Protein AF-A0A837HQ88-F1 (afdb_monomer_lite)

Foldseek 3Di:
DQQDQQQWEQEPNWIARNVPRDTDPDLCSVCVSNVHHSVPDDPVSHHYDDDPDDDDPDDDDDDDDDDDDDDDDDDDDDDDVVVVVVVVVVVVLVVVVVVVVVVQDDPDDDDPDPLVVVLVCLQPDQPPPPGDGLVRLVVLLVVLVVVLVVLVVVLVVLLVVLVPDDDPVVSVVVNVVSVVVSVVVNVVSVVSNVVSVVVNVVSVVVSVVVSVVVVVVNVVVVVVVVVSVVVVVVVVVVSVVVVPPDDDDVVVVLVVQLVVLVVVLVVVLVCCLLVVDPQLVPDDPVVVVSNQVSCVSNVNHPPSVCCRPPPHSQKAFDDWDWDADPQQWIWIWTWTAHPVRDTDIDIDTPGRHPDPPPCDPDVVNLVVLLCVQVVPVVCVVVVDHQDLVNVCVVCVVDDSVVSVVSCCVRVPPPPPDPVNPPDDPVVPPDD

pLDDT: mean 71.45, std 16.99, range [30.14, 97.75]

Radius of gyration: 41.35 Å; chains: 1; bounding box: 118×83×117 Å

Secondary structure (DSSP, 8-state):
----GGGEEEETTEEEETTT--EESSHHHHHHHHTS-GGG--GGGSEE---PPP-PPPPP--------------------TTHHHHHHHHHHHHHHHHHHHHH----S------HHHHHHHHHH-STTTTS--HHHHHHHHHHHHHHHHHHHHHHHHHHHHHTTTS-HHHHHHHHHHHHHHHHHHHHHHHHHHHHHHHHHHHHHHHHHHHHHHHHHHHHHHHHHHHHHHHHHHHHHHHHHHHH-TT--HHHHHHHHHHHHHHHHHHHHHHHHHTTSS--GGGS-HHHHHHHHHHHHHTT-TTHHHHHHHHS-TTSEEEEEEEEE-TTSEEEEEEEEE-TTS-EEEEEEEEEE----------HHHHHHHHHHHH-HHHHHHHTSPPPHHHHHHH-TTS-HHHHHHHHHHH--TTSS-TTSTTS-GGGGG--

Sequence (431 aa):
MPTTYEQLLNTQGEISNIATGQRFKSPTELAGALGIQPHEIDWTKISTTPTAKPEIPPIPVIGVDTLTTTPSSAIMGLPSDKADKAELERLKIQQEIANVKTALLPTDERAKLDVEAEYKKLLAEPAALGGVSYTQLQQKVIDLTKVKEERLSRLGAFKTSEQKGVPKFFAAGRISEEEQKAQEEIDTINRELNVANSQISNRNDVINTMMQLKKEVYQTASVAYDKEFANNLSIYNAIRGEKEKAVTAEALAKEQTADNARASLKTLQDDIQKGAMPKYDALPKNVQNTIDNLELQSKMVGLTKVIEAKVNAKDNVIASGTRTDKAGNEYFDILTKTPEGKLETQSVFRGKGKLPETEVLESQIRQDIIDTLTDKEGTKNLGRELTLTDMIKLFPDVSTEKLKDAMTEFYDYEALTAEEMTKPWWKFWED

Organism: NCBI:txid1618754

Structure (mmCIF, N/CA/C/O backbone):
data_AF-A0A837HQ88-F1
#
_entry.id   AF-A0A837HQ88-F1
#
loop_
_atom_site.group_PDB
_atom_site.id
_atom_site.type_symbol
_atom_site.label_atom_id
_atom_site.label_alt_id
_atom_site.label_comp_id
_atom_site.label_asym_id
_atom_site.label_entity_id
_atom_site.label_seq_id
_atom_site.pdbx_PDB_ins_code
_atom_site.Cartn_x
_atom_site.Cartn_y
_atom_site.Cartn_z
_atom_site.occupancy
_atom_site.B_iso_or_equiv
_atom_site.auth_seq_id
_atom_site.auth_comp_id
_atom_site.auth_asym_id
_atom_site.auth_atom_id
_atom_site.pdbx_PDB_model_num
ATOM 1 N N . MET A 1 1 ? 14.901 -26.563 27.040 1.00 77.69 1 MET A N 1
ATOM 2 C CA . MET A 1 1 ? 15.968 -25.556 26.862 1.00 77.69 1 MET A CA 1
ATOM 3 C C . MET A 1 1 ? 15.351 -24.362 26.152 1.00 77.69 1 MET A C 1
ATOM 5 O O . MET A 1 1 ? 14.486 -24.611 25.317 1.00 77.69 1 MET A O 1
ATOM 9 N N . PRO A 1 2 ? 15.700 -23.115 26.507 1.00 90.25 2 PRO A N 1
ATOM 10 C CA . PRO A 1 2 ? 15.217 -21.945 25.775 1.00 90.25 2 PRO A CA 1
ATOM 11 C C . PRO A 1 2 ? 15.686 -22.016 24.316 1.00 90.25 2 PRO A C 1
ATOM 13 O O . PRO A 1 2 ? 16.792 -22.491 24.050 1.00 90.25 2 PRO A O 1
ATOM 16 N N . THR A 1 3 ? 14.832 -21.595 23.384 1.00 95.69 3 THR A N 1
ATOM 17 C CA . THR A 1 3 ? 15.215 -21.495 21.969 1.00 95.69 3 THR A CA 1
ATOM 18 C C . THR A 1 3 ? 16.218 -20.353 21.821 1.00 95.69 3 THR A C 1
ATOM 20 O O . THR A 1 3 ? 16.051 -19.312 22.452 1.00 95.69 3 THR A O 1
ATOM 23 N N . THR A 1 4 ? 17.258 -20.529 21.007 1.00 97.75 4 THR A N 1
ATOM 24 C CA . THR A 1 4 ? 18.197 -19.453 20.643 1.00 97.75 4 THR A CA 1
ATOM 25 C C . THR A 1 4 ? 18.018 -19.067 19.176 1.00 97.75 4 THR A C 1
ATOM 27 O O . THR A 1 4 ? 17.540 -19.868 18.375 1.00 97.75 4 THR A O 1
ATOM 30 N N . TYR A 1 5 ? 18.408 -17.844 18.797 1.00 97.62 5 TYR A N 1
ATOM 31 C CA . TYR A 1 5 ? 18.276 -17.356 17.414 1.00 97.62 5 TYR A CA 1
ATOM 32 C C . TYR A 1 5 ? 18.977 -18.245 16.379 1.00 97.62 5 TYR A C 1
ATOM 34 O O . TYR A 1 5 ? 18.446 -18.460 15.296 1.00 97.62 5 TYR A O 1
ATOM 42 N N . GLU A 1 6 ? 20.123 -18.823 16.738 1.00 96.50 6 GLU A N 1
ATOM 43 C CA . GLU A 1 6 ? 20.907 -19.729 15.884 1.00 96.50 6 GLU A CA 1
ATOM 44 C C . GLU A 1 6 ? 20.142 -21.003 15.497 1.00 96.50 6 GLU A C 1
ATOM 46 O O . GLU A 1 6 ? 20.472 -21.657 14.511 1.00 96.50 6 GLU A O 1
ATOM 51 N N . GLN A 1 7 ? 19.111 -21.355 16.268 1.00 97.44 7 GLN A N 1
ATOM 52 C CA . GLN A 1 7 ? 18.262 -22.513 16.015 1.00 97.44 7 GLN A CA 1
ATOM 53 C C . GLN A 1 7 ? 17.033 -22.169 15.168 1.00 97.44 7 GLN A C 1
ATOM 55 O O . GLN A 1 7 ? 16.255 -23.066 14.859 1.00 97.44 7 GLN A O 1
ATOM 60 N N . LEU A 1 8 ? 16.810 -20.902 14.814 1.00 97.75 8 LEU A N 1
ATOM 61 C CA . LEU A 1 8 ? 15.626 -20.476 14.074 1.00 97.75 8 LEU A CA 1
ATOM 62 C C . LEU A 1 8 ? 15.903 -20.407 12.571 1.00 97.75 8 LEU A C 1
ATOM 64 O O . LEU A 1 8 ? 16.837 -19.740 12.122 1.00 97.75 8 LEU A O 1
ATOM 68 N N . LEU A 1 9 ? 15.031 -21.049 11.798 1.00 97.38 9 LEU A N 1
ATOM 69 C CA . LEU A 1 9 ? 15.024 -21.005 10.341 1.00 97.38 9 LEU A CA 1
ATOM 70 C C . LEU A 1 9 ? 13.683 -20.461 9.851 1.00 97.38 9 LEU A C 1
ATOM 72 O O . LEU A 1 9 ? 12.628 -20.984 10.215 1.00 97.38 9 LEU A O 1
ATOM 76 N N . ASN A 1 10 ? 13.737 -19.425 9.017 1.00 96.25 10 ASN A N 1
ATOM 77 C CA . ASN A 1 10 ? 12.592 -18.899 8.288 1.00 96.25 10 ASN A CA 1
ATOM 78 C C . ASN A 1 10 ? 12.558 -19.511 6.882 1.00 96.25 10 ASN A C 1
ATOM 80 O O . ASN A 1 10 ? 13.435 -19.251 6.050 1.00 96.25 10 ASN A O 1
ATOM 84 N N . 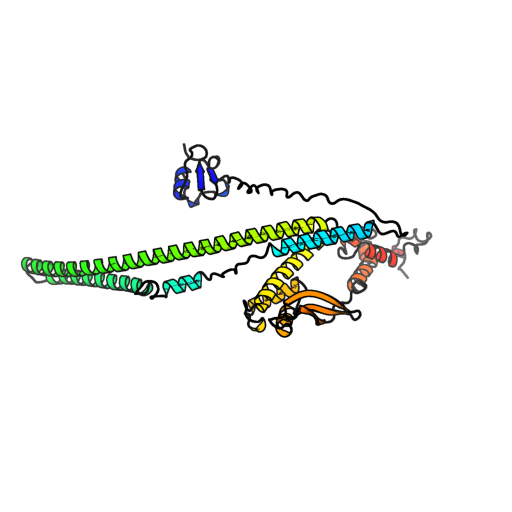THR A 1 11 ? 11.526 -20.307 6.622 1.00 94.12 11 THR A N 1
ATOM 85 C CA . THR A 1 11 ? 11.264 -20.920 5.322 1.00 94.12 11 THR A CA 1
ATOM 86 C C . THR A 1 11 ? 9.932 -20.390 4.809 1.00 94.12 11 THR A C 1
ATOM 88 O O . THR A 1 11 ? 8.875 -20.746 5.317 1.00 94.12 11 THR A O 1
ATOM 91 N N . GLN A 1 12 ? 9.982 -19.513 3.800 1.00 88.81 12 GLN A N 1
ATOM 92 C CA . GLN A 1 12 ? 8.791 -18.937 3.154 1.00 88.81 12 GLN A CA 1
ATOM 93 C C . GLN A 1 12 ? 7.814 -18.234 4.123 1.00 88.81 12 GLN A C 1
ATOM 95 O O . GLN A 1 12 ? 6.607 -18.235 3.905 1.00 88.81 12 GLN A O 1
ATOM 100 N N . GLY A 1 13 ? 8.327 -17.613 5.190 1.00 88.75 13 GLY A N 1
ATOM 101 C CA . GLY A 1 13 ? 7.516 -16.911 6.190 1.00 88.75 13 GLY A CA 1
ATOM 102 C C . GLY A 1 13 ? 7.088 -17.777 7.377 1.00 88.75 13 GLY A C 1
ATOM 103 O O . GLY A 1 13 ? 6.561 -17.236 8.347 1.00 88.75 13 GLY A O 1
ATOM 104 N N . GLU A 1 14 ? 7.349 -19.086 7.350 1.00 95.44 14 GLU A N 1
ATOM 105 C CA . GLU A 1 14 ? 7.146 -19.976 8.494 1.00 95.44 14 GLU A CA 1
ATOM 106 C C . GLU A 1 14 ? 8.463 -20.130 9.268 1.00 95.44 14 GLU A C 1
ATOM 108 O O . GLU A 1 14 ? 9.491 -20.515 8.706 1.00 95.44 14 GLU A O 1
ATOM 113 N N . ILE A 1 15 ? 8.446 -19.813 10.566 1.00 97.06 15 ILE A N 1
ATOM 114 C CA . ILE A 1 15 ? 9.634 -19.906 11.423 1.00 97.06 15 ILE A CA 1
ATOM 115 C C . ILE A 1 15 ? 9.574 -21.191 12.227 1.00 97.06 15 ILE A C 1
ATOM 117 O O . ILE A 1 15 ? 8.583 -21.479 12.905 1.00 97.06 15 ILE A O 1
ATOM 121 N N . SER A 1 16 ? 10.661 -21.950 12.173 1.00 97.19 16 SER A N 1
ATOM 122 C CA . SER A 1 16 ? 10.798 -23.211 12.889 1.00 97.19 16 SER A CA 1
ATOM 123 C C . SER A 1 16 ? 12.123 -23.296 13.635 1.00 97.19 16 SER A C 1
ATOM 125 O O . SER A 1 16 ? 13.134 -22.741 13.202 1.00 97.19 16 SER A O 1
ATOM 127 N N . ASN A 1 17 ? 12.113 -23.980 14.776 1.00 97.69 17 ASN A N 1
ATOM 128 C CA . ASN A 1 17 ? 13.325 -24.345 15.494 1.00 97.69 17 ASN A CA 1
ATOM 129 C C . ASN A 1 17 ? 13.901 -25.629 14.871 1.00 97.69 17 ASN A C 1
ATOM 131 O O . ASN A 1 17 ? 13.273 -26.685 14.934 1.00 97.69 17 ASN A O 1
ATOM 135 N N . ILE A 1 18 ? 15.098 -25.552 14.290 1.00 96.94 18 ILE A N 1
ATOM 136 C CA . ILE A 1 18 ? 15.760 -26.667 13.591 1.00 96.94 18 ILE A CA 1
ATOM 137 C C . ILE A 1 18 ? 16.159 -27.816 14.524 1.00 96.94 18 ILE A C 1
ATOM 139 O O . ILE A 1 18 ? 16.276 -28.953 14.075 1.00 96.94 18 ILE A O 1
ATOM 143 N N . ALA A 1 19 ? 16.369 -27.539 15.814 1.00 95.38 19 ALA A N 1
ATOM 144 C CA . ALA A 1 19 ? 16.768 -28.542 16.796 1.00 95.38 19 ALA A CA 1
ATOM 145 C C . ALA A 1 19 ? 15.566 -29.327 17.340 1.00 95.38 19 ALA A C 1
ATOM 147 O O . ALA A 1 19 ? 15.690 -30.513 17.636 1.00 95.38 19 ALA A O 1
ATOM 148 N N . THR A 1 20 ? 14.407 -28.678 17.484 1.00 96.38 20 THR A N 1
ATOM 149 C CA . THR A 1 20 ? 13.207 -29.295 18.079 1.00 96.38 20 THR A CA 1
ATOM 150 C C . THR A 1 20 ? 12.120 -29.641 17.064 1.00 96.38 20 THR A C 1
ATOM 152 O O . THR A 1 20 ? 11.205 -30.393 17.390 1.00 96.38 20 THR A O 1
ATOM 155 N N . GLY A 1 21 ? 12.177 -29.083 15.853 1.00 95.69 21 GLY A N 1
ATOM 156 C CA . GLY A 1 21 ? 11.118 -29.181 14.844 1.00 95.69 21 GLY A CA 1
ATOM 157 C C . GLY A 1 21 ? 9.866 -28.356 15.168 1.00 95.69 21 GLY A C 1
ATOM 158 O O . GLY A 1 21 ? 8.875 -28.433 14.440 1.00 95.69 21 GLY A O 1
ATOM 159 N N . GLN A 1 22 ? 9.878 -27.570 16.249 1.00 97.38 22 GLN A N 1
ATOM 160 C CA . GLN A 1 22 ? 8.741 -26.745 16.646 1.00 97.38 22 GLN A CA 1
ATOM 161 C C . GLN A 1 22 ? 8.543 -25.592 15.658 1.00 97.38 22 GLN A C 1
ATOM 163 O O . GLN A 1 22 ? 9.478 -24.848 15.370 1.00 97.38 22 GLN A O 1
ATOM 168 N N . ARG A 1 23 ? 7.313 -25.429 15.170 1.00 97.38 23 ARG A N 1
ATOM 169 C CA . ARG A 1 23 ? 6.892 -24.325 14.297 1.00 97.38 23 ARG A CA 1
ATOM 170 C C . ARG A 1 23 ? 6.164 -23.270 15.118 1.00 97.38 23 ARG A C 1
ATOM 172 O O . ARG A 1 23 ? 5.373 -23.626 15.993 1.00 97.38 23 ARG A O 1
ATOM 179 N N . PHE A 1 24 ? 6.409 -22.000 14.823 1.00 97.12 24 PHE A N 1
ATOM 180 C CA . PHE A 1 24 ? 5.790 -20.872 15.517 1.00 97.12 24 PHE A CA 1
ATOM 181 C C . PHE A 1 24 ? 4.777 -20.198 14.596 1.00 97.12 24 PHE A C 1
ATOM 183 O O . PHE A 1 24 ? 5.128 -19.737 13.510 1.00 97.12 24 PHE A O 1
ATOM 190 N N . LYS A 1 25 ? 3.512 -20.141 15.021 1.00 95.50 25 LYS A N 1
ATOM 191 C CA . LYS A 1 25 ? 2.408 -19.586 14.219 1.00 95.50 25 LYS A CA 1
ATOM 192 C C . LYS A 1 25 ? 2.262 -18.077 14.372 1.00 95.50 25 LYS A C 1
ATOM 194 O O . LYS A 1 25 ? 1.561 -17.443 13.590 1.00 95.50 25 LYS A O 1
ATOM 199 N N . SER A 1 26 ? 2.876 -17.503 15.404 1.00 96.44 26 SER A N 1
ATOM 200 C CA . SER A 1 26 ? 2.802 -16.074 15.685 1.00 96.44 26 SER A CA 1
ATOM 201 C C . SER A 1 26 ? 4.097 -15.546 16.309 1.00 96.44 26 SER A C 1
ATOM 203 O O . SER A 1 26 ? 4.822 -16.306 16.962 1.00 96.44 26 SER A O 1
ATOM 205 N N . PRO A 1 27 ? 4.371 -14.232 16.188 1.00 96.81 27 PRO A N 1
ATOM 206 C CA . PRO A 1 27 ? 5.464 -13.587 16.913 1.00 96.81 27 PRO A CA 1
ATOM 207 C C . PRO A 1 27 ? 5.368 -13.787 18.430 1.00 96.81 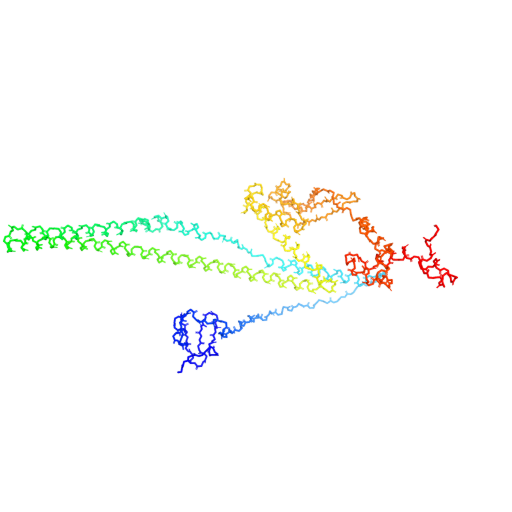27 PRO A C 1
ATOM 209 O O . PRO A 1 27 ? 6.390 -13.914 19.090 1.00 96.81 27 PRO A O 1
ATOM 212 N N . THR A 1 28 ? 4.159 -13.877 18.992 1.00 97.38 28 THR A N 1
ATOM 213 C CA . THR A 1 28 ? 3.955 -14.098 20.431 1.00 97.38 28 THR A CA 1
ATOM 214 C C . THR A 1 28 ? 4.436 -15.475 20.886 1.00 97.38 28 THR A C 1
ATOM 216 O O . THR A 1 28 ? 5.090 -15.580 21.922 1.00 97.38 28 THR A O 1
ATOM 219 N N . GLU A 1 29 ? 4.170 -16.525 20.105 1.00 97.12 29 GLU A N 1
ATOM 220 C CA . GLU A 1 29 ? 4.685 -17.873 20.389 1.00 97.12 29 GLU A CA 1
ATOM 221 C C . GLU A 1 29 ? 6.213 -17.925 20.283 1.00 97.12 29 GLU A C 1
ATOM 223 O O . GLU A 1 29 ? 6.876 -18.511 21.140 1.00 97.12 29 GLU A O 1
ATOM 228 N N . LEU A 1 30 ? 6.770 -17.274 19.257 1.00 97.50 30 LEU A N 1
ATOM 229 C CA . LEU A 1 30 ? 8.214 -17.189 19.053 1.00 97.50 30 LEU A CA 1
ATOM 230 C C . LEU A 1 30 ? 8.906 -16.440 20.203 1.00 97.50 30 LEU A C 1
ATOM 232 O O . LEU A 1 30 ? 9.907 -16.915 20.739 1.00 97.50 30 LEU A O 1
ATOM 236 N N . ALA A 1 31 ? 8.344 -15.306 20.624 1.00 97.19 31 ALA A N 1
ATOM 237 C CA . ALA A 1 31 ? 8.840 -14.512 21.745 1.00 97.19 31 ALA A CA 1
ATOM 238 C C . ALA A 1 31 ? 8.836 -15.314 23.052 1.00 97.19 31 ALA A C 1
ATOM 240 O O . ALA A 1 31 ? 9.833 -15.335 23.773 1.00 97.19 31 ALA A O 1
ATOM 241 N N . GLY A 1 32 ? 7.748 -16.051 23.309 1.00 97.25 32 GLY A N 1
ATOM 242 C CA . GLY A 1 32 ? 7.643 -16.948 24.458 1.00 97.25 32 GLY A CA 1
ATOM 243 C C . GLY A 1 32 ? 8.709 -18.047 24.458 1.00 97.25 32 GLY A C 1
ATOM 244 O O . GLY A 1 32 ? 9.252 -18.372 25.511 1.00 97.25 32 GLY A O 1
ATOM 245 N N . ALA A 1 33 ? 9.066 -18.582 23.286 1.00 97.25 33 ALA A N 1
ATOM 246 C CA . ALA A 1 33 ? 10.109 -19.601 23.155 1.00 97.25 33 ALA A CA 1
ATOM 247 C C . ALA A 1 33 ? 11.540 -19.050 23.304 1.00 97.25 33 ALA A C 1
ATOM 249 O O . ALA A 1 33 ? 12.430 -19.774 23.764 1.00 97.25 33 ALA A O 1
ATOM 250 N N . LEU A 1 34 ? 11.748 -17.784 22.929 1.00 96.69 34 LEU A N 1
ATOM 251 C CA . LEU A 1 34 ? 12.998 -17.033 23.094 1.00 96.69 34 LEU A CA 1
ATOM 252 C C . LEU A 1 34 ? 13.152 -16.427 24.504 1.00 96.69 34 LEU A C 1
ATOM 254 O O . LEU A 1 34 ? 14.256 -16.050 24.887 1.00 96.69 34 LEU A O 1
ATOM 258 N N . GLY A 1 35 ? 12.067 -16.338 25.279 1.00 96.62 35 GLY A N 1
ATOM 259 C CA . GLY A 1 35 ? 12.061 -15.711 26.604 1.00 96.62 35 GLY A CA 1
ATOM 260 C C . GLY A 1 35 ? 12.146 -14.180 26.567 1.00 96.62 35 GLY A C 1
ATOM 261 O O . GLY A 1 35 ? 12.697 -13.584 27.489 1.00 96.62 35 GLY A O 1
ATOM 262 N N . ILE A 1 36 ? 11.621 -13.553 25.512 1.00 97.00 36 ILE A N 1
ATOM 263 C CA . ILE A 1 36 ? 11.631 -12.097 25.280 1.00 97.00 36 ILE A CA 1
ATOM 264 C C . ILE A 1 36 ? 10.216 -11.587 24.974 1.00 97.00 36 ILE A C 1
ATOM 266 O O . ILE A 1 36 ? 9.287 -12.382 24.811 1.00 97.00 36 ILE A O 1
ATOM 270 N N . GLN A 1 37 ? 10.023 -10.270 24.881 1.00 96.50 37 GLN A N 1
ATOM 271 C CA . GLN A 1 37 ? 8.751 -9.699 24.426 1.00 96.50 37 GLN A CA 1
ATOM 272 C C . GLN A 1 37 ? 8.629 -9.731 22.887 1.00 96.50 37 GLN A C 1
ATOM 274 O O . GLN A 1 37 ? 9.639 -9.643 22.189 1.00 96.50 37 GLN A O 1
ATOM 279 N N . PRO A 1 38 ? 7.411 -9.793 22.304 1.00 97.25 38 PRO A N 1
ATOM 280 C CA . PRO A 1 38 ? 7.233 -9.893 20.846 1.00 97.25 38 PRO A CA 1
ATOM 281 C C . PRO A 1 38 ? 7.864 -8.765 20.021 1.00 97.25 38 PRO A C 1
ATOM 283 O O . PRO A 1 38 ? 8.239 -8.982 18.873 1.00 97.25 38 PRO A O 1
ATOM 286 N N . HIS A 1 39 ? 7.993 -7.568 20.594 1.00 94.88 39 HIS A N 1
ATOM 287 C CA . HIS A 1 39 ? 8.612 -6.416 19.932 1.00 94.88 39 HIS A CA 1
ATOM 288 C C . HIS A 1 39 ? 10.147 -6.394 20.049 1.00 94.88 39 HIS A C 1
ATOM 290 O O . HIS A 1 39 ? 10.788 -5.589 19.383 1.00 94.88 39 HIS A O 1
ATOM 296 N N . GLU A 1 40 ? 10.736 -7.272 20.866 1.00 96.75 40 GLU A N 1
ATOM 297 C CA . GLU A 1 40 ? 12.189 -7.421 21.041 1.00 96.75 40 GLU A CA 1
ATOM 298 C C . GLU A 1 40 ? 12.780 -8.487 20.100 1.00 96.75 40 GLU A C 1
ATOM 300 O O . GLU A 1 40 ? 13.972 -8.793 20.171 1.00 96.75 40 GLU A O 1
ATOM 305 N N . ILE A 1 41 ? 11.957 -9.077 19.222 1.00 96.94 41 ILE A N 1
ATOM 306 C CA . ILE A 1 41 ? 12.414 -10.059 18.237 1.00 96.94 41 ILE A CA 1
ATOM 307 C C . ILE A 1 41 ? 13.290 -9.364 17.190 1.00 96.94 41 ILE A C 1
ATOM 309 O O . ILE A 1 41 ? 12.827 -8.535 16.407 1.00 96.94 41 ILE A O 1
ATOM 313 N N . ASP A 1 42 ? 14.556 -9.763 17.137 1.00 97.25 42 ASP A N 1
ATOM 314 C CA . ASP A 1 42 ? 15.515 -9.332 16.130 1.00 97.25 42 ASP A CA 1
ATOM 315 C C . ASP A 1 42 ? 15.436 -10.256 14.909 1.00 97.25 42 ASP A C 1
ATOM 317 O O . ASP A 1 42 ? 16.115 -11.283 14.815 1.00 97.25 42 ASP A O 1
ATOM 321 N N . TRP A 1 43 ? 14.580 -9.889 13.955 1.00 95.25 43 TRP A N 1
ATOM 322 C CA . TRP A 1 43 ? 14.350 -10.659 12.729 1.00 95.25 43 TRP A CA 1
ATOM 323 C C . TRP A 1 43 ? 15.611 -10.847 11.874 1.00 95.25 43 TRP A C 1
ATOM 325 O O . TRP A 1 43 ? 15.656 -11.775 11.070 1.00 95.25 43 TRP A O 1
ATOM 335 N N . THR A 1 44 ? 16.643 -10.013 12.053 1.00 95.06 44 THR A N 1
ATOM 336 C CA . THR A 1 44 ? 17.894 -10.105 11.282 1.00 95.06 44 THR A CA 1
ATOM 337 C C . THR A 1 44 ? 18.773 -11.283 11.704 1.00 95.06 44 THR A C 1
ATOM 339 O O . THR A 1 44 ? 19.619 -11.726 10.930 1.00 95.06 44 THR A O 1
ATOM 342 N N . LYS A 1 45 ? 18.550 -11.831 12.906 1.00 96.69 45 LYS A N 1
ATOM 343 C CA . LYS A 1 45 ? 19.294 -12.979 13.447 1.00 96.69 45 LYS A CA 1
ATOM 344 C C . LYS A 1 45 ? 18.693 -14.334 13.082 1.00 96.69 45 LYS A C 1
ATOM 346 O O . LYS A 1 45 ? 19.279 -15.361 13.414 1.00 96.69 45 LYS A O 1
ATOM 351 N N . ILE A 1 46 ? 17.530 -14.353 12.434 1.00 96.31 46 ILE A N 1
ATOM 352 C CA . ILE A 1 46 ? 16.865 -15.586 12.010 1.00 96.31 46 ILE A CA 1
ATOM 353 C C . ILE A 1 46 ? 17.400 -15.970 10.633 1.00 96.31 46 ILE A C 1
ATOM 355 O O . ILE A 1 46 ? 17.288 -15.201 9.677 1.00 96.31 46 ILE A O 1
ATOM 359 N N . SER A 1 47 ? 17.980 -17.166 10.524 1.00 93.94 47 SER A N 1
ATOM 360 C CA . SER A 1 47 ? 18.515 -17.649 9.252 1.00 93.94 47 SER A CA 1
ATOM 361 C C . SER A 1 47 ? 17.382 -17.825 8.241 1.00 93.94 47 SER A C 1
ATOM 363 O O . SER A 1 47 ? 16.314 -18.338 8.577 1.00 93.94 47 SER A O 1
ATOM 365 N N . THR A 1 48 ? 17.593 -17.402 6.998 1.00 92.44 48 THR A N 1
ATOM 366 C CA . THR A 1 48 ? 16.647 -17.630 5.899 1.00 92.44 48 THR A CA 1
ATOM 367 C C . THR A 1 48 ? 17.226 -18.692 4.983 1.00 92.44 48 THR A C 1
ATOM 369 O O . THR A 1 48 ? 18.397 -18.633 4.607 1.00 92.44 48 THR A O 1
ATOM 372 N N . THR A 1 49 ? 16.426 -19.698 4.628 1.00 81.75 49 THR A N 1
ATOM 373 C CA . THR A 1 49 ? 16.861 -20.633 3.588 1.00 81.75 49 THR A CA 1
ATOM 374 C C . THR A 1 49 ? 16.889 -19.864 2.267 1.00 81.75 49 THR A C 1
ATOM 376 O O . THR A 1 49 ? 15.860 -19.277 1.917 1.00 81.75 49 THR A O 1
ATOM 379 N N . PRO A 1 50 ? 18.011 -19.833 1.522 1.00 59.72 50 PRO A N 1
ATOM 380 C CA . PRO A 1 50 ? 18.012 -19.246 0.193 1.00 59.72 50 PRO A CA 1
ATOM 381 C C . PRO A 1 50 ? 16.970 -19.990 -0.637 1.00 59.72 50 PRO A C 1
ATOM 383 O O . PRO A 1 50 ? 17.048 -21.210 -0.793 1.00 59.72 50 PRO A O 1
ATOM 386 N N . THR A 1 51 ? 15.954 -19.264 -1.101 1.00 55.75 51 THR A N 1
ATOM 387 C CA . THR A 1 51 ? 14.882 -19.814 -1.926 1.00 55.75 51 THR A CA 1
ATOM 388 C C . THR A 1 51 ? 15.531 -20.531 -3.101 1.00 55.75 51 THR A C 1
ATOM 390 O O . THR A 1 51 ? 16.210 -19.890 -3.906 1.00 55.75 51 THR A O 1
ATOM 393 N N . ALA A 1 52 ? 15.386 -21.858 -3.167 1.00 46.09 52 ALA A N 1
ATOM 394 C CA . ALA A 1 52 ? 15.962 -22.641 -4.248 1.00 46.09 52 ALA A CA 1
ATOM 395 C C . ALA A 1 52 ? 15.472 -22.048 -5.572 1.00 46.09 52 ALA A C 1
ATOM 397 O O . ALA A 1 52 ? 14.266 -21.956 -5.818 1.00 46.09 52 ALA A O 1
ATOM 398 N N . LYS A 1 53 ? 16.420 -21.569 -6.384 1.00 42.12 53 LYS A N 1
ATOM 399 C CA . LYS A 1 53 ? 16.145 -21.052 -7.722 1.00 42.12 53 LYS A CA 1
ATOM 400 C C . LYS A 1 53 ? 15.420 -22.172 -8.479 1.00 42.12 53 LYS A C 1
ATOM 402 O O . LYS A 1 53 ? 15.966 -23.273 -8.521 1.00 42.12 53 LYS A O 1
ATOM 407 N N . PRO A 1 54 ? 14.207 -21.947 -9.013 1.00 44.38 54 PRO A N 1
ATOM 408 C CA . PRO A 1 54 ? 13.441 -23.012 -9.646 1.00 44.38 54 PRO A CA 1
ATOM 409 C C . PRO A 1 54 ? 14.258 -23.622 -10.791 1.00 44.38 54 PRO A C 1
ATOM 411 O O . PRO A 1 54 ? 14.658 -22.911 -11.715 1.00 44.38 54 PRO A O 1
ATOM 414 N N . GLU A 1 55 ? 14.542 -24.923 -10.694 1.00 33.53 55 GLU A N 1
ATOM 415 C CA . GLU A 1 55 ? 15.161 -25.699 -11.767 1.00 33.53 55 GLU A CA 1
ATOM 416 C C . GLU A 1 55 ? 14.211 -25.703 -12.966 1.00 33.53 55 GLU A C 1
ATOM 418 O O . GLU A 1 55 ? 13.083 -26.194 -12.901 1.00 33.53 55 GLU A O 1
ATOM 423 N N . ILE A 1 56 ? 14.665 -25.093 -14.057 1.00 42.78 56 ILE A N 1
ATOM 424 C CA . ILE A 1 56 ? 13.958 -25.086 -15.333 1.00 42.78 56 ILE A CA 1
ATOM 425 C C . ILE A 1 56 ? 14.101 -26.502 -15.915 1.00 42.78 56 ILE A C 1
ATOM 427 O O . ILE A 1 56 ? 15.236 -26.952 -16.090 1.00 42.78 56 ILE A O 1
ATOM 431 N N . PRO A 1 57 ? 13.005 -27.224 -16.212 1.00 43.91 57 PRO A N 1
ATOM 432 C CA . PRO A 1 57 ? 13.102 -28.543 -16.825 1.00 43.91 57 PRO A CA 1
ATOM 433 C C . PRO A 1 57 ? 13.798 -28.445 -18.197 1.00 43.91 57 PRO A C 1
ATOM 435 O O . PRO A 1 57 ? 13.570 -27.476 -18.927 1.00 43.91 57 PRO A O 1
ATOM 438 N N . PRO A 1 58 ? 14.647 -29.423 -18.569 1.00 37.31 58 PRO A N 1
ATOM 439 C CA . PRO A 1 58 ? 15.381 -29.389 -19.827 1.00 37.31 58 PRO A CA 1
ATOM 440 C C . PRO A 1 58 ? 14.417 -29.395 -21.019 1.00 37.31 58 PRO A C 1
ATOM 442 O O . PRO A 1 58 ? 13.545 -30.257 -21.137 1.00 37.31 58 PRO A O 1
ATOM 445 N N . ILE A 1 59 ? 14.590 -28.414 -21.905 1.00 48.41 59 ILE A N 1
ATOM 446 C CA . ILE A 1 59 ? 13.828 -28.269 -23.147 1.00 48.41 59 ILE A CA 1
ATOM 447 C C . ILE A 1 59 ? 14.176 -29.453 -24.071 1.00 48.41 59 ILE A C 1
ATOM 449 O O . ILE A 1 59 ? 15.363 -29.715 -24.285 1.00 48.41 59 ILE A O 1
ATOM 453 N N . PRO A 1 60 ? 13.189 -30.180 -24.632 1.00 33.78 60 PRO A N 1
ATOM 454 C CA . PRO A 1 60 ? 13.454 -31.270 -25.564 1.00 33.78 60 PRO A CA 1
ATOM 455 C C . PRO A 1 60 ? 14.109 -30.741 -26.847 1.00 33.78 60 PRO A C 1
ATOM 457 O O . PRO A 1 60 ? 13.589 -29.844 -27.509 1.00 33.78 60 PRO A O 1
ATOM 460 N N . VAL A 1 61 ? 15.260 -31.319 -27.196 1.00 38.16 61 VAL A N 1
ATOM 461 C CA . VAL A 1 61 ? 16.012 -31.015 -28.419 1.00 38.16 61 VAL A CA 1
ATOM 462 C C . VAL A 1 61 ? 15.226 -31.537 -29.623 1.00 38.16 61 VAL A C 1
ATOM 464 O O . VAL A 1 61 ? 15.137 -32.745 -29.838 1.00 38.16 61 VAL A O 1
ATOM 467 N N . ILE A 1 62 ? 14.645 -30.630 -30.408 1.00 36.88 62 ILE A N 1
ATOM 468 C CA . ILE A 1 62 ? 14.023 -30.953 -31.695 1.00 36.88 62 ILE A CA 1
ATOM 469 C C . ILE A 1 62 ? 15.146 -31.078 -32.729 1.00 36.88 62 ILE A C 1
ATOM 471 O O . ILE A 1 62 ? 15.811 -30.098 -33.061 1.00 36.88 62 ILE A O 1
ATOM 475 N N . GLY A 1 63 ? 15.376 -32.305 -33.201 1.00 42.50 63 GLY A N 1
ATOM 476 C CA . GLY A 1 63 ? 16.301 -32.597 -34.290 1.00 42.50 63 GLY A CA 1
ATOM 477 C C . GLY A 1 63 ? 15.791 -32.016 -35.606 1.00 42.50 63 GLY A C 1
ATOM 478 O O . GLY A 1 63 ? 14.626 -32.200 -35.956 1.00 42.50 63 GLY A O 1
ATOM 479 N N . VAL A 1 64 ? 16.666 -31.320 -36.330 1.00 35.34 64 VAL A N 1
ATOM 480 C CA . VAL A 1 64 ? 16.397 -30.886 -37.701 1.00 35.34 64 VAL A CA 1
ATOM 481 C C . VAL A 1 64 ? 17.301 -31.670 -38.638 1.00 35.34 64 VAL A C 1
ATOM 483 O O . VAL A 1 64 ? 18.526 -31.652 -38.518 1.00 35.34 64 VAL A O 1
ATOM 486 N N . ASP A 1 65 ? 16.621 -32.382 -39.529 1.00 33.88 65 ASP A N 1
ATOM 487 C CA . ASP A 1 65 ? 17.127 -33.259 -40.568 1.00 33.88 65 ASP A CA 1
ATOM 488 C C . ASP A 1 65 ? 18.104 -32.586 -41.536 1.00 33.88 65 ASP A C 1
ATOM 490 O O . ASP A 1 65 ? 17.988 -31.421 -41.925 1.00 33.88 65 ASP A O 1
ATOM 494 N N . THR A 1 66 ? 19.042 -33.414 -41.975 1.00 39.16 66 THR A N 1
ATOM 495 C CA . THR A 1 66 ? 19.998 -33.197 -43.054 1.00 39.16 66 THR A CA 1
ATOM 496 C C . THR A 1 66 ? 19.299 -33.015 -44.401 1.00 39.16 66 THR A C 1
ATOM 498 O O . THR A 1 66 ? 18.595 -33.921 -44.848 1.00 39.16 66 THR A O 1
ATOM 501 N N . LEU A 1 67 ? 19.574 -31.912 -45.106 1.00 34.00 67 LEU A N 1
ATOM 502 C CA . LEU A 1 67 ? 19.302 -31.801 -46.542 1.00 34.00 67 LEU A CA 1
ATOM 503 C C . LEU A 1 67 ? 20.595 -31.762 -47.357 1.00 34.00 67 LEU A C 1
ATOM 505 O O . LEU A 1 67 ? 21.558 -31.056 -47.059 1.00 34.00 67 LEU A O 1
ATOM 509 N N . THR A 1 68 ? 20.567 -32.621 -48.363 1.00 33.09 68 THR A N 1
ATOM 510 C CA . THR A 1 68 ? 21.627 -33.108 -49.231 1.00 33.09 68 THR A CA 1
ATOM 511 C C . THR A 1 68 ? 22.026 -32.128 -50.332 1.00 33.09 68 THR A C 1
ATOM 513 O O . THR A 1 68 ? 21.288 -31.243 -50.753 1.00 33.09 68 THR A O 1
ATOM 516 N N . THR A 1 69 ? 23.252 -32.342 -50.792 1.00 40.66 69 THR A N 1
ATOM 517 C CA . THR A 1 69 ? 24.030 -31.625 -51.801 1.00 40.66 69 THR A CA 1
ATOM 518 C C . THR A 1 69 ? 23.641 -31.975 -53.243 1.00 40.66 69 THR A C 1
ATOM 520 O O . THR A 1 69 ? 23.369 -33.135 -53.537 1.00 40.66 69 THR A O 1
ATOM 523 N N . THR A 1 70 ? 23.749 -31.021 -54.183 1.00 33.53 70 THR A N 1
ATOM 524 C CA . THR A 1 70 ? 24.544 -31.158 -55.437 1.00 33.53 70 THR A CA 1
ATOM 525 C C . THR A 1 70 ? 24.684 -29.812 -56.195 1.00 33.53 70 THR A C 1
ATOM 527 O O . THR A 1 70 ? 23.885 -28.906 -55.964 1.00 33.53 70 THR A O 1
ATOM 530 N N . PRO A 1 71 ? 25.734 -29.638 -57.034 1.00 55.44 71 PRO A N 1
ATOM 531 C CA . PRO A 1 71 ? 26.344 -28.341 -57.354 1.00 55.44 71 PRO A CA 1
ATOM 532 C C . PRO A 1 71 ? 26.024 -27.811 -58.763 1.00 55.44 71 PRO A C 1
ATOM 534 O O . PRO A 1 71 ? 25.699 -28.576 -59.667 1.00 55.44 71 PRO A O 1
ATOM 537 N N . SER A 1 72 ? 26.249 -26.511 -58.989 1.00 30.14 72 SER A N 1
ATOM 538 C CA . SER A 1 72 ? 26.469 -25.971 -60.336 1.00 30.14 72 SER A CA 1
ATOM 539 C C . SER A 1 72 ? 27.406 -24.755 -60.314 1.00 30.14 72 SER A C 1
ATOM 541 O O . SER A 1 72 ? 27.040 -23.665 -59.892 1.00 30.14 72 SER A O 1
ATOM 543 N N . SER A 1 73 ? 28.636 -25.019 -60.748 1.00 35.38 73 SER A N 1
ATOM 544 C CA . SER A 1 73 ? 29.548 -24.219 -61.579 1.00 35.38 73 SER A CA 1
ATOM 545 C C . SER A 1 73 ? 29.500 -22.678 -61.556 1.00 35.38 73 SER A C 1
ATOM 547 O O . SER A 1 73 ? 28.668 -22.052 -62.201 1.00 35.38 73 SER A O 1
ATOM 549 N N . ALA A 1 74 ? 30.540 -22.121 -60.926 1.00 39.94 74 ALA A N 1
ATOM 550 C CA . ALA A 1 74 ? 31.458 -21.076 -61.405 1.00 39.94 74 ALA A CA 1
ATOM 551 C C . ALA A 1 74 ? 30.919 -19.857 -62.184 1.00 39.94 74 ALA A C 1
ATOM 553 O O . ALA A 1 74 ? 30.737 -19.938 -63.395 1.00 39.94 74 ALA A O 1
ATOM 554 N N . ILE A 1 75 ? 30.941 -18.684 -61.531 1.00 33.34 75 ILE A N 1
ATOM 555 C CA . ILE A 1 75 ? 31.441 -17.426 -62.120 1.00 33.34 75 ILE A CA 1
ATOM 556 C C . ILE A 1 75 ? 32.306 -16.695 -61.073 1.00 33.34 75 ILE A C 1
ATOM 558 O O . ILE A 1 75 ? 32.023 -16.708 -59.880 1.00 33.34 75 ILE A O 1
ATOM 562 N N . MET A 1 76 ? 33.411 -16.137 -61.564 1.00 36.81 76 MET A N 1
ATOM 563 C CA . MET A 1 76 ? 34.527 -15.498 -60.869 1.00 36.81 76 MET A CA 1
ATOM 564 C C . MET A 1 76 ? 34.168 -14.300 -59.974 1.00 36.81 76 MET A C 1
ATOM 566 O O . MET A 1 76 ? 33.503 -13.375 -60.424 1.00 36.81 76 MET A O 1
ATOM 570 N N . GLY A 1 77 ? 34.807 -14.278 -58.797 1.00 44.69 77 GLY A N 1
ATOM 571 C CA . GLY A 1 77 ? 35.515 -13.124 -58.228 1.00 44.69 77 GLY A CA 1
ATOM 572 C C . GLY A 1 77 ? 34.687 -12.036 -57.546 1.00 44.69 77 GLY A C 1
ATOM 573 O O . GLY A 1 77 ? 34.030 -11.268 -58.230 1.00 44.69 77 GLY A O 1
ATOM 574 N N . LEU A 1 78 ? 34.840 -11.900 -56.220 1.00 36.44 78 LEU A N 1
ATOM 575 C CA . LEU A 1 78 ? 35.102 -10.640 -55.494 1.00 36.44 78 LEU A CA 1
ATOM 576 C C . LEU A 1 78 ? 35.240 -10.913 -53.972 1.00 36.44 78 LEU A C 1
ATOM 578 O O . LEU A 1 78 ? 34.685 -11.890 -53.474 1.00 36.44 78 LEU A O 1
ATOM 582 N N . PRO A 1 79 ? 36.010 -10.100 -53.224 1.00 50.19 79 PRO A N 1
ATOM 583 C CA . PRO A 1 79 ? 36.283 -10.306 -51.805 1.00 50.19 79 PRO A CA 1
ATOM 584 C C . PRO A 1 79 ? 35.210 -9.634 -50.923 1.00 50.19 79 PRO A C 1
ATOM 586 O O . PRO A 1 79 ? 35.232 -8.417 -50.771 1.00 50.19 79 PRO A O 1
ATOM 589 N N . SER A 1 80 ? 34.301 -10.398 -50.302 1.00 52.09 80 SER A N 1
ATOM 590 C CA . SER A 1 80 ? 33.382 -9.866 -49.262 1.00 52.09 80 SER A CA 1
ATOM 591 C C . SER A 1 80 ? 32.983 -10.848 -48.145 1.00 52.09 80 SER A C 1
ATOM 593 O O . SER A 1 80 ? 32.342 -10.436 -47.180 1.00 52.09 80 SER A O 1
ATOM 595 N N . ASP A 1 81 ? 33.449 -12.103 -48.174 1.00 57.75 81 ASP A N 1
ATOM 596 C CA . ASP A 1 81 ? 32.950 -13.211 -47.328 1.00 57.75 81 ASP A CA 1
ATOM 597 C C . ASP A 1 81 ? 32.971 -12.994 -45.799 1.00 57.75 81 ASP A C 1
ATOM 599 O O . ASP A 1 81 ? 32.304 -13.717 -45.060 1.00 57.75 81 ASP A O 1
ATOM 603 N N . LYS A 1 82 ? 33.725 -12.020 -45.274 1.00 54.28 82 LYS A N 1
ATOM 604 C CA . LYS A 1 82 ? 33.699 -11.690 -43.836 1.00 54.28 82 LYS A CA 1
ATOM 605 C C . LYS A 1 82 ? 32.625 -10.668 -43.463 1.00 54.28 82 LYS A C 1
ATOM 607 O O . LYS A 1 82 ? 32.085 -10.762 -42.363 1.00 54.28 82 LYS A O 1
ATOM 612 N N . ALA A 1 83 ? 32.328 -9.712 -44.342 1.00 53.31 83 ALA A N 1
ATOM 613 C CA . ALA A 1 83 ? 31.331 -8.673 -44.090 1.00 53.31 83 ALA A CA 1
ATOM 614 C C . ALA A 1 83 ? 29.914 -9.249 -44.209 1.00 53.31 83 ALA A C 1
ATOM 616 O O . ALA A 1 83 ? 29.103 -9.082 -43.301 1.00 53.31 83 ALA A O 1
ATOM 617 N N . ASP A 1 84 ? 29.679 -10.051 -45.246 1.00 63.09 84 ASP A N 1
ATOM 618 C CA . ASP A 1 84 ? 28.365 -10.644 -45.520 1.00 63.09 84 ASP A CA 1
ATOM 619 C C . ASP A 1 84 ? 27.982 -11.688 -44.459 1.00 63.09 84 ASP A C 1
ATOM 621 O O . ASP A 1 84 ? 26.824 -11.824 -44.064 1.00 63.09 84 ASP A O 1
ATOM 625 N N . LYS A 1 85 ? 28.981 -12.389 -43.909 1.00 64.81 85 LYS A N 1
ATOM 626 C CA . LYS A 1 85 ? 28.789 -13.346 -42.813 1.00 64.81 85 LYS A CA 1
ATOM 627 C C . LYS A 1 85 ? 28.472 -12.653 -41.483 1.00 64.81 85 LYS A C 1
ATOM 629 O O . LYS A 1 85 ? 27.663 -13.165 -40.713 1.00 64.81 85 LYS A O 1
ATOM 634 N N . ALA A 1 86 ? 29.064 -11.483 -41.232 1.00 60.72 86 ALA A N 1
ATOM 635 C CA . ALA A 1 86 ? 28.743 -10.659 -40.067 1.00 60.72 86 ALA A CA 1
ATOM 636 C C . ALA A 1 86 ? 27.340 -10.035 -40.173 1.00 60.72 86 ALA A C 1
ATOM 638 O O . ALA A 1 86 ? 26.633 -9.914 -39.173 1.00 60.72 86 ALA A O 1
ATOM 639 N N . GLU A 1 87 ? 26.912 -9.677 -41.383 1.00 64.88 87 GLU A N 1
ATOM 640 C CA . GLU A 1 87 ? 25.573 -9.145 -41.636 1.00 64.88 87 GLU A CA 1
ATOM 641 C C . GLU A 1 87 ? 24.482 -10.216 -41.483 1.00 64.88 87 GLU A C 1
ATOM 643 O O . GLU A 1 87 ? 23.438 -9.957 -40.880 1.00 64.88 87 GLU A O 1
ATOM 648 N N . LEU A 1 88 ? 24.752 -11.450 -41.916 1.00 67.94 88 LEU A N 1
ATOM 649 C CA . LEU A 1 88 ? 23.840 -12.581 -41.732 1.00 67.94 88 LEU A CA 1
ATOM 650 C C . LEU A 1 88 ? 23.657 -12.966 -40.252 1.00 67.94 88 LEU A C 1
ATOM 652 O O . LEU A 1 88 ? 22.532 -13.211 -39.815 1.00 67.94 88 LEU A O 1
ATOM 656 N N . GLU A 1 89 ? 24.741 -12.997 -39.473 1.00 61.91 89 GLU A N 1
ATOM 657 C CA . GLU A 1 89 ? 24.696 -13.203 -38.014 1.00 61.91 89 GLU A CA 1
ATOM 658 C C . GLU A 1 89 ? 23.874 -12.100 -37.331 1.00 61.91 89 GLU A C 1
ATOM 660 O O . GLU A 1 89 ? 22.981 -12.378 -36.530 1.00 61.91 89 GLU A O 1
ATOM 665 N N . ARG A 1 90 ? 24.083 -10.841 -37.733 1.00 64.06 90 ARG A N 1
ATOM 666 C CA . ARG A 1 90 ? 23.323 -9.691 -37.226 1.00 64.06 90 ARG A CA 1
ATOM 667 C C . ARG A 1 90 ? 21.821 -9.806 -37.512 1.00 64.06 90 ARG A C 1
ATOM 669 O O . ARG A 1 90 ? 21.016 -9.443 -36.654 1.00 64.06 90 ARG A O 1
ATOM 676 N N . LEU A 1 91 ? 21.436 -10.304 -38.687 1.00 68.81 91 LEU A N 1
ATOM 677 C CA . LEU A 1 91 ? 20.034 -10.513 -39.065 1.00 68.81 91 LEU A CA 1
ATOM 678 C C . LEU A 1 91 ? 19.378 -11.658 -38.278 1.00 68.81 91 LEU A C 1
ATOM 680 O O . LEU A 1 91 ? 18.229 -11.518 -37.858 1.00 68.81 91 LEU A O 1
ATOM 684 N N . LYS A 1 92 ? 20.101 -12.754 -38.013 1.00 65.50 92 LYS A N 1
ATOM 685 C CA . LYS A 1 92 ? 19.603 -13.858 -37.172 1.00 65.50 92 LYS A CA 1
ATOM 686 C C . LYS A 1 92 ? 19.329 -13.406 -35.740 1.00 65.50 92 LYS A C 1
ATOM 688 O O . LYS A 1 92 ? 18.240 -13.653 -35.228 1.00 65.50 92 LYS A O 1
ATOM 693 N N . ILE A 1 93 ? 20.260 -12.654 -35.150 1.00 61.28 93 ILE A N 1
ATOM 694 C CA . ILE A 1 93 ? 20.092 -12.061 -33.816 1.00 61.28 93 ILE A CA 1
ATOM 695 C C . ILE A 1 93 ? 18.886 -11.108 -33.804 1.00 61.28 93 ILE A C 1
ATOM 697 O O . ILE A 1 93 ? 18.064 -11.152 -32.893 1.00 61.28 93 ILE A O 1
ATOM 701 N N . GLN A 1 94 ? 18.700 -10.282 -34.841 1.00 60.66 94 GLN A N 1
ATOM 702 C CA . GLN A 1 94 ? 17.513 -9.421 -34.958 1.00 60.66 94 GLN A CA 1
ATOM 703 C C . GLN A 1 94 ? 16.195 -10.206 -35.018 1.00 60.66 94 GLN A C 1
ATOM 705 O O . GLN A 1 94 ? 15.190 -9.751 -34.469 1.00 60.66 94 GLN A O 1
ATOM 710 N N . GLN A 1 95 ? 16.189 -11.371 -35.663 1.00 66.25 95 GLN A N 1
ATOM 711 C CA . GLN A 1 95 ? 15.003 -12.211 -35.798 1.00 66.25 95 GLN A CA 1
ATOM 712 C C . GLN A 1 95 ? 14.675 -12.958 -34.495 1.00 66.25 95 GLN A C 1
ATOM 714 O O . GLN A 1 95 ? 13.507 -13.033 -34.114 1.00 66.25 95 GLN A O 1
ATOM 719 N N . GLU A 1 96 ? 15.685 -13.423 -33.755 1.00 58.53 96 GLU A N 1
ATOM 720 C CA . GLU A 1 96 ? 15.503 -13.979 -32.406 1.00 58.53 96 GLU A CA 1
ATOM 721 C C . GLU A 1 96 ? 15.003 -12.921 -31.415 1.00 58.53 96 GLU A C 1
ATOM 723 O O . GLU A 1 96 ? 14.045 -13.176 -30.683 1.00 58.53 96 GLU A O 1
ATOM 728 N N . ILE A 1 97 ? 15.543 -11.697 -31.465 1.00 59.03 97 ILE A N 1
ATOM 729 C CA . ILE A 1 97 ? 15.037 -10.555 -30.685 1.00 59.03 97 ILE A CA 1
ATOM 730 C C . ILE A 1 97 ? 13.564 -10.278 -31.016 1.00 59.03 97 ILE A C 1
ATOM 732 O O . ILE A 1 97 ? 12.770 -10.013 -30.112 1.00 59.03 97 ILE A O 1
ATOM 736 N N . ALA A 1 98 ? 13.176 -10.341 -32.293 1.00 58.88 98 ALA A N 1
ATOM 737 C CA . ALA A 1 98 ? 11.794 -10.121 -32.718 1.00 58.88 98 ALA A CA 1
ATOM 738 C C . ALA A 1 98 ? 10.841 -11.207 -32.191 1.00 58.88 98 ALA A C 1
ATOM 740 O O . ALA A 1 98 ? 9.772 -10.871 -31.682 1.00 58.88 98 ALA A O 1
ATOM 741 N N . ASN A 1 99 ? 11.249 -12.478 -32.242 1.00 56.59 99 ASN A N 1
ATOM 742 C CA . ASN A 1 99 ? 10.447 -13.607 -31.763 1.00 56.59 99 ASN A CA 1
ATOM 743 C C . ASN A 1 99 ? 10.272 -13.585 -30.237 1.00 56.59 99 ASN A C 1
ATOM 745 O O . ASN A 1 99 ? 9.174 -13.829 -29.729 1.00 56.59 99 ASN A O 1
ATOM 749 N N . VAL A 1 100 ? 11.328 -13.222 -29.507 1.00 54.59 100 VAL A N 1
ATOM 750 C CA . VAL A 1 100 ? 11.290 -13.058 -28.050 1.00 54.59 100 VAL A CA 1
ATOM 751 C C . VAL A 1 100 ? 10.419 -11.857 -27.657 1.00 54.59 100 VAL A C 1
ATOM 753 O O . VAL A 1 100 ? 9.612 -11.956 -26.740 1.00 54.59 100 VAL A O 1
ATOM 756 N N . LYS A 1 101 ? 10.466 -10.754 -28.413 1.00 49.38 101 LYS A N 1
ATOM 757 C CA . LYS A 1 101 ? 9.616 -9.568 -28.202 1.00 49.38 101 LYS A CA 1
ATOM 758 C C . LYS A 1 101 ? 8.114 -9.862 -28.326 1.00 49.38 101 LYS A C 1
ATOM 760 O O . LYS A 1 101 ? 7.326 -9.262 -27.603 1.00 49.38 101 LYS A O 1
ATOM 765 N N . THR A 1 102 ? 7.711 -10.785 -29.202 1.00 50.72 102 THR A N 1
ATOM 766 C CA . THR A 1 102 ? 6.310 -11.238 -29.322 1.00 50.72 102 THR A CA 1
ATOM 767 C C . THR A 1 102 ? 5.846 -12.149 -28.185 1.00 50.72 102 THR A C 1
ATOM 769 O O . THR A 1 102 ? 4.651 -12.192 -27.916 1.00 50.72 102 THR A O 1
ATOM 772 N N . ALA A 1 103 ? 6.755 -12.851 -27.504 1.00 48.28 103 ALA A N 1
ATOM 773 C CA . ALA A 1 103 ? 6.421 -13.773 -26.414 1.00 48.28 103 ALA A CA 1
ATOM 774 C C . ALA A 1 103 ? 6.345 -13.103 -25.023 1.00 48.28 103 ALA A C 1
ATOM 776 O O . ALA A 1 103 ? 5.922 -13.744 -24.066 1.00 48.28 103 ALA A O 1
ATOM 777 N N . LEU A 1 104 ? 6.760 -11.835 -24.900 1.00 46.31 104 LEU A N 1
ATOM 778 C CA . LEU A 1 104 ? 6.969 -11.133 -23.622 1.00 46.31 104 LEU A CA 1
ATOM 779 C C . LEU A 1 104 ? 5.944 -10.029 -23.306 1.00 46.31 104 LEU A C 1
ATOM 781 O O . LEU A 1 104 ? 6.144 -9.266 -22.361 1.00 46.31 104 LEU A O 1
ATOM 785 N N . LEU A 1 105 ? 4.876 -9.892 -24.095 1.00 47.34 105 LEU A N 1
ATOM 786 C CA . LEU A 1 105 ? 3.815 -8.925 -23.804 1.00 47.34 105 LEU A CA 1
ATOM 787 C C . LEU A 1 105 ? 2.799 -9.556 -22.837 1.00 47.34 105 LEU A C 1
ATOM 789 O O . LEU A 1 105 ? 2.089 -10.469 -23.262 1.00 47.34 105 LEU A O 1
ATOM 793 N N . PRO A 1 106 ? 2.687 -9.091 -21.577 1.00 48.06 106 PRO A N 1
ATOM 794 C CA . PRO A 1 106 ? 1.569 -9.475 -20.728 1.00 48.06 106 PRO A CA 1
ATOM 795 C C . PRO A 1 106 ? 0.252 -9.047 -21.355 1.00 48.06 106 PRO A C 1
ATOM 797 O O . PRO A 1 106 ? 0.068 -7.890 -21.737 1.00 48.06 106 PRO A O 1
ATOM 800 N N . THR A 1 107 ? -0.664 -10.000 -21.449 1.00 46.59 107 THR A N 1
ATOM 801 C CA . THR A 1 107 ? -1.987 -9.826 -22.054 1.00 46.59 107 THR A CA 1
ATOM 802 C C . THR A 1 107 ? -3.019 -9.185 -21.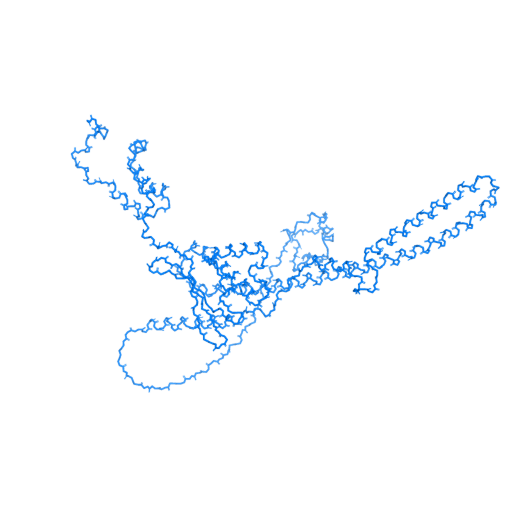130 1.00 46.59 107 THR A C 1
ATOM 804 O O . THR A 1 107 ? -4.097 -8.856 -21.612 1.00 46.59 107 THR A O 1
ATOM 807 N N . ASP A 1 108 ? -2.709 -8.958 -19.850 1.00 49.47 108 ASP A N 1
ATOM 808 C CA . ASP A 1 108 ? -3.710 -8.516 -18.878 1.00 49.47 108 ASP A CA 1
ATOM 809 C C . ASP A 1 108 ? -3.401 -7.127 -18.299 1.00 49.47 108 ASP A C 1
ATOM 811 O O . ASP A 1 108 ? -2.353 -6.873 -17.699 1.00 49.47 108 ASP A O 1
ATOM 815 N N . GLU A 1 109 ? -4.355 -6.211 -18.491 1.00 47.19 109 GLU A N 1
ATOM 816 C CA . GLU A 1 109 ? -4.356 -4.862 -17.931 1.00 47.19 109 GLU A CA 1
ATOM 817 C C . GLU A 1 109 ? -4.264 -4.893 -16.399 1.00 47.19 109 GLU A C 1
ATOM 819 O O . GLU A 1 109 ? -5.019 -5.571 -15.698 1.00 47.19 109 GLU A O 1
ATOM 824 N N . ARG A 1 110 ? -3.364 -4.073 -15.850 1.00 51.91 110 ARG A N 1
ATOM 825 C CA . ARG A 1 110 ? -3.283 -3.818 -14.410 1.00 51.91 110 ARG A CA 1
ATOM 826 C C . ARG A 1 110 ? -4.524 -3.060 -13.951 1.00 51.91 110 ARG A C 1
ATOM 828 O O . ARG A 1 110 ? -4.622 -1.849 -14.148 1.00 51.91 110 ARG A O 1
ATOM 835 N N . ALA A 1 111 ? -5.423 -3.734 -13.243 1.00 52.53 111 ALA A N 1
ATOM 836 C CA . ALA A 1 111 ? -6.453 -3.050 -12.474 1.00 52.53 111 ALA A CA 1
ATOM 837 C C . ALA A 1 111 ? -5.780 -2.201 -11.378 1.00 52.53 111 ALA A C 1
ATOM 839 O O . ALA A 1 111 ? -5.302 -2.722 -10.369 1.00 52.53 111 ALA A O 1
ATOM 840 N N . LYS A 1 112 ? -5.715 -0.877 -11.577 1.00 54.12 112 LYS A N 1
ATOM 841 C CA . LYS A 1 112 ? -5.358 0.064 -10.508 1.00 54.12 112 LYS A CA 1
ATOM 842 C C . LYS A 1 112 ? -6.440 -0.009 -9.442 1.00 54.12 112 LYS A C 1
ATOM 844 O O . LYS A 1 112 ? -7.557 0.459 -9.646 1.00 54.12 112 LYS A O 1
ATOM 849 N N . LEU A 1 113 ? -6.097 -0.624 -8.320 1.00 58.50 113 LEU A N 1
ATOM 850 C CA . LEU A 1 113 ? -7.009 -0.792 -7.210 1.00 58.50 113 LEU A CA 1
ATOM 851 C C . LEU A 1 113 ? -6.886 0.393 -6.245 1.00 58.50 113 LEU A C 1
ATOM 853 O O . LEU A 1 113 ? -5.912 0.495 -5.503 1.00 58.50 113 LEU A O 1
ATOM 857 N N . ASP A 1 114 ? -7.877 1.284 -6.248 1.00 71.38 114 ASP A N 1
ATOM 858 C CA . ASP A 1 114 ? -8.023 2.317 -5.219 1.00 71.38 114 ASP A CA 1
ATOM 859 C C . ASP A 1 114 ? -8.702 1.709 -3.983 1.00 71.38 114 ASP A C 1
ATOM 861 O O . ASP A 1 114 ? -9.926 1.726 -3.826 1.00 71.38 114 ASP A O 1
ATOM 865 N N . VAL A 1 115 ? -7.877 1.111 -3.121 1.00 63.19 115 VAL A N 1
ATOM 866 C CA . VAL A 1 115 ? -8.313 0.412 -1.901 1.00 63.19 115 VAL A CA 1
ATOM 867 C C . VAL A 1 115 ? -9.091 1.345 -0.970 1.00 63.19 115 VAL A C 1
ATOM 869 O O . VAL A 1 115 ? -10.033 0.907 -0.313 1.00 63.19 115 VAL A O 1
ATOM 872 N N . GLU A 1 116 ? -8.735 2.631 -0.920 1.00 62.56 116 GLU A N 1
ATOM 873 C CA . GLU A 1 116 ? -9.375 3.593 -0.025 1.00 62.56 116 GLU A CA 1
ATOM 874 C C . GLU A 1 116 ? -10.767 3.987 -0.532 1.00 62.56 116 GLU A C 1
ATOM 876 O O . GLU A 1 116 ? -11.724 4.015 0.251 1.00 62.56 116 GLU A O 1
ATOM 881 N N . ALA A 1 117 ? -10.910 4.244 -1.836 1.00 72.19 117 ALA A N 1
ATOM 882 C CA . ALA A 1 117 ? -12.208 4.529 -2.440 1.00 72.19 117 ALA A CA 1
ATOM 883 C C . ALA A 1 117 ? -13.156 3.327 -2.340 1.00 72.19 117 ALA A C 1
ATOM 885 O O . ALA A 1 117 ? -14.338 3.491 -2.029 1.00 72.19 117 ALA A O 1
ATOM 886 N N . GLU A 1 118 ? -12.645 2.113 -2.545 1.00 68.81 118 GLU A N 1
ATOM 887 C CA . GLU A 1 118 ? -13.455 0.896 -2.494 1.00 68.81 118 GLU A CA 1
ATOM 888 C C . GLU A 1 118 ? -13.829 0.514 -1.049 1.00 68.81 118 GLU A C 1
ATOM 890 O O . GLU A 1 118 ? -14.970 0.134 -0.790 1.00 68.81 118 GLU A O 1
ATOM 895 N N . TYR A 1 119 ? -12.941 0.739 -0.074 1.00 66.06 119 TYR A N 1
ATOM 896 C CA . TYR A 1 119 ? -13.257 0.612 1.354 1.00 66.06 119 TYR A CA 1
ATOM 897 C C . TYR A 1 119 ? -14.336 1.608 1.801 1.00 66.06 119 TYR A C 1
ATOM 899 O O . TYR A 1 119 ? -15.314 1.228 2.451 1.00 66.06 119 TYR A O 1
ATOM 907 N N . LYS A 1 120 ? -14.212 2.883 1.403 1.00 72.81 120 LYS A N 1
ATOM 908 C CA . LYS A 1 120 ? -15.245 3.901 1.661 1.00 72.81 120 LYS A CA 1
ATOM 909 C C . LYS A 1 120 ? -16.576 3.517 1.023 1.00 72.81 120 LYS A C 1
ATOM 911 O O . LYS A 1 120 ? -17.619 3.731 1.638 1.00 72.81 120 LYS A O 1
ATOM 916 N N . LYS A 1 121 ? -16.548 2.906 -0.164 1.00 75.31 121 LYS A N 1
ATOM 917 C CA . LYS A 1 121 ? -17.745 2.391 -0.833 1.00 75.31 121 LYS A CA 1
ATOM 918 C C . LYS A 1 121 ? -18.393 1.259 -0.030 1.00 75.31 121 LYS A C 1
ATOM 920 O O . LYS A 1 121 ? -19.583 1.340 0.245 1.00 75.31 121 LYS A O 1
ATOM 925 N N . LEU A 1 122 ? -17.622 0.282 0.449 1.00 68.44 122 LEU A N 1
ATOM 926 C CA . LEU A 1 122 ? -18.137 -0.826 1.271 1.00 68.44 122 LEU A CA 1
ATOM 927 C C . LEU A 1 122 ? -18.725 -0.370 2.614 1.00 68.44 122 LEU A C 1
ATOM 929 O O . LEU A 1 122 ? -19.708 -0.942 3.083 1.00 68.44 122 LEU A O 1
ATOM 933 N N . LEU A 1 123 ? -18.162 0.677 3.223 1.00 67.69 123 LEU A N 1
ATOM 934 C CA . LEU A 1 123 ? -18.725 1.296 4.428 1.00 67.69 123 LEU A CA 1
ATOM 935 C C . LEU A 1 123 ? -20.017 2.077 4.148 1.00 67.69 123 LEU A C 1
ATOM 937 O O . LEU A 1 123 ? -20.919 2.106 4.991 1.00 67.69 123 LEU A O 1
ATOM 941 N N . ALA A 1 124 ? -20.087 2.733 2.989 1.00 69.88 124 ALA A N 1
ATOM 942 C CA . ALA A 1 124 ? -21.179 3.624 2.614 1.00 69.88 124 ALA A CA 1
ATOM 943 C C . ALA A 1 124 ? -22.354 2.914 1.936 1.00 69.88 124 ALA A C 1
ATOM 945 O O . ALA A 1 124 ? -23.436 3.488 1.897 1.00 69.88 124 ALA A O 1
ATOM 946 N N . GLU A 1 125 ? -22.173 1.707 1.397 1.00 68.06 125 GLU A N 1
ATOM 947 C CA . GLU A 1 125 ? -23.174 1.024 0.579 1.00 68.06 125 GLU A CA 1
ATOM 948 C C . GLU A 1 125 ? -24.132 0.181 1.452 1.00 68.06 125 GLU A C 1
ATOM 950 O O . GLU A 1 125 ? -23.790 -0.922 1.887 1.00 68.06 125 GLU A O 1
ATOM 955 N N . PRO A 1 126 ? -25.372 0.649 1.722 1.00 61.31 126 PRO A N 1
ATOM 956 C CA . PRO A 1 126 ? -26.368 -0.136 2.458 1.00 61.31 126 PRO A CA 1
ATOM 957 C C . PRO A 1 126 ? -26.870 -1.355 1.661 1.00 61.31 126 PRO A C 1
ATOM 959 O O . PRO A 1 126 ? -27.466 -2.263 2.244 1.00 61.31 126 PRO A O 1
ATOM 962 N N . ALA A 1 127 ? -26.635 -1.374 0.342 1.00 52.00 127 ALA A N 1
ATOM 963 C CA . ALA A 1 127 ? -27.259 -2.287 -0.612 1.00 52.00 127 ALA A CA 1
ATOM 964 C C . ALA A 1 127 ? -26.552 -3.646 -0.765 1.00 52.00 127 ALA A C 1
ATOM 966 O O . ALA A 1 127 ? -27.232 -4.641 -0.996 1.00 52.00 127 ALA A O 1
ATOM 967 N N . ALA A 1 128 ? -25.230 -3.736 -0.579 1.00 53.94 128 ALA A N 1
ATOM 968 C CA . ALA A 1 128 ? -24.494 -4.985 -0.822 1.00 53.94 128 ALA A CA 1
ATOM 969 C C . ALA A 1 128 ? -24.818 -6.115 0.185 1.00 53.94 128 ALA A C 1
ATOM 971 O O . ALA A 1 128 ? -24.513 -7.275 -0.073 1.00 53.94 128 ALA A O 1
ATOM 972 N N . LEU A 1 129 ? -25.447 -5.791 1.324 1.00 52.56 129 LEU A N 1
ATOM 973 C CA . LEU A 1 129 ? -25.733 -6.733 2.419 1.00 52.56 129 LEU A CA 1
ATOM 974 C C . LEU A 1 129 ? -27.168 -6.629 2.982 1.00 52.56 129 LEU A C 1
ATOM 976 O O . LEU A 1 129 ? -27.429 -7.096 4.086 1.00 52.56 129 LEU A O 1
ATOM 980 N N . GLY A 1 130 ? -28.113 -6.036 2.242 1.00 53.81 130 GLY A N 1
ATOM 981 C CA . GLY A 1 130 ? -29.544 -6.169 2.562 1.00 53.81 130 GLY A CA 1
ATOM 982 C C . GLY A 1 130 ? -30.081 -5.343 3.743 1.00 53.81 130 GLY A C 1
ATOM 983 O O . GLY A 1 130 ? -31.066 -5.750 4.353 1.00 53.81 130 GLY A O 1
ATOM 984 N N . GLY A 1 131 ? -29.503 -4.175 4.046 1.00 67.31 131 GLY A N 1
ATOM 985 C CA . GLY A 1 131 ? -30.115 -3.206 4.970 1.00 67.31 131 GLY A CA 1
ATOM 986 C C . GLY A 1 131 ? -29.198 -2.659 6.065 1.00 67.31 131 GLY A C 1
ATOM 987 O O . GLY A 1 131 ? -28.266 -3.329 6.495 1.00 67.31 131 GLY A O 1
ATOM 988 N N . VAL A 1 132 ? -29.518 -1.427 6.491 1.00 68.94 132 VAL A N 1
ATOM 989 C CA . VAL A 1 132 ? -28.901 -0.578 7.538 1.00 68.94 132 VAL A CA 1
ATOM 990 C C . VAL A 1 132 ? -27.375 -0.421 7.415 1.00 68.94 132 VAL A C 1
ATOM 992 O O . VAL A 1 132 ? -26.617 -1.381 7.530 1.00 68.94 132 VAL A O 1
ATOM 995 N N . SER A 1 133 ? -26.897 0.803 7.170 1.00 79.81 133 SER A N 1
ATOM 996 C CA . SER A 1 133 ? -25.461 1.078 7.015 1.00 79.81 133 SER A CA 1
ATOM 997 C C . SER A 1 133 ? -24.674 0.783 8.299 1.00 79.81 133 SER A C 1
ATOM 999 O O . SER A 1 133 ? -25.222 0.784 9.403 1.00 79.81 133 SER A O 1
ATOM 1001 N N . TYR A 1 134 ? -23.358 0.583 8.171 1.00 79.44 134 TYR A N 1
ATOM 1002 C CA . TYR A 1 134 ? -22.475 0.389 9.327 1.00 79.44 134 TYR A CA 1
ATOM 1003 C C . TYR A 1 134 ? -22.591 1.543 10.338 1.00 79.44 134 TYR A C 1
ATOM 1005 O O . TYR A 1 134 ? -22.738 1.318 11.538 1.00 79.44 134 TYR A O 1
ATOM 1013 N N . THR A 1 135 ? -22.628 2.781 9.840 1.00 82.06 135 THR A N 1
ATOM 1014 C CA . THR A 1 135 ? -22.819 3.987 10.658 1.00 82.06 135 THR A CA 1
ATOM 1015 C C . THR A 1 135 ? -24.166 4.004 11.378 1.00 82.06 135 THR A C 1
ATOM 1017 O O . THR A 1 135 ? -24.235 4.381 12.544 1.00 82.06 135 THR A O 1
ATOM 1020 N N . GLN A 1 136 ? -25.237 3.544 10.727 1.00 86.38 136 GLN A N 1
ATOM 1021 C CA . GLN A 1 136 ? -26.559 3.440 11.345 1.00 86.38 136 GLN A CA 1
ATOM 1022 C C . GLN A 1 136 ? -26.602 2.363 12.438 1.00 86.38 136 GLN A C 1
ATOM 1024 O O . GLN A 1 136 ? -27.260 2.564 13.456 1.00 86.38 136 GLN A O 1
ATOM 1029 N N . LEU A 1 137 ? -25.887 1.246 12.273 1.00 84.31 137 LEU A N 1
ATOM 1030 C CA . LEU A 1 137 ? -25.778 0.218 13.313 1.00 84.31 137 LEU A CA 1
ATOM 1031 C C . LEU A 1 137 ? -24.996 0.719 14.530 1.00 84.31 137 LEU A C 1
ATOM 1033 O O . LEU A 1 137 ? -25.432 0.503 15.659 1.00 84.31 137 LEU A O 1
ATOM 1037 N N . GLN A 1 138 ? -23.887 1.431 14.314 1.00 85.62 138 GLN A N 1
ATOM 1038 C CA . GLN A 1 138 ? -23.139 2.068 15.402 1.00 85.62 138 GLN A CA 1
ATOM 1039 C C . GLN A 1 138 ? -23.997 3.093 16.147 1.00 85.62 138 GLN A C 1
ATOM 1041 O O . GLN A 1 138 ? -24.041 3.076 17.377 1.00 85.62 138 GLN A O 1
ATOM 1046 N N . GLN A 1 139 ? -24.734 3.931 15.412 1.00 90.38 139 GLN A N 1
ATOM 1047 C CA . GLN A 1 139 ? -25.648 4.893 16.019 1.00 90.38 139 GLN A CA 1
ATOM 1048 C C . GLN A 1 139 ? -26.740 4.189 16.830 1.00 90.38 139 GLN A C 1
ATOM 1050 O O . GLN A 1 139 ? -26.998 4.570 17.967 1.00 90.38 139 GLN A O 1
ATOM 1055 N N . LYS A 1 140 ? -27.308 3.096 16.307 1.00 90.81 140 LYS A N 1
ATOM 1056 C CA . LYS A 1 140 ? -28.301 2.294 17.027 1.00 90.81 140 LYS A CA 1
ATOM 1057 C C . LYS A 1 140 ? -27.750 1.721 18.337 1.00 90.81 140 LYS A C 1
ATOM 1059 O O . LYS A 1 140 ? -28.461 1.718 19.336 1.00 90.81 140 LYS A O 1
ATOM 1064 N N . VAL A 1 141 ? -26.499 1.256 18.364 1.00 93.00 141 VAL A N 1
ATOM 1065 C CA . VAL A 1 141 ? -25.852 0.777 19.601 1.00 93.00 141 VAL A CA 1
ATOM 1066 C C . VAL A 1 141 ? -25.707 1.905 20.624 1.00 93.00 141 VAL A C 1
ATOM 1068 O O . VAL A 1 141 ? -26.003 1.700 21.803 1.00 93.00 141 VAL A O 1
ATOM 1071 N N . ILE A 1 142 ? -25.298 3.096 20.182 1.00 94.25 142 ILE A N 1
ATOM 1072 C CA . ILE A 1 142 ? -25.184 4.282 21.042 1.00 94.25 142 ILE A CA 1
ATOM 1073 C C . ILE A 1 142 ? -26.557 4.651 21.617 1.00 94.25 142 ILE A C 1
ATOM 1075 O O . ILE A 1 142 ? -26.695 4.809 22.831 1.00 94.25 142 ILE A O 1
ATOM 1079 N N . ASP A 1 143 ? -27.581 4.716 20.767 1.00 94.19 143 ASP A N 1
ATOM 1080 C CA . ASP A 1 143 ? -28.938 5.092 21.162 1.00 94.19 143 ASP A CA 1
ATOM 1081 C C . ASP A 1 143 ? -29.531 4.085 22.159 1.00 94.19 143 ASP A C 1
ATOM 1083 O O . ASP A 1 143 ? -30.054 4.476 23.202 1.00 94.19 143 ASP A O 1
ATOM 1087 N N . LEU A 1 144 ? -29.388 2.780 21.902 1.00 93.12 144 LEU A N 1
ATOM 1088 C CA . LEU A 1 144 ? -29.858 1.728 22.811 1.00 93.12 144 LEU A CA 1
ATOM 1089 C C . LEU A 1 144 ? -29.127 1.745 24.158 1.00 93.12 144 LEU A C 1
ATOM 1091 O O . LEU A 1 144 ? -29.749 1.547 25.203 1.00 93.12 144 LEU A O 1
ATOM 1095 N N . THR A 1 145 ? -27.819 2.013 24.153 1.00 92.75 145 THR A N 1
ATOM 1096 C CA . THR A 1 145 ? -27.030 2.140 25.388 1.00 92.75 145 THR A CA 1
ATOM 1097 C C . THR A 1 145 ? -27.518 3.323 26.219 1.00 92.75 145 THR A C 1
ATOM 1099 O O . THR A 1 145 ? -27.749 3.177 27.419 1.00 92.75 145 THR A O 1
ATOM 1102 N N . LYS A 1 146 ? -27.784 4.463 25.573 1.00 95.94 146 LYS A N 1
ATOM 1103 C CA . LYS A 1 146 ? -28.351 5.642 26.232 1.00 95.94 146 LYS A CA 1
ATOM 1104 C C . LYS A 1 146 ? -29.726 5.349 26.840 1.00 95.94 146 LYS A C 1
ATOM 1106 O O . LYS A 1 146 ? -29.962 5.676 28.000 1.00 95.94 146 LYS A O 1
ATOM 1111 N N . VAL A 1 147 ? -30.616 4.687 26.099 1.00 95.06 147 VAL A N 1
ATOM 1112 C CA . VAL A 1 147 ? -31.953 4.315 26.601 1.00 95.06 147 VAL A CA 1
ATOM 1113 C C . VAL A 1 147 ? -31.853 3.381 27.815 1.00 95.06 147 VAL A C 1
ATOM 1115 O O . VAL A 1 147 ? -32.581 3.559 28.795 1.00 95.06 147 VAL A O 1
ATOM 1118 N N . LYS A 1 148 ? -30.915 2.425 27.804 1.00 93.81 148 LYS A N 1
ATOM 1119 C CA . LYS A 1 148 ? -30.648 1.538 28.949 1.00 93.81 148 LYS A CA 1
ATOM 1120 C C . LYS A 1 148 ? -30.199 2.315 30.190 1.00 93.81 148 LYS A C 1
ATOM 1122 O O . LYS A 1 148 ? -30.715 2.072 31.283 1.00 93.81 148 LYS A O 1
ATOM 1127 N N . GLU A 1 149 ? -29.257 3.242 30.036 1.00 94.25 149 GLU A N 1
ATOM 1128 C CA . GLU A 1 149 ? -28.766 4.084 31.134 1.00 94.25 149 GLU A CA 1
ATOM 1129 C C . GLU A 1 149 ? -29.867 4.986 31.702 1.00 94.25 149 GLU A C 1
ATOM 1131 O O . GLU A 1 149 ? -30.030 5.080 32.922 1.00 94.25 149 GLU A O 1
ATOM 1136 N N . GLU A 1 150 ? -30.682 5.590 30.835 1.00 95.19 150 GLU A N 1
ATOM 1137 C CA . GLU A 1 150 ? -31.836 6.388 31.250 1.00 95.19 150 GLU A CA 1
ATOM 1138 C C . GLU A 1 150 ? -32.840 5.554 32.058 1.00 95.19 150 GLU A C 1
ATOM 1140 O O . GLU A 1 150 ? -33.348 6.027 33.081 1.00 95.19 150 GLU A O 1
ATOM 1145 N N . ARG A 1 151 ? -33.103 4.301 31.660 1.00 94.12 151 ARG A N 1
ATOM 1146 C CA . ARG A 1 151 ? -34.027 3.420 32.390 1.00 94.12 151 ARG A CA 1
ATOM 1147 C C . ARG A 1 151 ? -33.498 3.037 33.771 1.00 94.12 151 ARG A C 1
ATOM 1149 O O . ARG A 1 151 ? -34.252 3.103 34.744 1.00 94.12 151 ARG A O 1
ATOM 1156 N N . LEU A 1 152 ? -32.208 2.716 33.874 1.00 92.50 152 LEU A N 1
ATOM 1157 C CA . LEU A 1 152 ? -31.540 2.435 35.151 1.00 92.50 152 LEU A CA 1
ATOM 1158 C C . LEU A 1 152 ? -31.546 3.653 36.083 1.00 92.50 152 LEU A C 1
ATOM 1160 O O . LEU A 1 152 ? -31.838 3.522 37.273 1.00 92.50 152 LEU A O 1
ATOM 1164 N N . SER A 1 153 ? -31.284 4.843 35.540 1.00 94.75 153 SER A N 1
ATOM 1165 C CA . SER A 1 153 ? -31.329 6.101 36.292 1.00 94.75 153 SER A CA 1
ATOM 1166 C C . SER A 1 153 ? -32.735 6.388 36.834 1.00 94.75 153 SER A C 1
ATOM 1168 O O . SER A 1 153 ? -32.900 6.661 38.027 1.00 94.75 153 SER A O 1
ATOM 1170 N N . ARG A 1 154 ? -33.774 6.230 35.998 1.00 93.88 154 ARG A N 1
ATOM 1171 C CA . ARG A 1 154 ? -35.181 6.371 36.419 1.00 93.88 154 ARG A CA 1
ATOM 1172 C C . ARG A 1 154 ? -35.549 5.387 37.524 1.00 93.88 154 ARG A C 1
ATOM 1174 O O . ARG A 1 154 ? -36.190 5.787 38.492 1.00 93.88 154 ARG A O 1
ATOM 1181 N N . LEU A 1 155 ? -35.112 4.132 37.414 1.00 93.06 155 LEU A N 1
ATOM 1182 C CA . LEU A 1 155 ? -35.336 3.125 38.450 1.00 93.06 155 LEU A CA 1
ATOM 1183 C C . LEU A 1 155 ? -34.657 3.523 39.773 1.00 93.06 155 LEU A C 1
ATOM 1185 O O . LEU A 1 155 ? -35.278 3.448 40.832 1.00 93.06 155 LEU A O 1
ATOM 1189 N N . GLY A 1 156 ? -33.410 4.000 39.734 1.00 91.50 156 GLY A N 1
ATOM 1190 C CA . GLY A 1 156 ? -32.697 4.481 40.925 1.00 91.50 156 GLY A CA 1
ATOM 1191 C C . GLY A 1 156 ? -33.384 5.675 41.602 1.00 91.50 156 GLY A C 1
ATOM 1192 O O . GLY A 1 156 ? -33.539 5.700 42.830 1.00 91.50 156 GLY A O 1
ATOM 1193 N N . ALA A 1 157 ? -33.859 6.636 40.806 1.00 93.38 157 ALA A N 1
ATOM 1194 C CA . ALA A 1 157 ? -34.637 7.772 41.296 1.00 93.38 157 ALA A CA 1
ATOM 1195 C C . ALA A 1 157 ? -35.964 7.318 41.929 1.00 93.38 157 ALA A C 1
ATOM 1197 O O . ALA A 1 157 ? -36.301 7.761 43.031 1.00 93.38 157 ALA A O 1
ATOM 1198 N N . PHE A 1 158 ? -36.668 6.380 41.287 1.00 92.69 158 PHE A N 1
ATOM 1199 C CA . PHE A 1 158 ? -37.916 5.811 41.793 1.00 92.69 158 PHE A CA 1
ATOM 1200 C C . PHE A 1 158 ? -37.723 5.141 43.160 1.00 92.69 158 PHE A C 1
ATOM 1202 O O . PHE A 1 158 ? -38.405 5.514 44.118 1.00 92.69 158 PHE A O 1
ATOM 1209 N N . LYS A 1 159 ? -36.724 4.253 43.299 1.00 91.12 159 LYS A N 1
ATOM 1210 C CA . LYS A 1 159 ? -36.384 3.599 44.581 1.00 91.12 159 LYS A CA 1
ATOM 1211 C C . LYS A 1 159 ? -36.120 4.611 45.695 1.00 91.12 159 LYS A C 1
ATOM 1213 O O . LYS A 1 159 ? -36.597 4.442 46.815 1.00 91.12 159 LYS A O 1
ATOM 1218 N N . THR A 1 160 ? -35.381 5.673 45.384 1.00 90.81 160 THR A N 1
ATOM 1219 C CA . THR A 1 160 ? -35.036 6.721 46.356 1.00 90.81 160 THR A CA 1
ATOM 1220 C C . THR A 1 160 ? -36.262 7.536 46.781 1.00 90.81 160 THR A C 1
ATOM 1222 O O . THR A 1 160 ? -36.356 7.951 47.938 1.00 90.81 160 THR A O 1
ATOM 1225 N N . SER A 1 161 ? -37.204 7.763 45.861 1.00 89.69 161 SER A N 1
ATOM 1226 C CA . SER A 1 161 ? -38.436 8.509 46.136 1.00 89.69 161 SER A CA 1
ATOM 1227 C C . SER A 1 161 ? -39.438 7.716 46.984 1.00 89.69 161 SER A C 1
ATOM 1229 O O . SER A 1 161 ? -39.945 8.252 47.964 1.00 89.69 161 SER A O 1
ATOM 1231 N N . GLU A 1 162 ? -39.652 6.429 46.697 1.00 87.62 162 GLU A N 1
ATOM 1232 C CA . GLU A 1 162 ? -40.624 5.585 47.417 1.00 87.62 162 GLU A CA 1
ATOM 1233 C C . GLU A 1 162 ? -40.180 5.236 48.845 1.00 87.62 162 GLU A C 1
ATOM 1235 O O . GLU A 1 162 ? -41.008 5.043 49.735 1.00 87.62 162 GLU A O 1
ATOM 1240 N N . GLN A 1 163 ? -38.871 5.207 49.113 1.00 80.88 163 GLN A N 1
ATOM 1241 C CA . GLN A 1 163 ? -38.350 5.017 50.471 1.00 80.88 163 GLN A CA 1
ATOM 1242 C C . GLN A 1 163 ? -38.656 6.200 51.409 1.00 80.88 163 GLN A C 1
ATOM 1244 O O . GLN A 1 163 ? -38.559 6.053 52.631 1.00 80.88 163 GLN A O 1
ATOM 1249 N N . LYS A 1 164 ? -39.038 7.367 50.871 1.00 82.38 164 LYS A N 1
ATOM 1250 C CA . LYS A 1 164 ? -39.398 8.556 51.650 1.00 82.38 164 LYS A CA 1
ATOM 1251 C C . LYS A 1 164 ? -40.920 8.691 51.743 1.00 82.38 164 LYS A C 1
ATOM 1253 O O . LYS A 1 164 ? -41.560 9.201 50.836 1.00 82.38 164 LYS A O 1
ATOM 1258 N N . GLY A 1 165 ? -41.489 8.306 52.886 1.00 73.56 165 GLY A N 1
ATOM 1259 C CA . GLY A 1 165 ? -42.869 8.662 53.254 1.00 73.56 165 GLY A CA 1
ATOM 1260 C C . GLY A 1 165 ? -43.912 7.545 53.165 1.00 73.56 165 GLY A C 1
ATOM 1261 O O . GLY A 1 165 ? -45.060 7.782 53.528 1.00 73.56 165 GLY A O 1
ATOM 1262 N N . VAL A 1 166 ? -43.533 6.329 52.762 1.00 75.00 166 VAL A N 1
ATOM 1263 C CA . VAL A 1 166 ? -44.435 5.165 52.702 1.00 75.00 166 VAL A CA 1
ATOM 1264 C C . VAL A 1 166 ? -43.950 4.075 53.672 1.00 75.00 166 VAL A C 1
ATOM 1266 O O . VAL A 1 166 ? -42.740 3.870 53.809 1.00 75.00 166 VAL A O 1
ATOM 1269 N N . PRO A 1 167 ? -44.847 3.350 54.373 1.00 81.19 167 PRO A N 1
ATOM 1270 C CA . PRO A 1 167 ? -44.454 2.202 55.185 1.00 81.19 167 PRO A CA 1
ATOM 1271 C C . PRO A 1 167 ? -43.665 1.180 54.356 1.00 81.19 167 PRO A C 1
ATOM 1273 O O . PRO A 1 167 ? -44.083 0.809 53.257 1.00 81.19 167 PRO A O 1
ATOM 1276 N N . LYS A 1 168 ? -42.541 0.694 54.902 1.00 82.75 168 LYS A N 1
ATOM 1277 C CA . LYS A 1 168 ? -41.550 -0.135 54.186 1.00 82.75 168 LYS A CA 1
ATOM 1278 C C . LYS A 1 168 ? -42.148 -1.308 53.396 1.00 82.75 168 LYS A C 1
ATOM 1280 O O . LYS A 1 168 ? -41.645 -1.628 52.328 1.00 82.75 168 LYS A O 1
ATOM 1285 N N . PHE A 1 169 ? -43.219 -1.925 53.897 1.00 82.00 169 PHE A N 1
ATOM 1286 C CA . PHE A 1 169 ? -43.877 -3.064 53.248 1.00 82.00 169 PHE A CA 1
ATOM 1287 C C . PHE A 1 169 ? -44.572 -2.704 51.923 1.00 82.00 169 PHE A C 1
ATOM 1289 O O . PHE A 1 169 ? -44.475 -3.457 50.960 1.00 82.00 169 PHE A O 1
ATOM 1296 N N . PHE A 1 170 ? -45.231 -1.544 51.847 1.00 82.19 170 PHE A N 1
ATOM 1297 C CA . PHE A 1 170 ? -45.900 -1.090 50.620 1.00 82.19 170 PHE A CA 1
ATOM 1298 C C . PHE A 1 170 ? -44.896 -0.558 49.594 1.00 82.19 170 PHE A C 1
ATOM 1300 O O . PHE A 1 170 ? -45.030 -0.832 48.402 1.00 82.19 170 PHE A O 1
ATOM 1307 N N . ALA A 1 171 ? -43.859 0.144 50.063 1.00 84.06 171 ALA A N 1
ATOM 1308 C CA . ALA A 1 171 ? -42.762 0.596 49.211 1.00 84.06 171 ALA A CA 1
ATOM 1309 C C . ALA A 1 171 ? -42.030 -0.593 48.565 1.00 84.06 171 ALA A C 1
ATOM 1311 O O . ALA A 1 171 ? -41.740 -0.558 47.375 1.00 84.06 171 ALA A O 1
ATOM 1312 N N . ALA A 1 172 ? -41.792 -1.674 49.320 1.00 87.00 172 ALA A N 1
ATOM 1313 C CA . ALA A 1 172 ? -41.127 -2.871 48.808 1.00 87.00 172 ALA A CA 1
ATOM 1314 C C . ALA A 1 172 ? -41.900 -3.539 47.657 1.00 87.00 172 ALA A C 1
ATOM 1316 O O . ALA A 1 172 ? -41.290 -3.889 46.651 1.00 87.00 172 ALA A O 1
ATOM 1317 N N . GLY A 1 173 ? -43.228 -3.663 47.764 1.00 89.94 173 GLY A N 1
ATOM 1318 C CA . GLY A 1 173 ? -44.054 -4.236 46.693 1.00 89.94 173 GLY A CA 1
ATOM 1319 C C . GLY A 1 173 ? -44.002 -3.413 45.402 1.00 89.94 173 GLY A C 1
ATOM 1320 O O . GLY A 1 173 ? -43.727 -3.952 44.334 1.00 89.94 173 GLY A O 1
ATOM 1321 N N . ARG A 1 174 ? -44.171 -2.088 45.501 1.00 89.25 174 ARG A N 1
ATOM 1322 C CA . ARG A 1 174 ? -44.133 -1.187 44.332 1.00 89.25 174 ARG A CA 1
ATOM 1323 C C . ARG A 1 174 ? -42.747 -1.100 43.696 1.00 89.25 174 ARG A C 1
ATOM 1325 O O . ARG A 1 174 ? -42.641 -1.048 42.475 1.00 89.25 174 ARG A O 1
ATOM 1332 N N . ILE A 1 175 ? -41.692 -1.098 44.513 1.00 91.56 175 ILE A N 1
ATOM 1333 C CA . ILE A 1 175 ? -40.309 -1.161 44.028 1.00 91.56 175 ILE A CA 1
ATOM 1334 C C . ILE A 1 175 ? -40.078 -2.474 43.278 1.00 91.56 175 ILE A C 1
ATOM 1336 O O . ILE A 1 175 ? -39.524 -2.432 42.188 1.00 91.56 175 ILE A O 1
ATOM 1340 N N . SER A 1 176 ? -40.548 -3.607 43.807 1.00 94.25 176 SER A N 1
ATOM 1341 C CA . SER A 1 176 ? -40.402 -4.910 43.149 1.00 94.25 176 SER A CA 1
ATOM 1342 C C . SER A 1 176 ? -41.113 -4.969 41.793 1.00 94.25 176 SER A C 1
ATOM 1344 O O . SER A 1 176 ? -40.558 -5.511 40.841 1.00 94.25 176 SER A O 1
ATOM 1346 N N . GLU A 1 177 ? -42.322 -4.415 41.680 1.00 93.62 177 GLU A N 1
ATOM 1347 C CA . GLU A 1 177 ? -43.048 -4.368 40.403 1.00 93.62 177 GLU A CA 1
ATOM 1348 C C . GLU A 1 177 ? -42.346 -3.475 39.369 1.00 93.62 177 GLU A C 1
ATOM 1350 O O . GLU A 1 177 ? -42.234 -3.846 38.199 1.00 93.62 177 GLU A O 1
ATOM 1355 N N . GLU A 1 178 ? -41.852 -2.304 39.782 1.00 92.50 178 GLU A N 1
ATOM 1356 C CA . GLU A 1 178 ? -41.126 -1.398 38.885 1.00 92.50 178 GLU A CA 1
ATOM 1357 C C . GLU A 1 178 ? -39.751 -1.960 38.495 1.00 92.50 178 GLU A C 1
ATOM 1359 O O . GLU A 1 178 ? -39.321 -1.798 37.354 1.00 92.50 178 GLU A O 1
ATOM 1364 N N . GLU A 1 179 ? -39.078 -2.664 39.408 1.00 93.62 179 GLU A N 1
ATOM 1365 C CA . GLU A 1 179 ? -37.849 -3.407 39.121 1.00 93.62 179 GLU A CA 1
ATOM 1366 C C . GLU A 1 179 ? -38.086 -4.495 38.075 1.00 93.62 179 GLU A C 1
ATOM 1368 O O . GLU A 1 179 ? -37.298 -4.596 37.136 1.00 93.62 179 GLU A O 1
ATOM 1373 N N . GLN A 1 180 ? -39.173 -5.266 38.186 1.00 95.94 180 GLN A N 1
ATOM 1374 C CA . GLN A 1 180 ? -39.495 -6.303 37.207 1.00 95.94 180 GLN A CA 1
ATOM 1375 C C . GLN A 1 180 ? -39.739 -5.703 35.815 1.00 95.94 180 GLN A C 1
ATOM 1377 O O . GLN A 1 180 ? -39.142 -6.157 34.841 1.00 95.94 180 GLN A O 1
ATOM 1382 N N . LYS A 1 181 ? -40.543 -4.636 35.718 1.00 95.31 181 LYS A N 1
ATOM 1383 C CA . LYS A 1 181 ? -40.790 -3.939 34.441 1.00 95.31 181 LYS A CA 1
ATOM 1384 C C . LYS A 1 181 ? -39.510 -3.366 33.840 1.00 95.31 181 LYS A C 1
ATOM 1386 O O . LYS A 1 181 ? -39.248 -3.540 32.653 1.00 95.31 181 LYS A O 1
ATOM 1391 N N . ALA A 1 182 ? -38.694 -2.701 34.658 1.00 94.31 182 ALA A N 1
ATOM 1392 C CA . ALA A 1 182 ? -37.417 -2.161 34.208 1.00 94.31 182 ALA A CA 1
ATOM 1393 C C . ALA A 1 182 ? -36.476 -3.275 33.728 1.00 94.31 182 ALA A C 1
ATOM 1395 O O . ALA A 1 182 ? -35.781 -3.087 32.732 1.00 94.31 182 ALA A O 1
ATOM 1396 N N . GLN A 1 183 ? -36.473 -4.435 34.390 1.00 94.12 183 GLN A N 1
ATOM 1397 C CA . GLN A 1 183 ? -35.665 -5.578 33.980 1.00 94.12 183 GLN A CA 1
ATOM 1398 C C . GLN A 1 183 ? -36.135 -6.165 32.641 1.00 94.12 183 GLN A C 1
ATOM 1400 O O . GLN A 1 183 ? -35.300 -6.418 31.779 1.00 94.12 183 GLN A O 1
ATOM 1405 N N . GLU A 1 184 ? -37.444 -6.314 32.422 1.00 95.81 184 GLU A N 1
ATOM 1406 C CA . GLU A 1 184 ? -38.007 -6.792 31.146 1.00 95.81 184 GLU A CA 1
ATOM 1407 C C . GLU A 1 184 ? -37.657 -5.857 29.970 1.00 95.81 184 GLU A C 1
ATOM 1409 O O . GLU A 1 184 ? -37.283 -6.307 28.878 1.00 95.81 184 GLU A O 1
ATOM 1414 N N . GLU A 1 185 ? -37.713 -4.542 30.196 1.00 94.19 185 GLU A N 1
ATOM 1415 C CA . GLU A 1 185 ? -37.288 -3.538 29.215 1.00 94.19 185 GLU A CA 1
ATOM 1416 C C . GLU A 1 185 ? -35.776 -3.610 28.947 1.00 94.19 185 GLU A C 1
ATOM 1418 O O . GLU A 1 185 ? -35.350 -3.627 27.790 1.00 94.19 185 GLU A O 1
ATOM 1423 N N . ILE A 1 186 ? -34.953 -3.704 29.998 1.00 94.75 186 ILE A N 1
ATOM 1424 C CA . ILE A 1 186 ? -33.493 -3.836 29.880 1.00 94.75 186 ILE A CA 1
ATOM 1425 C C . ILE A 1 186 ? -33.118 -5.119 29.133 1.00 94.75 186 ILE A C 1
ATOM 1427 O O . ILE A 1 186 ? -32.210 -5.093 28.302 1.00 94.75 186 ILE A O 1
ATOM 1431 N N . ASP A 1 187 ? -33.813 -6.226 29.378 1.00 96.81 187 ASP A N 1
ATOM 1432 C CA . ASP A 1 187 ? -33.582 -7.492 28.685 1.00 96.81 187 ASP A CA 1
ATOM 1433 C C . ASP A 1 187 ? -33.908 -7.380 27.194 1.00 96.81 187 ASP A C 1
ATOM 1435 O O . ASP A 1 187 ? -33.157 -7.888 26.355 1.00 96.81 187 ASP A O 1
ATOM 1439 N N . THR A 1 188 ? -34.978 -6.664 26.845 1.00 95.38 188 THR A N 1
ATOM 1440 C CA . THR A 1 188 ? -35.325 -6.366 25.448 1.00 95.38 188 THR A CA 1
ATOM 1441 C C . THR A 1 188 ? -34.237 -5.519 24.784 1.00 95.38 188 THR A C 1
ATOM 1443 O O . THR A 1 188 ? -33.728 -5.897 23.726 1.00 95.38 188 THR A O 1
ATOM 1446 N N . ILE A 1 189 ? -33.785 -4.446 25.442 1.00 94.12 189 ILE A N 1
ATOM 1447 C CA . ILE A 1 189 ? -32.694 -3.588 24.949 1.00 94.12 189 ILE A CA 1
ATOM 1448 C C . ILE A 1 189 ? -31.393 -4.385 24.781 1.00 94.12 189 ILE A C 1
ATOM 1450 O O . ILE A 1 189 ? -30.702 -4.241 23.773 1.00 94.12 189 ILE A O 1
ATOM 1454 N N . ASN A 1 190 ? -31.057 -5.263 25.729 1.00 93.56 190 ASN A N 1
ATOM 1455 C CA . ASN A 1 190 ? -29.865 -6.109 25.646 1.00 93.56 190 ASN A CA 1
ATOM 1456 C C . ASN A 1 190 ? -29.932 -7.072 24.448 1.00 93.56 190 ASN A C 1
ATOM 1458 O O . ASN A 1 190 ? -28.919 -7.281 23.781 1.00 93.56 190 ASN A O 1
ATOM 1462 N N . ARG A 1 191 ? -31.106 -7.639 24.132 1.00 94.31 191 ARG A N 1
ATOM 1463 C CA . ARG A 1 191 ? -31.281 -8.466 22.922 1.00 94.31 191 ARG A CA 1
ATOM 1464 C C . ARG A 1 191 ? -31.050 -7.648 21.657 1.00 94.31 191 ARG A C 1
ATOM 1466 O O . ARG A 1 191 ? -30.339 -8.110 20.767 1.00 94.31 191 ARG A O 1
ATOM 1473 N N . GLU A 1 192 ? -31.590 -6.435 21.586 1.00 89.75 192 GLU A N 1
ATOM 1474 C CA . GLU A 1 192 ? -31.376 -5.553 20.436 1.00 89.75 192 GLU A CA 1
ATOM 1475 C C . GLU A 1 192 ? -29.912 -5.125 20.282 1.00 89.75 192 GLU A C 1
ATOM 1477 O O . GLU A 1 192 ? -29.390 -5.143 19.164 1.00 89.75 192 GLU A O 1
ATOM 1482 N N . LEU A 1 193 ? -29.228 -4.815 21.389 1.00 90.38 193 LEU A N 1
ATOM 1483 C CA . LEU A 1 193 ? -27.789 -4.539 21.406 1.00 90.38 193 LEU A CA 1
ATOM 1484 C C . LEU A 1 193 ? -26.988 -5.733 20.884 1.00 90.38 193 LEU A C 1
ATOM 1486 O O . LEU A 1 193 ? -26.104 -5.559 20.050 1.00 90.38 193 LEU A O 1
ATOM 1490 N N . ASN A 1 194 ? -27.316 -6.948 21.325 1.00 89.31 194 ASN A N 1
ATOM 1491 C CA . ASN A 1 194 ? -26.637 -8.160 20.869 1.00 89.31 194 ASN A CA 1
ATOM 1492 C C . ASN A 1 194 ? -26.838 -8.403 19.368 1.00 89.31 194 ASN A C 1
ATOM 1494 O O . ASN A 1 194 ? -25.883 -8.767 18.679 1.00 89.31 194 ASN A O 1
ATOM 1498 N N . VAL A 1 195 ? -28.043 -8.164 18.841 1.00 85.31 195 VAL A N 1
ATOM 1499 C CA . VAL A 1 195 ? -28.319 -8.265 17.398 1.00 85.31 195 VAL A CA 1
ATOM 1500 C C . VAL A 1 195 ? -27.522 -7.218 16.620 1.00 85.31 195 VAL A C 1
ATOM 1502 O O . VAL A 1 195 ? -26.855 -7.568 15.647 1.00 85.31 195 VAL A O 1
ATOM 1505 N N . ALA A 1 196 ? -27.535 -5.956 17.059 1.00 83.00 196 ALA A N 1
ATOM 1506 C CA . ALA A 1 196 ? -26.791 -4.880 16.405 1.00 83.00 196 ALA A CA 1
ATOM 1507 C C . ALA A 1 196 ? -25.273 -5.137 16.424 1.00 83.00 196 ALA A C 1
ATOM 1509 O O . ALA A 1 196 ? -24.616 -5.021 15.392 1.00 83.00 196 ALA A O 1
ATOM 1510 N N . ASN A 1 197 ? -24.723 -5.574 17.560 1.00 82.88 197 ASN A N 1
ATOM 1511 C CA . ASN A 1 197 ? -23.307 -5.925 17.688 1.00 82.88 197 ASN A CA 1
ATOM 1512 C C . ASN A 1 197 ? -22.923 -7.131 16.822 1.00 82.88 197 ASN A C 1
ATOM 1514 O O . ASN A 1 197 ? -21.875 -7.109 16.178 1.00 82.88 197 ASN A O 1
ATOM 1518 N N . SER A 1 198 ? -23.779 -8.155 16.742 1.00 78.12 198 SER A N 1
ATOM 1519 C CA . SER A 1 198 ? -23.554 -9.306 15.854 1.00 78.12 198 SER A CA 1
ATOM 1520 C C . SER A 1 198 ? -23.531 -8.879 14.383 1.00 78.12 198 SER A C 1
ATOM 1522 O O . SER A 1 198 ? -22.685 -9.329 13.615 1.00 78.12 198 SER A O 1
ATOM 1524 N N . GLN A 1 199 ? -24.415 -7.958 13.987 1.00 77.94 199 GLN A N 1
ATOM 1525 C CA . GLN A 1 199 ? -24.426 -7.393 12.634 1.00 77.94 199 GLN A CA 1
ATOM 1526 C C . GLN A 1 199 ? -23.175 -6.551 12.339 1.00 77.94 199 GLN A C 1
ATOM 1528 O O . GLN A 1 199 ? -22.633 -6.643 11.238 1.00 77.94 199 GLN A O 1
ATOM 1533 N N . ILE A 1 200 ? -22.694 -5.764 13.308 1.00 81.31 200 ILE A N 1
ATOM 1534 C CA . ILE A 1 200 ? -21.435 -5.007 13.201 1.00 81.31 200 ILE A CA 1
ATOM 1535 C C . ILE A 1 200 ? -20.246 -5.960 13.028 1.00 81.31 200 ILE A C 1
ATOM 1537 O O . ILE A 1 200 ? -19.444 -5.757 12.118 1.00 81.31 200 ILE A O 1
ATOM 1541 N N . SER A 1 201 ? -20.157 -7.013 13.849 1.00 79.12 201 SER A N 1
ATOM 1542 C CA . SER A 1 201 ? -19.090 -8.020 13.759 1.00 79.12 201 SER A CA 1
ATOM 1543 C C . SER A 1 201 ? -19.079 -8.696 12.390 1.00 79.12 201 SER A C 1
ATOM 1545 O O . SER A 1 201 ? -18.070 -8.642 11.695 1.00 79.12 201 SER A O 1
ATOM 1547 N N . ASN A 1 202 ? -20.228 -9.218 11.946 1.00 72.44 202 ASN A N 1
ATOM 1548 C CA . ASN A 1 202 ? -20.349 -9.874 10.642 1.00 72.44 202 ASN A CA 1
ATOM 1549 C C . ASN A 1 202 ? -19.953 -8.941 9.483 1.00 72.44 202 ASN A C 1
ATOM 1551 O O . ASN A 1 202 ? -19.323 -9.375 8.521 1.00 72.44 202 ASN A O 1
ATOM 1555 N N . ARG A 1 203 ? -20.299 -7.646 9.560 1.00 71.88 203 ARG A N 1
ATOM 1556 C CA . ARG A 1 203 ? -19.900 -6.656 8.544 1.00 71.88 203 ARG A CA 1
ATOM 1557 C C . ARG A 1 203 ? -18.394 -6.406 8.552 1.00 71.88 203 ARG A C 1
ATOM 1559 O O . ARG A 1 203 ? -17.800 -6.345 7.479 1.00 71.88 203 ARG A O 1
ATOM 1566 N N . ASN A 1 204 ? -17.779 -6.297 9.727 1.00 74.88 204 ASN A N 1
ATOM 1567 C CA . ASN A 1 204 ? -16.328 -6.149 9.846 1.00 74.88 204 ASN A CA 1
ATOM 1568 C C . ASN A 1 204 ? -15.586 -7.372 9.293 1.00 74.88 204 ASN A C 1
ATOM 1570 O O . ASN A 1 204 ? -14.594 -7.203 8.588 1.00 74.88 204 ASN A O 1
ATOM 1574 N N . ASP A 1 205 ? -16.091 -8.584 9.525 1.00 69.31 205 ASP A N 1
ATOM 1575 C CA . ASP A 1 205 ? -15.497 -9.814 8.990 1.00 69.31 205 ASP A CA 1
ATOM 1576 C C . ASP A 1 205 ? -15.551 -9.860 7.456 1.00 69.31 205 ASP A C 1
ATOM 1578 O O . ASP A 1 205 ? -14.559 -10.196 6.802 1.00 69.31 205 ASP A O 1
ATOM 1582 N N . VAL A 1 206 ? -16.675 -9.447 6.858 1.00 67.06 206 VAL A N 1
ATOM 1583 C CA . VAL A 1 206 ? -16.819 -9.342 5.395 1.00 67.06 206 VAL A CA 1
ATOM 1584 C C . VAL A 1 206 ? -15.875 -8.284 4.820 1.00 67.06 206 VAL A C 1
ATOM 1586 O O . VAL A 1 206 ? -15.190 -8.551 3.832 1.00 67.06 206 VAL A O 1
ATOM 1589 N N . ILE A 1 207 ? -15.796 -7.105 5.445 1.00 68.38 207 ILE A N 1
ATOM 1590 C CA . ILE A 1 207 ? -14.884 -6.029 5.029 1.00 68.38 207 ILE A CA 1
ATOM 1591 C C . ILE A 1 207 ? -13.428 -6.508 5.096 1.00 68.38 207 ILE A C 1
ATOM 1593 O O . ILE A 1 207 ? -12.687 -6.347 4.127 1.00 68.38 207 ILE A O 1
ATOM 1597 N N . ASN A 1 208 ? -13.028 -7.150 6.194 1.00 70.31 208 ASN A N 1
ATOM 1598 C CA . ASN A 1 208 ? -11.679 -7.686 6.364 1.00 70.31 208 ASN A CA 1
ATOM 1599 C C . ASN A 1 208 ? -11.350 -8.759 5.319 1.00 70.31 208 ASN A C 1
ATOM 1601 O O . ASN A 1 208 ? -10.284 -8.700 4.708 1.00 70.31 208 ASN A O 1
ATOM 1605 N N . THR A 1 209 ? -12.273 -9.689 5.064 1.00 65.12 209 THR A N 1
ATOM 1606 C CA . THR A 1 209 ? -12.108 -10.735 4.039 1.00 65.12 209 THR A CA 1
ATOM 1607 C C . THR A 1 209 ? -11.945 -10.119 2.650 1.00 65.12 209 THR A C 1
ATOM 1609 O O . THR A 1 209 ? -11.052 -10.496 1.893 1.00 65.12 209 THR A O 1
ATOM 1612 N N . MET A 1 210 ? -12.767 -9.123 2.311 1.00 62.91 210 MET A N 1
ATOM 1613 C CA . MET A 1 210 ? -12.701 -8.466 1.008 1.00 62.91 210 MET A CA 1
ATOM 1614 C C . MET A 1 210 ? -11.411 -7.652 0.841 1.00 62.91 210 MET A C 1
ATOM 1616 O O . MET A 1 210 ? -10.796 -7.700 -0.224 1.00 62.91 210 MET A O 1
ATOM 1620 N N . MET A 1 211 ? -10.945 -6.968 1.892 1.00 70.94 211 MET A N 1
ATOM 1621 C CA . MET A 1 211 ? -9.644 -6.290 1.877 1.00 70.94 211 MET A CA 1
ATOM 1622 C C . MET A 1 211 ? -8.478 -7.271 1.712 1.00 70.94 211 MET A C 1
ATOM 1624 O O . MET A 1 211 ? -7.544 -6.976 0.967 1.00 70.94 211 MET A O 1
ATOM 1628 N N . GLN A 1 212 ? -8.524 -8.432 2.373 1.00 71.56 212 GLN A N 1
ATOM 1629 C CA . GLN A 1 212 ? -7.502 -9.473 2.231 1.00 71.56 212 GLN A CA 1
ATOM 1630 C C . GLN A 1 212 ? -7.449 -10.012 0.800 1.00 71.56 212 GLN A C 1
ATOM 1632 O O . GLN A 1 212 ? -6.388 -9.951 0.184 1.00 71.56 212 GLN A O 1
ATOM 1637 N N . LEU A 1 213 ? -8.589 -10.418 0.231 1.00 65.06 213 LEU A N 1
ATOM 1638 C CA . LEU A 1 213 ? -8.667 -10.902 -1.154 1.00 65.06 213 LEU A CA 1
ATOM 1639 C C . LEU A 1 213 ? -8.131 -9.871 -2.153 1.00 65.06 213 LEU A C 1
ATOM 1641 O O . LEU A 1 213 ? -7.383 -10.194 -3.070 1.00 65.06 213 LEU A O 1
ATOM 1645 N N . LYS A 1 214 ? -8.470 -8.595 -1.964 1.00 66.56 214 LYS A N 1
ATOM 1646 C CA . LYS A 1 214 ? -7.989 -7.511 -2.826 1.00 66.56 214 LYS A CA 1
ATOM 1647 C C . LYS A 1 214 ? -6.484 -7.263 -2.678 1.00 66.56 214 LYS A C 1
ATOM 1649 O O . LYS A 1 214 ? -5.804 -7.046 -3.681 1.00 66.56 214 LYS A O 1
ATOM 1654 N N . LYS A 1 215 ? -5.950 -7.331 -1.454 1.00 68.56 215 LYS A N 1
ATOM 1655 C CA . LYS A 1 215 ? -4.504 -7.257 -1.198 1.00 68.56 215 LYS A CA 1
ATOM 1656 C C . LYS A 1 215 ? -3.768 -8.422 -1.860 1.00 68.56 215 LYS A C 1
ATOM 1658 O O . LYS A 1 215 ? -2.734 -8.189 -2.477 1.00 68.56 215 LYS A O 1
ATOM 1663 N N . GLU A 1 216 ? -4.305 -9.635 -1.779 1.00 70.88 216 GLU A N 1
ATOM 1664 C CA . GLU A 1 216 ? -3.752 -10.819 -2.447 1.00 70.88 216 GLU A CA 1
ATOM 1665 C C . GLU A 1 216 ? -3.759 -10.668 -3.969 1.00 70.88 216 GLU A C 1
ATOM 1667 O O . GLU A 1 216 ? -2.750 -10.955 -4.612 1.00 70.88 216 GLU A O 1
ATOM 1672 N N . VAL A 1 217 ? -4.843 -10.145 -4.551 1.00 64.81 217 VAL A N 1
ATOM 1673 C CA . VAL A 1 217 ? -4.918 -9.851 -5.993 1.00 64.81 217 VAL A CA 1
ATOM 1674 C C . VAL A 1 217 ? -3.859 -8.825 -6.395 1.00 64.81 217 VAL A C 1
ATOM 1676 O O . VAL A 1 217 ? -3.147 -9.039 -7.374 1.00 64.81 217 VAL A O 1
ATOM 1679 N N . TYR A 1 218 ? -3.687 -7.750 -5.621 1.00 69.88 218 TYR A N 1
ATOM 1680 C CA . TYR A 1 218 ? -2.648 -6.754 -5.887 1.00 69.88 218 TYR A CA 1
ATOM 1681 C C . TYR A 1 218 ? -1.237 -7.339 -5.760 1.00 69.88 218 TYR A C 1
ATOM 1683 O O . TYR A 1 218 ? -0.401 -7.128 -6.635 1.00 69.88 218 TYR A O 1
ATOM 1691 N N . GLN A 1 219 ? -0.961 -8.093 -4.694 1.00 71.75 219 GLN A N 1
ATOM 1692 C CA . GLN A 1 219 ? 0.338 -8.736 -4.489 1.00 71.75 219 GLN A CA 1
ATOM 1693 C C . GLN A 1 219 ? 0.646 -9.732 -5.606 1.00 71.75 219 GLN A C 1
ATOM 1695 O O . GLN A 1 219 ? 1.748 -9.718 -6.143 1.00 71.75 219 GLN A O 1
ATOM 1700 N N . THR A 1 220 ? -0.336 -10.537 -6.008 1.00 69.19 220 THR A N 1
ATOM 1701 C CA . THR A 1 220 ? -0.203 -11.488 -7.116 1.00 69.19 220 THR A CA 1
ATOM 1702 C C . THR A 1 220 ? 0.073 -10.760 -8.429 1.00 69.19 220 THR A C 1
ATOM 1704 O O . THR A 1 220 ? 0.999 -11.136 -9.144 1.00 69.19 220 THR A O 1
ATOM 1707 N N . ALA A 1 221 ? -0.652 -9.676 -8.722 1.00 66.38 221 ALA A N 1
ATOM 1708 C CA . ALA A 1 221 ? -0.432 -8.865 -9.920 1.00 66.38 221 ALA A CA 1
ATOM 1709 C C . ALA A 1 221 ? 0.936 -8.155 -9.911 1.00 66.38 221 ALA A C 1
ATOM 1711 O O . ALA A 1 221 ? 1.604 -8.080 -10.942 1.00 66.38 221 ALA A O 1
ATOM 1712 N N . SER A 1 222 ? 1.382 -7.663 -8.751 1.00 68.69 222 SER A N 1
ATOM 1713 C CA . SER A 1 222 ? 2.704 -7.047 -8.592 1.00 68.69 222 SER A CA 1
ATOM 1714 C C . SER A 1 222 ? 3.816 -8.068 -8.803 1.00 68.69 222 SER A C 1
ATOM 1716 O O . SER A 1 222 ? 4.720 -7.819 -9.589 1.00 68.69 222 SER A O 1
ATOM 1718 N N . VAL A 1 223 ? 3.725 -9.238 -8.163 1.00 72.69 223 VAL A N 1
ATOM 1719 C CA . VAL A 1 223 ? 4.715 -10.317 -8.300 1.00 72.69 223 VAL A CA 1
ATOM 1720 C C . VAL A 1 223 ? 4.763 -10.839 -9.734 1.00 72.69 223 VAL A C 1
ATOM 1722 O O . VAL A 1 223 ? 5.851 -11.084 -10.253 1.00 72.69 223 VAL A O 1
ATOM 1725 N N . ALA A 1 224 ? 3.610 -10.993 -10.390 1.00 67.62 224 ALA A N 1
ATOM 1726 C CA . ALA A 1 224 ? 3.549 -11.378 -11.795 1.00 67.62 224 ALA A CA 1
ATOM 1727 C C . ALA A 1 224 ? 4.284 -10.359 -12.678 1.00 67.62 224 ALA A C 1
ATOM 1729 O O . ALA A 1 224 ? 5.148 -10.748 -13.461 1.00 67.62 224 ALA A O 1
ATOM 1730 N N . TYR A 1 225 ? 4.034 -9.063 -12.475 1.00 70.75 225 TYR A N 1
ATOM 1731 C CA . TYR A 1 225 ? 4.748 -8.020 -13.204 1.00 70.75 225 TYR A CA 1
ATOM 1732 C C . TYR A 1 225 ? 6.243 -7.996 -12.903 1.00 70.75 225 TYR A C 1
ATOM 1734 O O . TYR A 1 225 ? 7.035 -7.915 -13.831 1.00 70.75 225 TYR A O 1
ATOM 1742 N N . ASP A 1 226 ? 6.654 -8.040 -11.636 1.00 69.44 226 ASP A N 1
ATOM 1743 C CA . ASP A 1 226 ? 8.073 -7.970 -11.278 1.00 69.44 226 ASP A CA 1
ATOM 1744 C C . ASP A 1 226 ? 8.830 -9.155 -11.881 1.00 69.44 226 ASP A C 1
ATOM 1746 O O . ASP A 1 226 ? 9.955 -9.008 -12.359 1.00 69.44 226 ASP A O 1
ATOM 1750 N N . LYS A 1 227 ? 8.181 -10.323 -11.934 1.00 75.56 227 LYS A N 1
ATOM 1751 C CA . LYS A 1 227 ? 8.699 -11.512 -12.606 1.00 75.56 227 LYS A CA 1
ATOM 1752 C C . LYS A 1 227 ? 8.833 -11.301 -14.114 1.00 75.56 227 LYS A C 1
ATOM 1754 O O . LYS A 1 227 ? 9.875 -11.642 -14.671 1.00 75.56 227 LYS A O 1
ATOM 1759 N N . GLU A 1 228 ? 7.824 -10.748 -14.776 1.00 65.00 228 GLU A N 1
ATOM 1760 C CA . GLU A 1 228 ? 7.886 -10.449 -16.210 1.00 65.00 228 GLU A CA 1
ATOM 1761 C C . GLU A 1 228 ? 8.905 -9.360 -16.532 1.00 65.00 228 GLU A C 1
ATOM 1763 O O . GLU A 1 228 ? 9.685 -9.503 -17.466 1.00 65.00 228 GLU A O 1
ATOM 1768 N N . PHE A 1 229 ? 8.970 -8.308 -15.723 1.00 72.56 229 PHE A N 1
ATOM 1769 C CA . PHE A 1 229 ? 9.949 -7.242 -15.848 1.00 72.56 229 PHE A CA 1
ATOM 1770 C C . PHE A 1 229 ? 11.373 -7.769 -15.657 1.00 72.56 229 PHE A C 1
ATOM 1772 O O . PHE A 1 229 ? 12.241 -7.485 -16.478 1.00 72.56 229 PHE A O 1
ATOM 1779 N N . ALA A 1 230 ? 11.621 -8.583 -14.627 1.00 71.44 230 ALA A N 1
ATOM 1780 C CA . ALA A 1 230 ? 12.920 -9.215 -14.411 1.00 71.44 230 ALA A CA 1
ATOM 1781 C C . ALA A 1 230 ? 13.292 -10.162 -15.560 1.00 71.44 230 ALA A C 1
ATOM 1783 O O . ALA A 1 230 ? 14.449 -10.188 -15.982 1.00 71.44 230 ALA A O 1
ATOM 1784 N N . ASN A 1 231 ? 12.323 -10.904 -16.103 1.00 70.31 231 ASN A N 1
ATOM 1785 C CA . ASN A 1 231 ? 12.534 -11.752 -17.273 1.00 70.31 231 ASN A CA 1
ATOM 1786 C C . ASN A 1 231 ? 12.889 -10.910 -18.511 1.00 70.31 231 ASN A C 1
ATOM 1788 O O . ASN A 1 231 ? 13.892 -11.173 -19.172 1.00 70.31 231 ASN A O 1
ATOM 1792 N N . ASN A 1 232 ? 12.143 -9.833 -18.761 1.00 62.69 232 ASN A N 1
ATOM 1793 C CA . ASN A 1 232 ? 12.382 -8.888 -19.854 1.00 62.69 232 ASN A CA 1
ATOM 1794 C C . ASN A 1 232 ? 13.752 -8.220 -19.733 1.00 62.69 232 ASN A C 1
ATOM 1796 O O . ASN A 1 232 ? 14.479 -8.114 -20.719 1.00 62.69 232 ASN A O 1
ATOM 1800 N N . LEU A 1 233 ? 14.136 -7.818 -18.522 1.00 73.62 233 LEU A N 1
ATOM 1801 C CA . LEU A 1 233 ? 15.435 -7.222 -18.238 1.00 73.62 233 LEU A CA 1
ATOM 1802 C C . LEU A 1 233 ? 16.569 -8.237 -18.411 1.00 73.62 233 LEU A C 1
ATOM 1804 O O . LEU A 1 233 ? 17.597 -7.903 -18.987 1.00 73.62 233 LEU A O 1
ATOM 1808 N N . SER A 1 234 ? 16.391 -9.481 -17.960 1.00 68.50 234 SER A N 1
ATOM 1809 C CA . SER A 1 234 ? 17.377 -10.552 -18.148 1.00 68.50 234 SER A CA 1
ATOM 1810 C C . SER A 1 234 ? 17.585 -10.869 -19.627 1.00 68.50 234 SER A C 1
ATOM 1812 O O . SER A 1 234 ? 18.718 -11.042 -20.066 1.00 68.50 234 SER A O 1
ATOM 1814 N N . ILE A 1 235 ? 16.504 -10.919 -20.400 1.00 64.25 235 ILE A N 1
ATOM 1815 C CA . ILE A 1 235 ? 16.542 -11.130 -21.848 1.00 64.25 235 ILE A CA 1
ATOM 1816 C C . ILE A 1 235 ? 17.224 -9.947 -22.537 1.00 64.25 235 ILE A C 1
ATOM 1818 O O . ILE A 1 235 ? 18.112 -10.139 -23.365 1.00 64.25 235 ILE A O 1
ATOM 1822 N N . TYR A 1 236 ? 16.873 -8.720 -22.153 1.00 59.56 236 TYR A N 1
ATOM 1823 C CA . TYR A 1 236 ? 17.515 -7.518 -22.671 1.00 59.56 236 TYR A CA 1
ATOM 1824 C C . TYR A 1 236 ? 19.011 -7.487 -22.346 1.00 59.56 236 TYR A C 1
ATOM 1826 O O . TYR A 1 236 ? 19.817 -7.190 -23.221 1.00 59.56 236 TYR A O 1
ATOM 1834 N N . ASN A 1 237 ? 19.399 -7.849 -21.124 1.00 65.62 237 ASN A N 1
ATOM 1835 C CA . ASN A 1 237 ? 20.795 -7.930 -20.704 1.00 65.62 237 ASN A CA 1
ATOM 1836 C C . ASN A 1 237 ? 21.551 -9.061 -21.409 1.00 65.62 237 ASN A C 1
ATOM 1838 O O . ASN A 1 237 ? 22.730 -8.890 -21.693 1.00 65.62 237 ASN A O 1
ATOM 1842 N N . ALA A 1 238 ? 20.903 -10.177 -21.746 1.00 64.25 238 ALA A N 1
ATOM 1843 C CA . ALA A 1 238 ? 21.510 -11.216 -22.577 1.00 64.25 238 ALA A CA 1
ATOM 1844 C C . ALA A 1 238 ? 21.791 -10.696 -24.000 1.00 64.25 238 ALA A C 1
ATOM 1846 O O . ALA A 1 238 ? 22.905 -10.834 -24.497 1.00 64.25 238 ALA A O 1
ATOM 1847 N N . ILE A 1 239 ? 20.828 -9.992 -24.606 1.00 58.12 239 ILE A N 1
ATOM 1848 C CA . ILE A 1 239 ? 20.970 -9.354 -25.928 1.00 58.12 239 ILE A CA 1
ATOM 1849 C C . ILE A 1 239 ? 22.006 -8.214 -25.899 1.00 58.12 239 ILE A C 1
ATOM 1851 O O . ILE A 1 239 ? 22.729 -7.970 -26.867 1.00 58.12 239 ILE A O 1
ATOM 1855 N N . ARG A 1 240 ? 22.078 -7.478 -24.787 1.00 56.75 240 ARG A N 1
ATOM 1856 C CA . ARG A 1 240 ? 23.021 -6.377 -24.577 1.00 56.75 240 ARG A CA 1
ATOM 1857 C C . ARG A 1 240 ? 24.423 -6.882 -24.270 1.00 56.75 240 ARG A C 1
ATOM 1859 O O . ARG A 1 240 ? 25.354 -6.296 -24.800 1.00 56.75 240 ARG A O 1
ATOM 1866 N N . GLY A 1 241 ? 24.588 -7.963 -23.510 1.00 58.19 241 GLY A N 1
ATOM 1867 C CA . GLY A 1 241 ? 25.885 -8.583 -23.222 1.00 58.19 241 GLY A CA 1
ATOM 1868 C C . GLY A 1 241 ? 26.636 -9.007 -24.489 1.00 58.19 241 GLY A C 1
ATOM 1869 O O . GLY A 1 241 ? 27.866 -9.004 -24.513 1.00 58.19 241 GLY A O 1
ATOM 1870 N N . GLU A 1 242 ? 25.913 -9.265 -25.582 1.00 52.19 242 GLU A N 1
ATOM 1871 C CA . GLU A 1 242 ? 26.501 -9.456 -26.913 1.00 52.19 242 GLU A CA 1
ATOM 1872 C C . GLU A 1 242 ? 26.950 -8.144 -27.587 1.00 52.19 242 GLU A C 1
ATOM 1874 O O . GLU A 1 242 ? 27.925 -8.143 -28.339 1.00 52.19 242 GLU A O 1
ATOM 1879 N N . LYS A 1 243 ? 26.305 -7.008 -27.287 1.00 48.16 243 LYS A N 1
ATOM 1880 C CA . LYS A 1 243 ? 26.671 -5.661 -27.775 1.00 48.16 243 LYS A CA 1
ATOM 1881 C C . LYS A 1 243 ? 27.702 -4.931 -26.899 1.00 48.16 243 LYS A C 1
ATOM 1883 O O . LYS A 1 243 ? 28.406 -4.058 -27.397 1.00 48.16 243 LYS A O 1
ATOM 1888 N N . GLU A 1 244 ? 27.804 -5.270 -25.614 1.00 45.88 244 GLU A N 1
ATOM 1889 C CA . GLU A 1 244 ? 28.536 -4.525 -24.574 1.00 45.88 244 GLU A CA 1
ATOM 1890 C C . GLU A 1 244 ? 30.050 -4.759 -24.528 1.00 45.88 244 GLU A C 1
ATOM 1892 O O . GLU A 1 244 ? 30.737 -4.162 -23.704 1.00 45.88 244 GLU A O 1
ATOM 1897 N N . LYS A 1 245 ? 30.628 -5.534 -25.449 1.00 52.34 245 LYS A N 1
ATOM 1898 C CA . LYS A 1 245 ? 32.094 -5.658 -25.562 1.00 52.34 245 LYS A CA 1
ATOM 1899 C C . LYS A 1 245 ? 32.818 -4.352 -25.969 1.00 52.34 245 LYS A C 1
ATOM 1901 O O . LYS A 1 245 ? 33.992 -4.425 -26.315 1.00 52.34 245 LYS A O 1
ATOM 1906 N N . ALA A 1 246 ? 32.175 -3.175 -25.954 1.00 47.91 246 ALA A N 1
ATOM 1907 C CA . ALA A 1 246 ? 32.726 -1.976 -26.592 1.00 47.91 246 ALA A CA 1
ATOM 1908 C C . ALA A 1 246 ? 32.541 -0.595 -25.914 1.00 47.91 246 ALA A C 1
ATOM 1910 O O . ALA A 1 246 ? 33.087 0.356 -26.465 1.00 47.91 246 ALA A O 1
ATOM 1911 N N . VAL A 1 247 ? 31.842 -0.392 -24.781 1.00 51.53 247 VAL A N 1
ATOM 1912 C CA . VAL A 1 247 ? 31.616 0.992 -24.267 1.00 51.53 247 VAL A CA 1
ATOM 1913 C C . VAL A 1 247 ? 31.749 1.126 -22.740 1.00 51.53 247 VAL A C 1
ATOM 1915 O O . VAL A 1 247 ? 31.359 0.238 -21.989 1.00 51.53 247 VAL A O 1
ATOM 1918 N N . THR A 1 248 ? 32.333 2.244 -22.287 1.00 61.59 248 THR A N 1
ATOM 1919 C CA . THR A 1 248 ? 32.691 2.573 -20.893 1.00 61.59 248 THR A CA 1
ATOM 1920 C C . THR A 1 248 ? 31.497 2.952 -19.994 1.00 61.59 248 THR A C 1
ATOM 1922 O O . THR A 1 248 ? 30.472 3.470 -20.439 1.00 61.59 248 THR A O 1
ATOM 1925 N N . ALA A 1 249 ? 31.656 2.711 -18.685 1.00 54.88 249 ALA A N 1
ATOM 1926 C CA . ALA A 1 249 ? 30.599 2.670 -17.664 1.00 54.88 249 ALA A CA 1
ATOM 1927 C C . ALA A 1 249 ? 29.798 3.971 -17.435 1.00 54.88 249 ALA A C 1
ATOM 1929 O O . ALA A 1 249 ? 28.654 3.915 -16.989 1.00 54.88 249 ALA A O 1
ATOM 1930 N N . GLU A 1 250 ? 30.354 5.145 -17.736 1.00 50.44 250 GLU A N 1
ATOM 1931 C CA . GLU A 1 250 ? 29.656 6.416 -17.493 1.00 50.44 250 GLU A CA 1
ATOM 1932 C C . GLU A 1 250 ? 28.675 6.776 -18.621 1.00 50.44 250 GLU A C 1
ATOM 1934 O O . GLU A 1 250 ? 27.559 7.240 -18.363 1.00 50.44 250 GLU A O 1
ATOM 1939 N N . ALA A 1 251 ? 29.046 6.479 -19.872 1.00 58.12 251 ALA A N 1
ATOM 1940 C CA . ALA A 1 251 ? 28.124 6.539 -21.003 1.00 58.12 251 ALA A CA 1
ATOM 1941 C C . ALA A 1 251 ? 26.956 5.568 -20.780 1.00 58.12 251 ALA A C 1
ATOM 1943 O O . ALA A 1 251 ? 25.804 5.921 -21.020 1.00 58.12 251 ALA A O 1
ATOM 1944 N N . LEU A 1 252 ? 27.249 4.406 -20.187 1.00 57.09 252 LEU A N 1
ATOM 1945 C CA . LEU A 1 252 ? 26.265 3.397 -19.818 1.00 57.09 252 LEU A CA 1
ATOM 1946 C C . LEU A 1 252 ? 25.200 3.919 -18.850 1.00 57.09 252 LEU A C 1
ATOM 1948 O O . LEU A 1 252 ? 24.022 3.665 -19.063 1.00 57.09 252 LEU A O 1
ATOM 1952 N N . ALA A 1 253 ? 25.586 4.651 -17.803 1.00 58.62 253 ALA A N 1
ATOM 1953 C CA . ALA A 1 253 ? 24.647 5.148 -16.796 1.00 58.62 253 ALA A CA 1
ATOM 1954 C C . ALA A 1 253 ? 23.763 6.291 -17.337 1.00 58.62 253 ALA A C 1
ATOM 1956 O O . ALA A 1 253 ? 22.558 6.348 -17.067 1.00 58.62 253 ALA A O 1
ATOM 1957 N N . LYS A 1 254 ? 24.340 7.184 -18.152 1.00 63.88 254 LYS A N 1
ATOM 1958 C CA . LYS A 1 254 ? 23.595 8.260 -18.832 1.00 63.88 254 LYS A CA 1
ATOM 1959 C C . LYS A 1 254 ? 22.660 7.702 -19.911 1.00 63.88 254 LYS A C 1
ATOM 1961 O O . LYS A 1 254 ? 21.557 8.211 -20.093 1.00 63.88 254 LYS A O 1
ATOM 1966 N N . GLU A 1 255 ? 23.057 6.625 -20.580 1.00 61.78 255 GLU A N 1
ATOM 1967 C CA . GLU A 1 255 ? 22.221 5.928 -21.558 1.00 61.78 255 GLU A CA 1
ATOM 1968 C C . GLU A 1 255 ? 21.120 5.104 -20.876 1.00 61.78 255 GLU A C 1
ATOM 1970 O O . GLU A 1 255 ? 19.963 5.219 -21.254 1.00 61.78 255 GLU A O 1
ATOM 1975 N N . GLN A 1 256 ? 21.418 4.385 -19.788 1.00 62.75 256 GLN A N 1
ATOM 1976 C CA . GLN A 1 256 ? 20.425 3.647 -18.995 1.00 62.75 256 GLN A CA 1
ATOM 1977 C C . GLN A 1 256 ? 19.329 4.557 -18.426 1.00 62.75 256 GLN A C 1
ATOM 1979 O O . GLN A 1 256 ? 18.154 4.195 -18.441 1.00 62.75 256 GLN A O 1
ATOM 1984 N N . THR A 1 257 ? 19.685 5.744 -17.932 1.00 67.94 257 THR A N 1
ATOM 1985 C CA . THR A 1 257 ? 18.697 6.707 -17.414 1.00 67.94 257 THR A CA 1
ATOM 1986 C C . THR A 1 257 ? 17.833 7.292 -18.532 1.00 67.94 257 THR A C 1
ATOM 1988 O O . THR A 1 257 ? 16.614 7.376 -18.373 1.00 67.94 257 THR A O 1
ATOM 1991 N N . ALA A 1 258 ? 18.426 7.608 -19.687 1.00 71.19 258 ALA A N 1
ATOM 1992 C CA . ALA A 1 258 ? 17.681 8.036 -20.869 1.00 71.19 258 ALA A CA 1
ATOM 1993 C C . ALA A 1 258 ? 16.772 6.921 -21.422 1.00 71.19 258 ALA A C 1
ATOM 1995 O O . ALA A 1 258 ? 15.636 7.192 -21.806 1.00 71.19 258 ALA A O 1
ATOM 1996 N N . ASP A 1 259 ? 17.228 5.670 -21.421 1.00 65.69 259 ASP A N 1
ATOM 1997 C CA . ASP A 1 259 ? 16.483 4.523 -21.943 1.00 65.69 259 ASP A CA 1
ATOM 1998 C C . ASP A 1 259 ? 15.325 4.113 -21.031 1.00 65.69 259 ASP A C 1
ATOM 2000 O O . ASP A 1 259 ? 14.221 3.857 -21.517 1.00 65.69 259 ASP A O 1
ATOM 2004 N N . ASN A 1 260 ? 15.516 4.153 -19.711 1.00 69.50 260 ASN A N 1
ATOM 2005 C CA . ASN A 1 260 ? 14.430 3.954 -18.751 1.00 69.50 260 ASN A CA 1
ATOM 2006 C C . ASN A 1 260 ? 13.352 5.039 -18.897 1.00 69.50 260 ASN A C 1
ATOM 2008 O O . ASN A 1 260 ? 12.152 4.741 -18.850 1.00 69.50 260 ASN A O 1
ATOM 2012 N N . ALA A 1 261 ? 13.767 6.290 -19.131 1.00 69.25 261 ALA A N 1
ATOM 2013 C CA . ALA A 1 261 ? 12.847 7.389 -19.400 1.00 69.25 261 ALA A CA 1
ATOM 2014 C C . ALA A 1 261 ? 12.087 7.182 -20.723 1.00 69.25 261 ALA A C 1
ATOM 2016 O O . ALA A 1 261 ? 10.869 7.348 -20.748 1.00 69.25 261 ALA A O 1
ATOM 2017 N N . ARG A 1 262 ? 12.761 6.738 -21.797 1.00 75.88 262 ARG A N 1
ATOM 2018 C CA . ARG A 1 262 ? 12.131 6.400 -23.092 1.00 75.88 262 ARG A CA 1
ATOM 2019 C C . ARG A 1 262 ? 11.106 5.276 -22.966 1.00 75.88 262 ARG A C 1
ATOM 2021 O O . ARG A 1 262 ? 10.011 5.396 -23.507 1.00 75.88 262 ARG A O 1
ATOM 2028 N N . ALA A 1 263 ? 11.440 4.203 -22.251 1.00 68.94 263 ALA A N 1
ATOM 2029 C CA . ALA A 1 263 ? 10.540 3.069 -22.044 1.00 68.94 263 ALA A CA 1
ATOM 2030 C C . ALA A 1 263 ? 9.284 3.476 -21.250 1.00 68.94 263 ALA A C 1
ATOM 2032 O O . ALA A 1 263 ? 8.159 3.145 -21.635 1.00 68.94 263 ALA A O 1
ATOM 2033 N N . SER A 1 264 ? 9.470 4.262 -20.187 1.00 72.81 264 SER A N 1
ATOM 2034 C CA . SER A 1 264 ? 8.370 4.779 -19.361 1.00 72.81 264 SER A CA 1
ATOM 2035 C C . SER A 1 264 ? 7.451 5.709 -20.157 1.00 72.81 264 SER A C 1
ATOM 2037 O O . SER A 1 264 ? 6.229 5.604 -20.093 1.00 72.81 264 SER A O 1
ATOM 2039 N N . LEU A 1 265 ? 8.041 6.589 -20.961 1.00 75.44 265 LEU A N 1
ATOM 2040 C CA . LEU A 1 265 ? 7.336 7.553 -21.797 1.00 75.44 265 LEU A CA 1
ATOM 2041 C C . LEU A 1 265 ? 6.573 6.891 -22.941 1.00 75.44 265 LEU A C 1
ATOM 2043 O O . LEU A 1 265 ? 5.422 7.244 -23.183 1.00 75.44 265 LEU A O 1
ATOM 2047 N N . LYS A 1 266 ? 7.164 5.883 -23.590 1.00 76.19 266 LYS A N 1
ATOM 2048 C CA . LYS A 1 266 ? 6.465 5.086 -24.599 1.00 76.19 266 LYS A CA 1
ATOM 2049 C C . LYS A 1 266 ? 5.236 4.387 -24.015 1.00 76.19 266 LYS A C 1
ATOM 2051 O O . LYS A 1 266 ? 4.193 4.378 -24.654 1.00 76.19 266 LYS A O 1
ATOM 2056 N N . THR A 1 267 ? 5.341 3.859 -22.797 1.00 71.88 267 THR A N 1
ATOM 2057 C CA . THR A 1 267 ? 4.204 3.226 -22.110 1.00 71.88 267 THR A CA 1
ATOM 2058 C C . THR A 1 267 ? 3.067 4.228 -21.900 1.00 71.88 267 THR A C 1
ATOM 2060 O O . THR A 1 267 ? 1.934 3.963 -22.285 1.00 71.88 267 THR A O 1
ATOM 2063 N N . LEU A 1 268 ? 3.383 5.421 -21.386 1.00 74.06 268 LEU A N 1
ATOM 2064 C CA . LEU A 1 268 ? 2.395 6.488 -21.188 1.00 74.06 268 LEU A CA 1
ATOM 2065 C C . LEU A 1 268 ? 1.764 6.959 -22.509 1.00 74.06 268 LEU A C 1
ATOM 2067 O O . LEU A 1 268 ? 0.572 7.247 -22.554 1.00 74.06 268 LEU A O 1
ATOM 2071 N N . GLN A 1 269 ? 2.541 7.026 -23.590 1.00 75.50 269 GLN A N 1
ATOM 2072 C CA . GLN A 1 269 ? 2.038 7.391 -24.916 1.00 75.50 269 GLN A CA 1
ATOM 2073 C C . GLN A 1 269 ? 1.108 6.333 -25.499 1.00 75.50 269 GLN A C 1
ATOM 2075 O O . GLN A 1 269 ? 0.044 6.682 -26.009 1.00 75.50 269 GLN A O 1
ATOM 2080 N N . ASP A 1 270 ? 1.482 5.059 -25.393 1.00 72.00 270 ASP A N 1
ATOM 2081 C CA . ASP A 1 270 ? 0.658 3.949 -25.860 1.00 72.00 270 ASP A CA 1
ATOM 2082 C C . ASP A 1 270 ? -0.673 3.905 -25.064 1.00 72.00 270 ASP A C 1
ATOM 2084 O O . ASP A 1 270 ? -1.728 3.670 -25.656 1.00 72.00 270 ASP A O 1
ATOM 2088 N N . ASP A 1 271 ? -0.661 4.217 -23.761 1.00 71.00 271 ASP A N 1
ATOM 2089 C CA . ASP A 1 271 ? -1.866 4.307 -22.917 1.00 71.00 271 ASP A CA 1
ATOM 2090 C C . ASP A 1 271 ? -2.784 5.486 -23.303 1.00 71.00 271 ASP A C 1
ATOM 2092 O O . ASP A 1 271 ? -4.011 5.337 -23.338 1.00 71.00 271 ASP A O 1
ATOM 2096 N N . ILE A 1 272 ? -2.213 6.651 -23.639 1.00 71.69 272 ILE A N 1
ATOM 2097 C CA . ILE A 1 272 ? -2.967 7.817 -24.142 1.00 71.69 272 ILE A CA 1
ATOM 2098 C C . ILE A 1 272 ? -3.573 7.513 -25.521 1.00 71.69 272 ILE A C 1
ATOM 2100 O O . ILE A 1 272 ? -4.746 7.799 -25.756 1.00 71.69 272 ILE A O 1
ATOM 2104 N N . GLN A 1 273 ? -2.811 6.897 -26.431 1.00 73.38 273 GLN A N 1
ATOM 2105 C CA . GLN A 1 273 ? -3.285 6.549 -27.778 1.00 73.38 273 GLN A CA 1
ATOM 2106 C C . GLN A 1 273 ? -4.407 5.509 -27.762 1.00 73.38 273 GLN A C 1
ATOM 2108 O O . GLN A 1 273 ? -5.371 5.630 -28.519 1.00 73.38 273 GLN A O 1
ATOM 2113 N N . LYS A 1 274 ? -4.302 4.500 -26.891 1.00 74.19 274 LYS A N 1
ATOM 2114 C CA . LYS A 1 274 ? -5.333 3.465 -26.713 1.00 74.19 274 LYS A CA 1
ATOM 2115 C C . LYS A 1 274 ? -6.576 3.980 -25.980 1.00 74.19 274 LYS A C 1
ATOM 2117 O O . LYS A 1 274 ? -7.566 3.260 -25.899 1.00 74.19 274 LYS A O 1
ATOM 2122 N N . GLY A 1 275 ? -6.542 5.209 -25.459 1.00 73.06 275 GLY A N 1
ATOM 2123 C CA . GLY A 1 275 ? -7.638 5.811 -24.702 1.00 73.06 275 GLY A CA 1
ATOM 2124 C C . GLY A 1 275 ? -7.777 5.278 -23.272 1.00 73.06 275 GLY A C 1
ATOM 2125 O O . GLY A 1 275 ? -8.769 5.582 -22.613 1.00 73.06 275 GLY A O 1
ATOM 2126 N N . ALA A 1 276 ? -6.793 4.517 -22.777 1.00 70.75 276 ALA A N 1
ATOM 2127 C CA . ALA A 1 276 ? -6.723 4.080 -21.380 1.00 70.75 276 ALA A CA 1
ATOM 2128 C C . ALA A 1 276 ? -6.424 5.255 -20.430 1.00 70.75 276 ALA A C 1
ATOM 2130 O O . ALA A 1 276 ? -6.762 5.216 -19.245 1.00 70.75 276 ALA A O 1
ATOM 2131 N N . MET A 1 277 ? -5.827 6.327 -20.959 1.00 71.75 277 MET A N 1
ATOM 2132 C CA . MET A 1 277 ? -5.668 7.610 -20.282 1.00 71.75 277 MET A CA 1
ATOM 2133 C C . MET A 1 277 ? -6.363 8.736 -21.060 1.00 71.75 277 MET A C 1
ATOM 2135 O O . MET A 1 277 ? -6.430 8.687 -22.291 1.00 71.75 277 MET A O 1
ATOM 2139 N N . PRO A 1 278 ? -6.865 9.778 -20.366 1.00 78.12 278 PRO A N 1
ATOM 2140 C CA . PRO A 1 278 ? -7.299 11.000 -21.023 1.00 78.12 278 PRO A CA 1
ATOM 2141 C C . PRO A 1 278 ? -6.181 11.576 -21.894 1.00 78.12 278 PRO A C 1
ATOM 2143 O O . PRO A 1 278 ? -4.996 11.422 -21.599 1.00 78.12 278 PRO A O 1
ATOM 2146 N N . LYS A 1 279 ? -6.594 12.298 -22.934 1.00 83.06 279 LYS A N 1
ATOM 2147 C CA . LYS A 1 279 ? -5.735 13.158 -23.751 1.00 83.06 279 LYS A CA 1
ATOM 2148 C C . LYS A 1 279 ? -4.781 13.984 -22.890 1.00 83.06 279 LYS A C 1
ATOM 2150 O O . LYS A 1 279 ? -5.172 14.406 -21.802 1.00 83.06 279 LYS A O 1
ATOM 2155 N N . TYR A 1 280 ? -3.568 14.242 -23.374 1.00 83.81 280 TYR A N 1
ATOM 2156 C CA . TYR A 1 280 ? -2.508 14.902 -22.612 1.00 83.81 280 TYR A CA 1
ATOM 2157 C C . TYR A 1 280 ? -3.000 16.218 -21.990 1.00 83.81 280 TYR A C 1
ATOM 2159 O O . TYR A 1 280 ? -2.793 16.455 -20.798 1.00 83.81 280 TYR A O 1
ATOM 2167 N N . ASP A 1 281 ? -3.744 17.028 -22.747 1.00 85.56 281 ASP A N 1
ATOM 2168 C CA . ASP A 1 281 ? -4.288 18.307 -22.264 1.00 85.56 281 ASP A CA 1
ATOM 2169 C C . ASP A 1 281 ? -5.366 18.148 -21.175 1.00 85.56 281 ASP A C 1
ATOM 2171 O O . ASP A 1 281 ? -5.567 19.050 -20.362 1.00 85.56 281 ASP A O 1
ATOM 2175 N N . ALA A 1 282 ? -6.031 16.992 -21.124 1.00 83.69 282 ALA A N 1
ATOM 2176 C CA . ALA A 1 282 ? -7.025 16.632 -20.115 1.00 83.69 282 ALA A CA 1
ATOM 2177 C C . ALA A 1 282 ? -6.423 15.891 -18.904 1.00 83.69 282 ALA A C 1
ATOM 2179 O O . ALA A 1 282 ? -7.142 15.600 -17.945 1.00 83.69 282 ALA A O 1
ATOM 2180 N N . LEU A 1 283 ? -5.123 15.569 -18.926 1.00 81.06 283 LEU A N 1
ATOM 2181 C CA . LEU A 1 283 ? -4.447 14.947 -17.790 1.00 81.06 283 LEU A CA 1
ATOM 2182 C C . LEU A 1 283 ? -4.278 15.934 -16.623 1.00 81.06 283 LEU A C 1
ATOM 2184 O O . LEU A 1 283 ? -4.033 17.123 -16.833 1.00 81.06 283 LEU A O 1
ATOM 2188 N N . PRO A 1 284 ? -4.320 15.447 -15.370 1.00 87.12 284 PRO A N 1
ATOM 2189 C CA . PRO A 1 284 ? -3.931 16.238 -14.209 1.00 87.12 284 PRO A CA 1
ATOM 2190 C C . PRO A 1 284 ? -2.523 16.844 -14.358 1.00 87.12 284 PRO A C 1
ATOM 2192 O O . PRO A 1 284 ? -1.604 16.198 -14.868 1.00 87.12 284 PRO A O 1
ATOM 2195 N N . LYS A 1 285 ? -2.324 18.080 -13.872 1.00 81.50 285 LYS A N 1
ATOM 2196 C CA . LYS A 1 285 ? -1.082 18.852 -14.083 1.00 81.50 285 LYS A CA 1
ATOM 2197 C C . LYS A 1 285 ? 0.180 18.147 -13.576 1.00 81.50 285 LYS A C 1
ATOM 2199 O O . LYS A 1 285 ? 1.241 18.266 -14.178 1.00 81.50 285 LYS A O 1
ATOM 2204 N N . ASN A 1 286 ? 0.069 17.386 -12.492 1.00 66.81 286 ASN A N 1
ATOM 2205 C CA . ASN A 1 286 ? 1.160 16.567 -11.969 1.00 66.81 286 ASN A CA 1
ATOM 2206 C C . ASN A 1 286 ? 1.592 15.471 -12.956 1.00 66.81 286 ASN A C 1
ATOM 2208 O O . ASN A 1 286 ? 2.786 15.251 -13.111 1.00 66.81 286 ASN A O 1
ATOM 2212 N N . VAL A 1 287 ? 0.648 14.833 -13.654 1.00 74.56 287 VAL A N 1
ATOM 2213 C CA . VAL A 1 287 ? 0.943 13.800 -14.659 1.00 74.56 287 VAL A CA 1
ATOM 2214 C C . VAL A 1 287 ? 1.555 14.424 -15.912 1.00 74.56 287 VAL A C 1
ATOM 2216 O O . VAL A 1 287 ? 2.534 13.893 -16.428 1.00 74.56 287 VAL A O 1
ATOM 2219 N N . GLN A 1 288 ? 1.051 15.584 -16.351 1.00 77.75 288 GLN A N 1
ATOM 2220 C CA . GLN A 1 288 ? 1.666 16.353 -17.442 1.00 77.75 288 GLN A CA 1
ATOM 2221 C C . GLN A 1 288 ? 3.128 16.690 -17.128 1.00 77.75 288 GLN A C 1
ATOM 2223 O O . GLN A 1 288 ? 4.004 16.423 -17.939 1.00 77.75 288 GLN A O 1
ATOM 2228 N N . ASN A 1 289 ? 3.409 17.180 -15.917 1.00 75.19 289 ASN A N 1
ATOM 2229 C CA . ASN A 1 289 ? 4.772 17.508 -15.499 1.00 75.19 289 ASN A CA 1
ATOM 2230 C C . ASN A 1 289 ? 5.682 16.265 -15.431 1.00 75.19 289 ASN A C 1
ATOM 2232 O O . ASN A 1 289 ? 6.871 16.354 -15.724 1.00 75.19 289 ASN A O 1
ATOM 2236 N N . THR A 1 290 ? 5.152 15.100 -15.042 1.00 75.19 290 THR A N 1
ATOM 2237 C CA . THR A 1 290 ? 5.907 13.838 -15.084 1.00 75.19 290 THR A CA 1
ATOM 2238 C C . THR A 1 290 ? 6.230 13.430 -16.518 1.00 75.19 290 THR A C 1
ATOM 2240 O O . THR A 1 290 ? 7.369 13.052 -16.784 1.00 75.19 290 THR A O 1
ATOM 2243 N N . ILE A 1 291 ? 5.271 13.539 -17.441 1.00 79.19 291 ILE A N 1
ATOM 2244 C CA . ILE A 1 291 ? 5.500 13.281 -18.869 1.00 79.19 291 ILE A CA 1
ATOM 2245 C C . ILE A 1 291 ? 6.546 14.258 -19.413 1.00 79.19 291 ILE A C 1
ATOM 2247 O O . ILE A 1 291 ? 7.502 13.810 -20.033 1.00 79.19 291 ILE A O 1
ATOM 2251 N N . ASP A 1 292 ? 6.445 15.549 -19.098 1.00 83.38 292 ASP A N 1
ATOM 2252 C CA . ASP A 1 292 ? 7.407 16.573 -19.521 1.00 83.38 292 ASP A CA 1
ATOM 2253 C C . ASP A 1 292 ? 8.820 16.296 -18.979 1.00 83.38 292 ASP A C 1
ATOM 2255 O O . ASP A 1 292 ? 9.810 16.450 -19.695 1.00 83.38 292 ASP A O 1
ATOM 2259 N N . ASN A 1 293 ? 8.937 15.823 -17.734 1.00 75.31 293 ASN A N 1
ATOM 2260 C CA . ASN A 1 293 ? 10.220 15.435 -17.145 1.00 75.31 293 ASN A CA 1
ATOM 2261 C C . ASN A 1 293 ? 10.804 14.174 -17.795 1.00 75.31 293 ASN A C 1
ATOM 2263 O O . ASN A 1 293 ? 12.006 14.123 -18.056 1.00 75.31 293 ASN A O 1
ATOM 2267 N N . LEU A 1 294 ? 9.977 13.166 -18.085 1.00 79.88 294 LEU A N 1
ATOM 2268 C CA . LEU A 1 294 ? 10.409 11.965 -18.806 1.00 79.88 294 LEU A CA 1
ATOM 2269 C C . LEU A 1 294 ? 10.800 12.301 -20.247 1.00 79.88 294 LEU A C 1
ATOM 2271 O O . LEU A 1 294 ? 11.776 11.766 -20.773 1.00 79.88 294 LEU A O 1
ATOM 2275 N N . GLU A 1 295 ? 10.083 13.223 -20.879 1.00 82.19 295 GLU A N 1
ATOM 2276 C CA . GLU A 1 295 ? 10.399 13.759 -22.197 1.00 82.19 295 GLU A CA 1
ATOM 2277 C C . GLU A 1 295 ? 11.720 14.535 -22.175 1.00 82.19 295 GLU A C 1
ATOM 2279 O O . GLU A 1 295 ? 12.532 14.407 -23.090 1.00 82.19 295 GLU A O 1
ATOM 2284 N N . LEU A 1 296 ? 11.999 15.287 -21.113 1.00 81.62 296 LEU A N 1
ATOM 2285 C CA . LEU A 1 296 ? 13.278 15.968 -20.935 1.00 81.62 296 LEU A CA 1
ATOM 2286 C C . LEU A 1 296 ? 14.433 14.970 -20.747 1.00 81.62 296 LEU A C 1
ATOM 2288 O O . LEU A 1 296 ? 15.452 15.077 -21.429 1.00 81.62 296 LEU A O 1
ATOM 2292 N N . GLN A 1 297 ? 14.259 13.962 -19.888 1.00 75.62 297 GLN A N 1
ATOM 2293 C CA . GLN A 1 297 ? 15.270 12.934 -19.594 1.00 75.62 297 GLN A CA 1
ATOM 2294 C C . GLN A 1 297 ? 15.568 12.022 -20.791 1.00 75.62 297 GLN A C 1
ATOM 2296 O O . GLN A 1 297 ? 16.720 11.684 -21.053 1.00 75.62 297 GLN A O 1
ATOM 2301 N N . SER A 1 298 ? 14.540 11.659 -21.556 1.00 78.31 298 SER A N 1
ATOM 2302 C CA . SER A 1 298 ? 14.670 10.875 -22.793 1.00 78.31 298 SER A CA 1
ATOM 2303 C C . SER A 1 298 ? 15.177 11.694 -23.984 1.00 78.31 298 SER A C 1
ATOM 2305 O O . SER A 1 298 ? 15.488 11.123 -25.036 1.00 78.31 298 SER A O 1
ATOM 2307 N N . LYS A 1 299 ? 15.262 13.024 -23.823 1.00 76.81 299 LYS A N 1
ATOM 2308 C CA . LYS A 1 299 ? 15.498 14.014 -24.882 1.00 76.81 299 LYS A CA 1
ATOM 2309 C C . LYS A 1 299 ? 14.407 14.005 -25.965 1.00 76.81 299 LYS A C 1
ATOM 2311 O O . LYS A 1 299 ? 14.691 14.340 -27.113 1.00 76.81 299 LYS A O 1
ATOM 2316 N N . MET A 1 300 ? 13.158 13.687 -25.617 1.00 75.50 300 MET A N 1
ATOM 2317 C CA . MET A 1 300 ? 11.966 13.615 -26.485 1.00 75.50 300 MET A CA 1
ATOM 2318 C C . MET A 1 300 ? 10.878 14.661 -26.130 1.00 75.50 300 MET A C 1
ATOM 2320 O O . MET A 1 300 ? 9.689 14.397 -26.266 1.00 75.50 300 MET A O 1
ATOM 2324 N N . VAL A 1 301 ? 11.279 15.863 -25.694 1.00 78.88 301 VAL A N 1
ATOM 2325 C CA . VAL A 1 301 ? 10.399 17.023 -25.404 1.00 78.88 301 VAL A CA 1
ATOM 2326 C C . VAL A 1 301 ? 9.382 17.305 -26.513 1.00 78.88 301 VAL A C 1
ATOM 2328 O O . VAL A 1 301 ? 9.766 17.529 -27.664 1.00 78.88 301 VAL A O 1
ATOM 2331 N N . GLY A 1 302 ? 8.103 17.347 -26.128 1.00 72.25 302 GLY A N 1
ATOM 2332 C CA . GLY A 1 302 ? 6.942 17.690 -26.948 1.00 72.25 302 GLY A CA 1
ATOM 2333 C C . GLY A 1 302 ? 6.297 16.509 -27.673 1.00 72.25 302 GLY A C 1
ATOM 2334 O O . GLY A 1 302 ? 5.302 16.707 -28.374 1.00 72.25 302 GLY A O 1
ATOM 2335 N N . LEU A 1 303 ? 6.835 15.295 -27.534 1.00 72.69 303 LEU A N 1
ATOM 2336 C CA . LEU A 1 303 ? 6.409 14.146 -28.326 1.00 72.69 303 LEU A CA 1
ATOM 2337 C C . LEU A 1 303 ? 4.967 13.723 -28.040 1.00 72.69 303 LEU A C 1
ATOM 2339 O O . LEU A 1 303 ? 4.210 13.439 -28.966 1.00 72.69 303 LEU A O 1
ATOM 2343 N N . THR A 1 304 ? 4.563 13.714 -26.777 1.00 75.62 304 THR A N 1
ATOM 2344 C CA . THR A 1 304 ? 3.240 13.226 -26.371 1.00 75.62 304 THR A CA 1
ATOM 2345 C C . THR A 1 304 ? 2.132 14.122 -26.924 1.00 75.62 304 THR A C 1
ATOM 2347 O O . THR A 1 304 ? 1.147 13.625 -27.466 1.00 75.62 304 THR A O 1
ATOM 2350 N N . LYS A 1 305 ? 2.347 15.445 -26.916 1.00 77.12 305 LYS A N 1
ATOM 2351 C CA . LYS A 1 305 ? 1.440 16.427 -27.541 1.00 77.12 305 LYS A CA 1
ATOM 2352 C C . LYS A 1 305 ? 1.337 16.242 -29.053 1.00 77.12 305 LYS A C 1
ATOM 2354 O O . LYS A 1 305 ? 0.268 16.381 -29.637 1.00 77.12 305 LYS A O 1
ATOM 2359 N N . VAL A 1 306 ? 2.459 15.946 -29.702 1.00 68.94 306 VAL A N 1
ATOM 2360 C CA . VAL A 1 306 ? 2.532 15.764 -31.156 1.00 68.94 306 VAL A CA 1
ATOM 2361 C C . VAL A 1 306 ? 1.822 14.494 -31.596 1.00 68.94 306 VAL A C 1
ATOM 2363 O O . VAL A 1 306 ? 1.075 14.519 -32.575 1.00 68.94 306 VAL A O 1
ATOM 2366 N N . ILE A 1 307 ? 2.057 13.404 -30.871 1.00 67.75 307 ILE A N 1
ATOM 2367 C CA . ILE A 1 307 ? 1.404 12.125 -31.113 1.00 67.75 307 ILE A CA 1
ATOM 2368 C C . ILE A 1 307 ? -0.111 12.288 -30.997 1.00 67.75 307 ILE A C 1
ATOM 2370 O O . ILE A 1 307 ? -0.839 11.826 -31.867 1.00 67.75 307 ILE A O 1
ATOM 2374 N N . GLU A 1 308 ? -0.587 13.010 -29.986 1.00 69.75 308 GLU A N 1
ATOM 2375 C CA . GLU A 1 308 ? -2.017 13.261 -29.827 1.00 69.75 308 GLU A CA 1
ATOM 2376 C C . GLU A 1 308 ? -2.604 14.143 -30.943 1.00 69.75 308 GLU A C 1
ATOM 2378 O O . GLU A 1 308 ? -3.712 13.896 -31.420 1.00 69.75 308 GLU A O 1
ATOM 2383 N N . ALA A 1 309 ? -1.876 15.181 -31.361 1.00 65.50 309 ALA A N 1
ATOM 2384 C CA . ALA A 1 309 ? -2.391 16.169 -32.303 1.00 65.50 309 ALA A CA 1
ATOM 2385 C C . ALA A 1 309 ? -2.361 15.715 -33.772 1.00 65.50 309 ALA A C 1
ATOM 2387 O O . ALA A 1 309 ? -3.139 16.231 -34.576 1.00 65.50 309 ALA A O 1
ATOM 2388 N N . LYS A 1 310 ? -1.440 14.818 -34.154 1.00 63.19 310 LYS A N 1
ATOM 2389 C CA . LYS A 1 310 ? -1.150 14.518 -35.572 1.00 63.19 310 LYS A CA 1
ATOM 2390 C C . LYS A 1 310 ? -1.239 13.047 -35.969 1.00 63.19 310 LYS A C 1
ATOM 2392 O O . LYS A 1 310 ? -1.248 12.756 -37.167 1.00 63.19 310 LYS A O 1
ATOM 2397 N N . VAL A 1 311 ? -1.322 12.133 -35.007 1.00 61.12 311 VAL A N 1
ATOM 2398 C CA . VAL A 1 311 ? -1.485 10.702 -35.277 1.00 61.12 311 VAL A CA 1
ATOM 2399 C C . VAL A 1 311 ? -2.942 10.353 -35.008 1.00 61.12 311 VAL A C 1
ATOM 2401 O O . VAL A 1 311 ? -3.430 10.530 -33.891 1.00 61.12 311 VAL A O 1
ATOM 2404 N N . ASN A 1 312 ? -3.677 9.899 -36.028 1.00 64.06 312 ASN A N 1
ATOM 2405 C CA . ASN A 1 312 ? -5.044 9.441 -35.793 1.00 64.06 312 ASN A CA 1
ATOM 2406 C C . ASN A 1 312 ? -4.992 8.255 -34.825 1.00 64.06 312 ASN A C 1
ATOM 2408 O O . ASN A 1 312 ? -4.096 7.427 -34.930 1.00 64.06 312 ASN A O 1
ATOM 2412 N N . ALA A 1 313 ? -5.983 8.097 -33.943 1.00 60.59 313 ALA A N 1
ATOM 2413 C CA . ALA A 1 313 ? -6.029 6.992 -32.969 1.00 60.59 313 ALA A CA 1
ATOM 2414 C C . ALA A 1 313 ? -5.972 5.575 -33.595 1.00 60.59 313 ALA A C 1
ATOM 2416 O O . ALA A 1 313 ? -5.848 4.581 -32.887 1.00 60.59 313 ALA A O 1
ATOM 2417 N N . LYS A 1 314 ? -6.096 5.475 -34.924 1.00 61.16 314 LYS A N 1
ATOM 2418 C CA . LYS A 1 314 ? -6.003 4.233 -35.699 1.00 61.16 314 LYS A CA 1
ATOM 2419 C C . LYS A 1 314 ? -4.627 4.004 -36.336 1.00 61.16 314 LYS A C 1
ATOM 2421 O O . LYS A 1 314 ? -4.372 2.900 -36.811 1.00 61.16 314 LYS A O 1
ATOM 2426 N N . ASP A 1 315 ? -3.771 5.020 -36.368 1.00 66.31 315 ASP A N 1
ATOM 2427 C CA . ASP A 1 315 ? -2.435 4.947 -36.949 1.00 66.31 315 ASP A CA 1
ATOM 2428 C C . ASP A 1 315 ? -1.452 4.462 -35.877 1.00 66.31 315 ASP A C 1
ATOM 2430 O O . ASP A 1 315 ? -1.361 5.021 -34.785 1.00 66.31 315 ASP A O 1
ATOM 2434 N N . ASN A 1 316 ? -0.709 3.398 -36.177 1.00 64.19 316 ASN A N 1
ATOM 2435 C CA . ASN A 1 316 ? 0.207 2.784 -35.220 1.00 64.19 316 ASN A CA 1
ATOM 2436 C C . ASN A 1 316 ? 1.604 3.408 -35.346 1.00 64.19 316 ASN A C 1
ATOM 2438 O O . ASN A 1 316 ? 2.197 3.364 -36.424 1.00 64.19 316 ASN A O 1
ATOM 2442 N N . VAL A 1 317 ? 2.150 3.973 -34.267 1.00 68.12 317 VAL A N 1
ATOM 2443 C CA . VAL A 1 317 ? 3.518 4.519 -34.253 1.00 68.12 317 VAL A CA 1
ATOM 2444 C C . VAL A 1 317 ? 4.519 3.363 -34.184 1.00 68.12 317 VAL A C 1
ATOM 2446 O O . VAL A 1 317 ? 4.645 2.686 -33.166 1.00 68.12 317 VAL A O 1
ATOM 2449 N N . ILE A 1 318 ? 5.256 3.136 -35.271 1.00 65.62 318 ILE A N 1
ATOM 2450 C CA . ILE A 1 318 ? 6.207 2.020 -35.391 1.00 65.62 318 ILE A CA 1
ATOM 2451 C C . ILE A 1 318 ? 7.570 2.386 -34.818 1.00 65.62 318 ILE A C 1
ATOM 2453 O O . ILE A 1 318 ? 8.211 1.580 -34.144 1.00 65.62 318 ILE A O 1
ATOM 2457 N N . ALA A 1 319 ? 8.044 3.582 -35.145 1.00 69.06 319 ALA A N 1
ATOM 2458 C CA . ALA A 1 319 ? 9.375 4.031 -34.792 1.00 69.06 319 ALA A CA 1
ATOM 2459 C C . ALA A 1 319 ? 9.384 5.542 -34.626 1.00 69.06 319 ALA A C 1
ATOM 2461 O O . ALA A 1 319 ? 8.589 6.261 -35.230 1.00 69.06 319 ALA A O 1
ATOM 2462 N N . SER A 1 320 ? 10.319 6.016 -33.819 1.00 71.38 320 SER A N 1
ATOM 2463 C CA . SER A 1 320 ? 10.537 7.434 -33.629 1.00 71.38 320 SER A CA 1
ATOM 2464 C C . SER A 1 320 ? 12.023 7.723 -33.519 1.00 71.38 320 SER A C 1
ATOM 2466 O O . SER A 1 320 ? 12.729 7.003 -32.809 1.00 71.38 320 SER A O 1
ATOM 2468 N N . GLY A 1 321 ? 12.494 8.758 -34.198 1.00 72.25 321 GLY A N 1
ATOM 2469 C CA . GLY A 1 321 ? 13.900 9.136 -34.214 1.00 72.25 321 GLY A CA 1
ATOM 2470 C C . GLY A 1 321 ? 14.077 10.643 -34.172 1.00 72.25 321 GLY A C 1
ATOM 2471 O O . GLY A 1 321 ? 13.188 11.405 -34.539 1.00 72.25 321 GLY A O 1
ATOM 2472 N N . THR A 1 322 ? 15.245 11.079 -33.727 1.00 75.31 322 THR A N 1
ATOM 2473 C CA . THR A 1 322 ? 15.659 12.479 -33.816 1.00 75.31 322 THR A CA 1
ATOM 2474 C C . THR A 1 322 ? 16.692 12.622 -34.917 1.00 75.31 322 THR A C 1
ATOM 2476 O O . THR A 1 322 ? 17.642 11.839 -34.967 1.00 75.31 322 THR A O 1
ATOM 2479 N N . ARG A 1 323 ? 16.547 13.641 -35.761 1.00 80.50 323 ARG A N 1
ATOM 2480 C CA . ARG A 1 323 ? 17.577 14.045 -36.722 1.00 80.50 323 ARG A CA 1
ATOM 2481 C C . ARG A 1 323 ? 17.828 15.540 -36.629 1.00 80.50 323 ARG A C 1
ATOM 2483 O O . ARG A 1 323 ? 16.893 16.308 -36.426 1.00 80.50 323 ARG A O 1
ATOM 2490 N N . THR A 1 324 ? 19.066 15.947 -36.860 1.00 80.62 324 THR A N 1
ATOM 2491 C CA . THR A 1 324 ? 19.433 17.356 -37.024 1.00 80.62 324 THR A CA 1
ATOM 2492 C C . THR A 1 324 ? 19.757 17.583 -38.492 1.00 80.62 324 THR A C 1
ATOM 2494 O O . THR A 1 324 ? 20.532 16.825 -39.079 1.00 80.62 324 THR A O 1
ATOM 2497 N N . ASP A 1 325 ? 19.122 18.566 -39.128 1.00 83.50 325 ASP A N 1
ATOM 2498 C CA . ASP A 1 325 ? 19.476 18.929 -40.498 1.00 83.50 325 ASP A CA 1
ATOM 2499 C C . ASP A 1 325 ? 20.797 19.716 -40.546 1.00 83.50 325 ASP A C 1
ATOM 2501 O O . ASP A 1 325 ? 21.351 20.141 -39.532 1.00 83.50 325 ASP A O 1
ATOM 2505 N N . LYS A 1 326 ? 21.310 19.936 -41.759 1.00 77.69 326 LYS A N 1
ATOM 2506 C CA . LYS A 1 326 ? 22.557 20.688 -41.974 1.00 77.69 326 LYS A CA 1
ATOM 2507 C C . LYS A 1 326 ? 22.480 22.152 -41.515 1.00 77.69 326 LYS A C 1
ATOM 2509 O O . LYS A 1 326 ? 23.515 22.795 -41.404 1.00 77.69 326 LYS A O 1
ATOM 2514 N N . ALA A 1 327 ? 21.281 22.680 -41.278 1.00 78.31 327 ALA A N 1
ATOM 2515 C CA . ALA A 1 327 ? 21.048 24.035 -40.793 1.00 78.31 327 ALA A CA 1
ATOM 2516 C C . ALA A 1 327 ? 20.892 24.095 -39.260 1.00 78.31 327 ALA A C 1
ATOM 2518 O O . ALA A 1 327 ? 20.589 25.161 -38.721 1.00 78.31 327 ALA A O 1
ATOM 2519 N N . GLY A 1 328 ? 21.101 22.975 -38.556 1.00 74.00 328 GLY A N 1
ATOM 2520 C CA . GLY A 1 328 ? 20.977 22.895 -37.103 1.00 74.00 328 GLY A CA 1
ATOM 2521 C C . GLY A 1 328 ? 19.536 22.776 -36.618 1.00 74.00 328 GLY A C 1
ATOM 2522 O O . GLY A 1 328 ? 19.280 22.911 -35.430 1.00 74.00 328 GLY A O 1
ATOM 2523 N N . ASN A 1 329 ? 18.569 22.542 -37.499 1.00 83.19 329 ASN A N 1
ATOM 2524 C CA . ASN A 1 329 ? 17.187 22.319 -37.097 1.00 83.19 329 ASN A CA 1
ATOM 2525 C C . ASN A 1 329 ? 17.022 20.872 -36.640 1.00 83.19 329 ASN A C 1
ATOM 2527 O O . ASN A 1 329 ? 17.314 19.938 -37.391 1.00 83.19 329 ASN A O 1
ATOM 2531 N N . GLU A 1 330 ? 16.520 20.680 -35.427 1.00 78.56 330 GLU A N 1
ATOM 2532 C CA . GLU A 1 330 ? 16.173 19.361 -34.919 1.00 78.56 330 GLU A CA 1
ATOM 2533 C C . GLU A 1 330 ? 14.751 18.996 -35.332 1.00 78.56 330 GLU A C 1
ATOM 2535 O O . GLU A 1 330 ? 13.794 19.746 -35.121 1.00 78.56 330 GLU A O 1
ATOM 2540 N N . TYR A 1 331 ? 14.610 17.807 -35.902 1.00 79.44 331 TYR A N 1
ATOM 2541 C CA . TYR A 1 331 ? 13.337 17.198 -36.237 1.00 79.44 331 TYR A CA 1
ATOM 2542 C C . TYR A 1 331 ? 13.170 15.914 -35.443 1.00 79.44 331 TYR A C 1
ATOM 2544 O O . TYR A 1 331 ? 14.097 15.118 -35.280 1.00 79.44 331 TYR A O 1
ATOM 2552 N N . PHE A 1 332 ? 11.954 15.726 -34.962 1.00 74.25 332 PHE A N 1
ATOM 2553 C CA . PHE A 1 332 ? 11.464 14.465 -34.460 1.00 74.25 332 PHE A CA 1
ATOM 2554 C C . PHE A 1 332 ? 10.703 13.763 -35.578 1.00 74.25 332 PHE A C 1
ATOM 2556 O O . PHE A 1 332 ? 9.656 14.248 -35.999 1.00 74.25 332 PHE A O 1
ATOM 2563 N N . ASP A 1 333 ? 11.211 12.645 -36.069 1.00 80.56 333 ASP A N 1
ATOM 2564 C CA . ASP A 1 333 ? 10.538 11.861 -37.093 1.00 80.56 333 ASP A CA 1
ATOM 2565 C C . ASP A 1 333 ? 9.744 10.741 -36.428 1.00 80.56 333 ASP A C 1
ATOM 2567 O O . ASP A 1 333 ? 10.305 9.908 -35.717 1.00 80.56 333 ASP A O 1
ATOM 2571 N N . ILE A 1 334 ? 8.437 10.720 -36.669 1.00 76.56 334 ILE A N 1
ATOM 2572 C CA . ILE A 1 334 ? 7.519 9.671 -36.228 1.00 76.56 334 ILE A CA 1
ATOM 2573 C C . ILE A 1 334 ? 7.138 8.863 -37.456 1.00 76.56 334 ILE A C 1
ATOM 2575 O O . ILE A 1 334 ? 6.528 9.392 -38.382 1.00 76.56 334 ILE A O 1
ATOM 2579 N N . LEU A 1 335 ? 7.488 7.584 -37.468 1.00 76.81 335 LEU A N 1
ATOM 2580 C CA . LEU A 1 335 ? 7.035 6.653 -38.488 1.00 76.81 335 LEU A CA 1
ATOM 2581 C C . LEU A 1 335 ? 5.726 6.018 -38.022 1.00 76.81 335 LEU A C 1
ATOM 2583 O O . LEU A 1 335 ? 5.719 5.240 -37.065 1.00 76.81 335 LEU A O 1
ATOM 2587 N N . THR A 1 336 ? 4.629 6.328 -38.700 1.00 76.00 336 THR A N 1
ATOM 2588 C CA . THR A 1 336 ? 3.311 5.747 -38.452 1.00 76.00 336 THR A CA 1
ATOM 2589 C C . THR A 1 336 ? 2.938 4.754 -39.548 1.00 76.00 336 THR A C 1
ATOM 2591 O O . THR A 1 336 ? 3.333 4.885 -40.706 1.00 76.00 336 THR A O 1
ATOM 2594 N N . LYS A 1 337 ? 2.177 3.722 -39.183 1.00 73.69 337 LYS A N 1
ATOM 2595 C CA . LYS A 1 337 ? 1.508 2.814 -40.116 1.00 73.69 337 LYS A CA 1
ATOM 2596 C C . LYS A 1 337 ? 0.029 3.130 -40.104 1.00 73.69 337 LYS A C 1
ATOM 2598 O O . LYS A 1 337 ? -0.622 2.966 -39.073 1.00 73.69 337 LYS A O 1
ATOM 2603 N N . THR A 1 338 ? -0.491 3.529 -41.250 1.00 78.44 338 THR A N 1
ATOM 2604 C CA . THR A 1 338 ? -1.938 3.637 -41.449 1.00 78.44 338 THR A CA 1
ATOM 2605 C C . THR A 1 338 ? -2.590 2.243 -41.376 1.00 78.44 338 THR A C 1
ATOM 2607 O O . THR A 1 338 ? -1.910 1.237 -41.617 1.00 78.44 338 THR A O 1
ATOM 2610 N N . PRO A 1 339 ? -3.900 2.132 -41.088 1.00 71.69 339 PRO A N 1
ATOM 2611 C CA . PRO A 1 339 ? -4.632 0.858 -41.093 1.00 71.69 339 PRO A CA 1
ATOM 2612 C C . PRO A 1 339 ? -4.520 0.080 -42.412 1.00 71.69 339 PRO A C 1
ATOM 2614 O O . PRO A 1 339 ? -4.567 -1.145 -42.424 1.00 71.69 339 PRO A O 1
ATOM 2617 N N . GLU A 1 340 ? -4.319 0.797 -43.517 1.00 79.62 340 GLU A N 1
ATOM 2618 C CA . GLU A 1 340 ? -4.115 0.266 -44.872 1.00 79.62 340 GLU A CA 1
ATOM 2619 C C . GLU A 1 340 ? -2.709 -0.321 -45.075 1.00 79.62 340 GLU A C 1
ATOM 2621 O O . GLU A 1 340 ? -2.385 -0.873 -46.125 1.00 79.62 340 GLU A O 1
ATOM 2626 N N . GLY A 1 341 ? -1.852 -0.211 -44.061 1.00 71.62 341 GLY A N 1
ATOM 2627 C CA . GLY A 1 341 ? -0.509 -0.763 -44.043 1.00 71.62 341 GLY A CA 1
ATOM 2628 C C . GLY A 1 341 ? 0.562 0.139 -44.650 1.00 71.62 341 GLY A C 1
ATOM 2629 O O . GLY A 1 341 ? 1.734 -0.241 -44.629 1.00 71.62 341 GLY A O 1
ATOM 2630 N N . LYS A 1 342 ? 0.195 1.328 -45.138 1.00 83.12 342 LYS A N 1
ATOM 2631 C CA . LYS A 1 342 ? 1.131 2.318 -45.677 1.00 83.12 342 LYS A CA 1
ATOM 2632 C C . LYS A 1 342 ? 1.906 2.989 -44.544 1.00 83.12 342 LYS A C 1
ATOM 2634 O O . LYS A 1 342 ? 1.316 3.387 -43.538 1.00 83.12 342 LYS A O 1
ATOM 2639 N N . LEU A 1 343 ? 3.219 3.105 -44.730 1.00 76.00 343 LEU A N 1
ATOM 2640 C CA . LEU A 1 343 ? 4.128 3.799 -43.823 1.00 76.00 343 LEU A CA 1
ATOM 2641 C C . LEU A 1 343 ? 4.172 5.287 -44.169 1.00 76.00 343 LEU A C 1
ATOM 2643 O O . LEU A 1 343 ? 4.432 5.640 -45.320 1.00 76.00 343 LEU A O 1
ATOM 2647 N N . GLU A 1 344 ? 3.948 6.146 -43.182 1.00 79.88 344 GLU A N 1
ATOM 2648 C CA . GLU A 1 344 ? 4.062 7.595 -43.321 1.00 79.88 344 GLU A CA 1
ATOM 2649 C C . GLU A 1 344 ? 5.007 8.144 -42.255 1.00 79.88 344 GLU A C 1
ATOM 2651 O O . GLU A 1 344 ? 4.937 7.777 -41.086 1.00 79.88 344 GLU A O 1
ATOM 2656 N N . THR A 1 345 ? 5.924 9.016 -42.668 1.00 82.38 345 THR A N 1
ATOM 2657 C CA . THR A 1 345 ? 6.844 9.683 -41.746 1.00 82.38 345 THR A CA 1
ATOM 2658 C C . THR A 1 345 ? 6.347 11.096 -41.506 1.00 82.38 345 THR A C 1
ATOM 2660 O O . THR A 1 345 ? 6.318 11.915 -42.425 1.00 82.38 345 THR A O 1
ATOM 2663 N N . GLN A 1 346 ? 5.985 11.399 -40.266 1.00 80.44 346 GLN A N 1
ATOM 2664 C CA . GLN A 1 346 ? 5.679 12.752 -39.833 1.00 80.44 346 GLN A CA 1
ATOM 2665 C C . GLN A 1 346 ? 6.896 13.342 -39.127 1.00 80.44 346 GLN A C 1
ATOM 2667 O O . GLN A 1 346 ? 7.259 12.925 -38.030 1.00 80.44 346 GLN A O 1
ATOM 2672 N N . SER A 1 347 ? 7.523 14.333 -39.758 1.00 80.25 347 SER A N 1
ATOM 2673 C CA . SER A 1 347 ? 8.577 15.127 -39.131 1.00 80.25 347 SER A CA 1
ATOM 2674 C C . SER A 1 347 ? 7.964 16.286 -38.352 1.00 80.25 347 SER A C 1
ATOM 2676 O O . SER A 1 347 ? 7.210 17.093 -38.903 1.00 80.25 347 SER A O 1
ATOM 2678 N N . VAL A 1 348 ? 8.324 16.417 -37.082 1.00 77.94 348 VAL A N 1
ATOM 2679 C CA . VAL A 1 348 ? 7.967 17.567 -36.254 1.00 77.94 348 VAL A CA 1
ATOM 2680 C C . VAL A 1 348 ? 9.209 18.347 -35.886 1.00 77.94 348 VAL A C 1
ATOM 2682 O O . VAL A 1 348 ? 10.135 17.831 -35.271 1.00 77.94 348 VAL A O 1
ATOM 2685 N N . PHE A 1 349 ? 9.217 19.614 -36.283 1.00 79.94 349 PHE A N 1
ATOM 2686 C CA . PHE A 1 349 ? 10.281 20.545 -35.953 1.00 79.94 349 PHE A CA 1
ATOM 2687 C C . PHE A 1 349 ? 10.298 20.818 -34.444 1.00 79.94 349 PHE A C 1
ATOM 2689 O O . PHE A 1 349 ? 9.283 21.217 -33.871 1.00 79.94 349 PHE A O 1
ATOM 2696 N N . ARG A 1 350 ? 11.451 20.593 -33.812 1.00 72.38 350 ARG A N 1
ATOM 2697 C CA . ARG A 1 350 ? 11.674 20.756 -32.367 1.00 72.38 350 ARG A CA 1
ATOM 2698 C C . ARG A 1 350 ? 12.367 22.068 -32.006 1.00 72.38 350 ARG A C 1
ATOM 2700 O O . ARG A 1 350 ? 12.525 22.364 -30.827 1.00 72.38 350 ARG A O 1
ATOM 2707 N N . GLY A 1 351 ? 12.772 22.847 -33.006 1.00 75.25 351 GLY A N 1
ATOM 2708 C CA . GLY A 1 351 ? 13.583 24.047 -32.831 1.00 75.25 351 GLY A CA 1
ATOM 2709 C C . GLY A 1 351 ? 14.968 23.896 -33.454 1.00 75.25 351 GLY A C 1
ATOM 2710 O O . GLY A 1 351 ? 15.265 22.919 -34.143 1.00 75.25 351 GLY A O 1
ATOM 2711 N N . LYS A 1 352 ? 15.825 24.891 -33.223 1.00 75.50 352 LYS A N 1
ATOM 2712 C CA . LYS A 1 352 ? 17.241 24.801 -33.580 1.00 75.50 352 LYS A CA 1
ATOM 2713 C C . LYS A 1 352 ? 17.962 24.022 -32.486 1.00 75.50 352 LYS A C 1
ATOM 2715 O O . LYS A 1 352 ? 18.049 24.502 -31.357 1.00 75.50 352 LYS A O 1
ATOM 2720 N N . GLY A 1 353 ? 18.442 22.831 -32.818 1.00 60.34 353 GLY A N 1
ATOM 2721 C CA . GLY A 1 353 ? 19.440 22.156 -32.006 1.00 60.34 353 GLY A CA 1
ATOM 2722 C C . GLY A 1 353 ? 20.715 22.984 -31.980 1.00 60.34 353 GLY A C 1
ATOM 2723 O O . GLY A 1 353 ? 21.008 23.734 -32.919 1.00 60.34 353 GLY A O 1
ATOM 2724 N N . LYS A 1 354 ? 21.500 22.848 -30.912 1.00 52.19 354 LYS A N 1
ATOM 2725 C CA . LYS A 1 354 ? 22.891 23.285 -30.983 1.00 52.19 354 LYS A CA 1
ATOM 2726 C C . LYS A 1 354 ? 23.525 22.455 -32.098 1.00 52.19 354 LYS A C 1
ATOM 2728 O O . LYS A 1 354 ? 23.596 21.231 -31.984 1.00 52.19 354 LYS A O 1
ATOM 2733 N N . LEU A 1 355 ? 23.926 23.105 -33.197 1.00 51.41 355 LEU A N 1
ATOM 2734 C CA . LEU A 1 355 ? 24.886 22.501 -34.122 1.00 51.41 355 LEU A CA 1
ATOM 2735 C C . LEU A 1 355 ? 26.012 21.926 -33.253 1.00 51.41 355 LEU A C 1
ATOM 2737 O O . LEU A 1 355 ? 26.328 22.560 -32.242 1.00 51.41 355 LEU A O 1
ATOM 2741 N N . PRO A 1 356 ? 26.584 20.754 -33.577 1.00 43.88 356 PRO A N 1
ATOM 2742 C CA . PRO A 1 356 ? 27.837 20.367 -32.960 1.00 43.88 356 PRO A CA 1
ATOM 2743 C C . PRO A 1 356 ? 28.819 21.485 -33.301 1.00 43.88 356 PRO A C 1
ATOM 2745 O O . PRO A 1 356 ? 29.326 21.569 -34.419 1.00 43.88 356 PRO A O 1
ATOM 2748 N N . GLU A 1 357 ? 28.968 22.421 -32.367 1.00 41.28 357 GLU A N 1
ATOM 2749 C CA . GLU A 1 357 ? 30.022 23.404 -32.379 1.00 41.28 357 GLU A CA 1
ATOM 2750 C C . GLU A 1 357 ? 31.279 22.562 -32.515 1.00 41.28 357 GLU A C 1
ATOM 2752 O O . GLU A 1 357 ? 31.520 21.652 -31.718 1.00 41.28 357 GLU A O 1
ATOM 2757 N N . THR A 1 358 ? 32.071 22.827 -33.551 1.00 47.22 358 THR A N 1
ATOM 2758 C CA . THR A 1 358 ? 33.513 22.668 -33.412 1.00 47.22 358 THR A CA 1
ATOM 2759 C C . THR A 1 358 ? 33.815 23.317 -32.073 1.00 47.22 358 THR A C 1
ATOM 2761 O O . THR A 1 358 ? 33.597 24.516 -31.956 1.00 47.22 358 THR A O 1
ATOM 2764 N N . GLU A 1 359 ? 34.084 22.516 -31.044 1.00 42.69 359 GLU A N 1
ATOM 2765 C CA . GLU A 1 359 ? 33.961 22.936 -29.650 1.00 42.69 359 GLU A CA 1
ATOM 2766 C C . GLU A 1 359 ? 35.071 23.949 -29.356 1.00 42.69 359 GLU A C 1
ATOM 2768 O O . GLU A 1 359 ? 36.171 23.595 -28.921 1.00 42.69 359 GLU A O 1
ATOM 2773 N N . VAL A 1 360 ? 34.795 25.207 -29.706 1.00 51.28 360 VAL A N 1
ATOM 2774 C CA . VAL A 1 360 ? 35.572 26.382 -29.354 1.00 51.28 360 VAL A CA 1
ATOM 2775 C C . VAL A 1 360 ? 35.543 26.387 -27.838 1.00 51.28 360 VAL A C 1
ATOM 2777 O O . VAL A 1 360 ? 34.459 26.420 -27.258 1.00 51.28 360 VAL A O 1
ATOM 2780 N N . LEU A 1 361 ? 36.716 26.276 -27.199 1.00 55.16 361 LEU A N 1
ATOM 2781 C CA . LEU A 1 361 ? 36.818 26.490 -25.756 1.00 55.16 361 LEU A CA 1
ATOM 2782 C C . LEU A 1 361 ? 36.017 27.750 -25.426 1.00 55.16 361 LEU A C 1
ATOM 2784 O O . LEU A 1 361 ? 36.256 28.784 -26.059 1.00 55.16 361 LEU A O 1
ATOM 2788 N N . GLU A 1 362 ? 35.066 27.659 -24.489 1.00 60.16 362 GLU A N 1
ATOM 2789 C CA . GLU A 1 362 ? 34.330 28.836 -24.025 1.00 60.16 362 GLU A CA 1
ATOM 2790 C C . GLU A 1 362 ? 35.346 29.951 -23.771 1.00 60.16 362 GLU A C 1
ATOM 2792 O O . GLU A 1 362 ? 36.378 29.714 -23.136 1.00 60.16 362 GLU A O 1
ATOM 2797 N N . SER A 1 363 ? 35.112 31.146 -24.327 1.00 62.88 363 SER A N 1
ATOM 2798 C CA . SER A 1 363 ? 36.129 32.208 -24.348 1.00 62.88 363 SER A CA 1
ATOM 2799 C C . SER A 1 363 ? 36.659 32.528 -22.953 1.00 62.88 363 SER A C 1
ATOM 2801 O O . SER A 1 363 ? 37.805 32.935 -22.823 1.00 62.88 363 SER A O 1
ATOM 2803 N N . GLN A 1 364 ? 35.832 32.304 -21.929 1.00 61.97 364 GLN A N 1
ATOM 2804 C CA . GLN A 1 364 ? 36.187 32.441 -20.527 1.00 61.97 364 GLN A CA 1
ATOM 2805 C C . GLN A 1 364 ? 37.194 31.382 -20.076 1.00 61.97 364 GLN A C 1
ATOM 2807 O O . GLN A 1 364 ? 38.229 31.750 -19.554 1.00 61.97 364 GLN A O 1
ATOM 2812 N N . ILE A 1 365 ? 36.974 30.096 -20.365 1.00 61.66 365 ILE A N 1
ATOM 2813 C CA . ILE A 1 365 ? 37.930 29.023 -20.036 1.00 61.66 365 ILE A CA 1
ATOM 2814 C C . ILE A 1 365 ? 39.243 29.233 -20.796 1.00 61.66 365 ILE A C 1
ATOM 2816 O O . ILE A 1 365 ? 40.323 29.034 -20.247 1.00 61.66 365 ILE A O 1
ATOM 2820 N N . ARG A 1 366 ? 39.167 29.681 -22.056 1.00 63.38 366 ARG A N 1
ATOM 2821 C CA . ARG A 1 366 ? 40.363 30.054 -22.823 1.00 63.38 366 ARG A CA 1
ATOM 2822 C C . ARG A 1 366 ? 41.100 31.225 -22.167 1.00 63.38 366 ARG A C 1
ATOM 2824 O O . ARG A 1 366 ? 42.320 31.167 -22.072 1.00 63.38 366 ARG A O 1
ATOM 2831 N N . GLN A 1 367 ? 40.382 32.251 -21.712 1.00 67.38 367 GLN A N 1
ATOM 2832 C CA . GLN A 1 367 ? 40.974 33.401 -21.031 1.00 67.38 367 GLN A CA 1
ATOM 2833 C C . GLN A 1 367 ? 41.536 33.021 -19.659 1.00 67.38 367 GLN A C 1
ATOM 2835 O O . GLN A 1 367 ? 42.640 33.430 -19.357 1.00 67.38 367 GLN A O 1
ATOM 2840 N N . ASP A 1 368 ? 40.865 32.171 -18.886 1.00 69.81 368 ASP A N 1
ATOM 2841 C CA . ASP A 1 368 ? 41.328 31.712 -17.575 1.00 69.81 368 ASP A CA 1
ATOM 2842 C C . ASP A 1 368 ? 42.585 30.832 -17.704 1.00 69.81 368 ASP A C 1
ATOM 2844 O O . ASP A 1 368 ? 43.498 30.926 -16.883 1.00 69.81 368 ASP A O 1
ATOM 2848 N N . ILE A 1 369 ? 42.677 30.008 -18.758 1.00 64.75 369 ILE A N 1
ATOM 2849 C CA . ILE A 1 369 ? 43.900 29.267 -19.108 1.00 64.75 369 ILE A CA 1
ATOM 2850 C C . ILE A 1 369 ? 45.021 30.244 -19.477 1.00 64.75 369 ILE A C 1
ATOM 2852 O O . ILE A 1 369 ? 46.136 30.091 -18.985 1.00 64.75 369 ILE A O 1
ATOM 2856 N N . ILE A 1 370 ? 44.736 31.253 -20.306 1.00 68.00 370 ILE A N 1
ATOM 2857 C CA . ILE A 1 370 ? 45.713 32.284 -20.684 1.00 68.00 370 ILE A CA 1
ATOM 2858 C C . ILE A 1 370 ? 46.163 33.067 -19.449 1.00 68.00 370 ILE A C 1
ATOM 2860 O O . ILE A 1 370 ? 47.360 33.193 -19.234 1.00 68.00 370 ILE A O 1
ATOM 2864 N N . ASP A 1 371 ? 45.249 33.533 -18.607 1.00 72.25 371 ASP A N 1
ATOM 2865 C CA . ASP A 1 371 ? 45.530 34.299 -17.394 1.00 72.25 371 ASP A CA 1
ATOM 2866 C C . ASP A 1 371 ? 46.317 33.447 -16.392 1.00 72.25 371 ASP A C 1
ATOM 2868 O O . ASP A 1 371 ? 47.279 33.927 -15.813 1.00 72.25 371 ASP A O 1
ATOM 2872 N N . THR A 1 372 ? 46.015 32.153 -16.256 1.00 69.56 372 THR A N 1
ATOM 2873 C CA . THR A 1 372 ? 46.788 31.234 -15.396 1.00 69.56 372 THR A CA 1
ATOM 2874 C C . THR A 1 372 ? 48.198 30.983 -15.935 1.00 69.56 372 THR A C 1
ATOM 2876 O O . THR A 1 372 ? 49.151 30.885 -15.163 1.00 69.56 372 THR A O 1
ATOM 2879 N N . LEU A 1 373 ? 48.354 30.883 -17.258 1.00 65.44 373 LEU A N 1
ATOM 2880 C CA . LEU A 1 373 ? 49.660 30.727 -17.904 1.00 65.44 373 LEU A CA 1
ATOM 2881 C C . LEU A 1 373 ? 50.453 32.044 -17.953 1.00 65.44 373 LEU A C 1
ATOM 2883 O O . LEU A 1 373 ? 51.677 32.008 -18.051 1.00 65.44 373 LEU A O 1
ATOM 2887 N N . THR A 1 374 ? 49.780 33.196 -17.870 1.00 63.72 374 THR A N 1
ATOM 2888 C CA . THR A 1 374 ? 50.390 34.533 -17.969 1.00 63.72 374 THR A CA 1
ATOM 2889 C C . THR A 1 374 ? 50.455 35.297 -16.641 1.00 63.72 374 THR A C 1
ATOM 2891 O O . THR A 1 374 ? 51.129 36.330 -16.590 1.00 63.72 374 THR A O 1
ATOM 2894 N N . ASP A 1 375 ? 49.850 34.799 -15.553 1.00 65.06 375 ASP A N 1
ATOM 2895 C CA . ASP A 1 375 ? 49.928 35.372 -14.203 1.00 65.06 375 ASP A CA 1
ATOM 2896 C C . ASP A 1 375 ? 51.346 35.221 -13.632 1.00 65.06 375 ASP A C 1
ATOM 2898 O O . ASP A 1 375 ? 51.769 34.192 -13.083 1.00 65.06 375 ASP A O 1
ATOM 2902 N N . LYS A 1 376 ? 52.085 36.322 -13.775 1.00 56.62 376 LYS A N 1
ATOM 2903 C CA . LYS A 1 376 ? 53.478 36.483 -13.363 1.00 56.62 376 LYS A CA 1
ATOM 2904 C C . LYS A 1 376 ? 53.658 36.516 -11.844 1.00 56.62 376 LYS A C 1
ATOM 2906 O O . LYS A 1 376 ? 54.775 36.283 -11.387 1.00 56.62 376 LYS A O 1
ATOM 2911 N N . GLU A 1 377 ? 52.628 36.824 -11.053 1.00 54.53 377 GLU A N 1
ATOM 2912 C CA . GLU A 1 377 ? 52.721 36.812 -9.584 1.00 54.53 377 GLU A CA 1
ATOM 2913 C C . GLU A 1 377 ? 52.429 35.418 -9.019 1.00 54.53 377 GLU A C 1
ATOM 2915 O O . GLU A 1 377 ? 53.145 34.955 -8.125 1.00 54.53 377 GLU A O 1
ATOM 2920 N N . GLY A 1 378 ? 51.450 34.704 -9.582 1.00 56.62 378 GLY A N 1
ATOM 2921 C CA . GLY A 1 378 ? 51.119 33.328 -9.199 1.00 56.62 378 GLY A CA 1
ATOM 2922 C C . GLY A 1 378 ? 52.279 32.350 -9.417 1.00 56.62 378 GLY A C 1
ATOM 2923 O O . GLY A 1 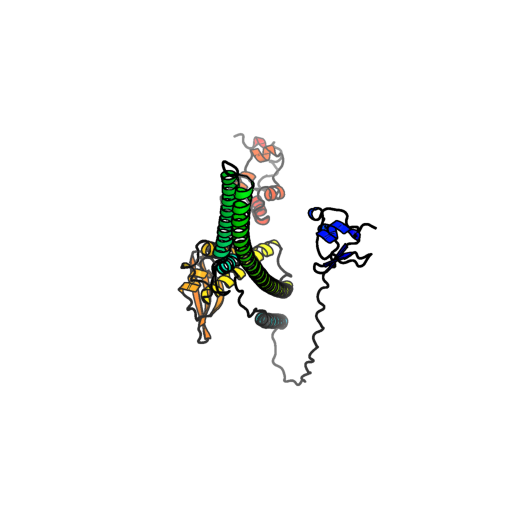378 ? 52.660 31.606 -8.507 1.00 56.62 378 GLY A O 1
ATOM 2924 N N . THR A 1 379 ? 52.918 32.408 -10.587 1.00 56.56 379 THR A N 1
ATOM 2925 C CA . THR A 1 379 ? 54.109 31.595 -10.911 1.00 56.56 379 THR A CA 1
ATOM 2926 C C . THR A 1 379 ? 55.331 31.953 -10.052 1.00 56.56 379 THR A C 1
ATOM 2928 O O . THR A 1 379 ? 56.079 31.066 -9.633 1.00 56.56 379 THR A O 1
ATOM 2931 N N . LYS A 1 380 ? 55.498 33.233 -9.692 1.00 53.47 380 LYS A N 1
ATOM 2932 C CA . LYS A 1 380 ? 56.563 33.730 -8.797 1.00 53.47 380 LYS A CA 1
ATOM 2933 C C . LYS A 1 380 ? 56.414 33.219 -7.362 1.00 53.47 380 LYS A C 1
ATOM 2935 O O . LYS A 1 380 ? 57.418 32.901 -6.726 1.00 53.47 380 LYS A O 1
ATOM 2940 N N . ASN A 1 381 ? 55.178 33.078 -6.883 1.00 53.62 381 ASN A N 1
ATOM 2941 C CA . ASN A 1 381 ? 54.863 32.536 -5.558 1.00 53.62 381 ASN A CA 1
ATOM 2942 C C . ASN A 1 381 ? 54.972 31.002 -5.482 1.00 53.62 381 ASN A C 1
ATOM 2944 O O . ASN A 1 381 ? 55.268 30.462 -4.417 1.00 53.62 381 ASN A O 1
ATOM 2948 N N . LEU A 1 382 ? 54.768 30.292 -6.596 1.00 57.53 382 LEU A N 1
ATOM 2949 C CA . LEU A 1 382 ? 54.903 28.830 -6.674 1.00 57.53 382 LEU A CA 1
ATOM 2950 C C . LEU A 1 382 ? 56.361 28.353 -6.759 1.00 57.53 382 LEU A C 1
ATOM 2952 O O . LEU A 1 382 ? 56.636 27.188 -6.465 1.00 57.53 382 LEU A O 1
ATOM 2956 N N . GLY A 1 383 ? 57.296 29.224 -7.156 1.00 59.84 383 GLY A N 1
ATOM 2957 C CA . GLY A 1 383 ? 58.730 28.917 -7.241 1.00 59.84 383 GLY A CA 1
ATOM 2958 C C . GLY A 1 383 ? 59.099 27.829 -8.263 1.00 59.84 383 GLY A C 1
ATOM 2959 O O . GLY A 1 383 ? 60.236 27.359 -8.260 1.00 59.84 383 GLY A O 1
ATOM 2960 N N . ARG A 1 384 ? 58.152 27.410 -9.113 1.00 64.94 384 ARG A N 1
ATOM 2961 C CA . ARG A 1 384 ? 58.317 26.424 -10.192 1.00 64.94 384 ARG A CA 1
ATOM 2962 C C . ARG A 1 384 ? 57.325 26.696 -11.326 1.00 64.94 384 ARG A C 1
ATOM 2964 O O . ARG A 1 384 ? 56.269 27.274 -11.085 1.00 64.94 384 ARG A O 1
ATOM 2971 N N . GLU A 1 385 ? 57.649 26.234 -12.532 1.00 64.31 385 GLU A N 1
ATOM 2972 C CA . GLU A 1 385 ? 56.748 26.294 -13.691 1.00 64.31 385 GLU A CA 1
ATOM 2973 C C . GLU A 1 385 ? 55.519 25.381 -13.509 1.00 64.31 385 GLU A C 1
ATOM 2975 O O . GLU A 1 385 ? 55.591 24.327 -12.862 1.00 64.31 385 GLU A O 1
ATOM 2980 N N . LEU A 1 386 ? 54.387 25.792 -14.090 1.00 69.81 386 LEU A N 1
ATOM 2981 C CA . LEU A 1 386 ? 53.153 25.005 -14.146 1.00 69.81 386 LEU A CA 1
ATOM 2982 C C . LEU A 1 386 ? 53.335 23.821 -15.103 1.00 69.81 386 LEU A C 1
ATOM 2984 O O . LEU A 1 386 ? 53.614 23.994 -16.286 1.00 69.81 386 LEU A O 1
ATOM 2988 N N . THR A 1 387 ? 53.165 22.598 -14.597 1.00 79.75 387 THR A N 1
ATOM 2989 C CA . THR A 1 387 ? 53.230 21.389 -15.433 1.00 79.75 387 THR A CA 1
ATOM 2990 C C . THR A 1 387 ? 51.879 21.091 -16.085 1.00 79.75 387 THR A C 1
ATOM 2992 O O . THR A 1 387 ? 50.837 21.500 -15.574 1.00 79.75 387 THR A O 1
ATOM 2995 N N . LEU A 1 388 ? 51.860 20.284 -17.155 1.00 75.38 388 LEU A N 1
ATOM 2996 C CA . LEU A 1 388 ? 50.607 19.784 -17.749 1.00 75.38 388 LEU A CA 1
ATOM 2997 C C . LEU A 1 388 ? 49.720 19.085 -16.703 1.00 75.38 388 LEU A C 1
ATOM 2999 O O . LEU A 1 388 ? 48.503 19.224 -16.721 1.00 75.38 388 LEU A O 1
ATOM 3003 N N . THR A 1 389 ? 50.326 18.387 -15.743 1.00 74.81 389 THR A N 1
ATOM 3004 C CA . THR A 1 389 ? 49.611 17.759 -14.625 1.00 74.81 389 THR A CA 1
ATOM 3005 C C . THR A 1 389 ? 48.964 18.785 -13.694 1.00 74.81 389 THR A C 1
ATOM 3007 O O . THR A 1 389 ? 47.877 18.534 -13.177 1.00 74.81 389 THR A O 1
ATOM 3010 N N . ASP A 1 390 ? 49.609 19.931 -13.466 1.00 76.44 390 ASP A N 1
ATOM 3011 C CA . ASP A 1 390 ? 49.034 21.024 -12.677 1.00 76.44 390 ASP A CA 1
ATOM 3012 C C . ASP A 1 390 ? 47.878 21.689 -13.453 1.00 76.44 390 ASP A C 1
ATOM 3014 O O . ASP A 1 390 ? 46.818 21.921 -12.876 1.00 76.44 390 ASP A O 1
ATOM 3018 N N . MET A 1 391 ? 48.014 21.865 -14.773 1.00 77.81 391 MET A N 1
ATOM 3019 C CA . MET A 1 391 ? 46.942 22.369 -15.646 1.00 77.81 391 MET A CA 1
ATOM 3020 C C . MET A 1 391 ? 45.726 21.435 -15.692 1.00 77.81 391 MET A C 1
ATOM 3022 O O . MET A 1 391 ? 44.598 21.905 -15.604 1.00 77.81 391 MET A O 1
ATOM 3026 N N . ILE A 1 392 ? 45.928 20.114 -15.746 1.00 78.06 392 ILE A N 1
ATOM 3027 C CA . ILE A 1 392 ? 44.830 19.131 -15.678 1.00 78.06 392 ILE A CA 1
ATOM 3028 C C . ILE A 1 392 ? 44.097 19.215 -14.332 1.00 78.06 392 ILE A C 1
ATOM 3030 O O . ILE A 1 392 ? 42.886 19.025 -14.273 1.00 78.06 392 ILE A O 1
ATOM 3034 N N . LYS A 1 393 ? 44.810 19.502 -13.237 1.00 76.38 393 LYS A N 1
ATOM 3035 C CA . LYS A 1 393 ? 44.185 19.674 -11.916 1.00 76.38 393 LYS A CA 1
ATOM 3036 C C . LYS A 1 393 ? 43.402 20.978 -11.804 1.00 76.38 393 LYS A C 1
ATOM 3038 O O . LYS A 1 393 ? 42.388 20.997 -11.116 1.00 76.38 393 LYS A O 1
ATOM 3043 N N . LEU A 1 394 ? 43.891 22.047 -12.431 1.00 74.06 394 LEU A N 1
ATOM 3044 C CA . LEU A 1 394 ? 43.240 23.359 -12.430 1.00 74.06 394 LEU A CA 1
ATOM 3045 C C . LEU A 1 394 ? 42.036 23.404 -13.380 1.00 74.06 394 LEU A C 1
ATOM 3047 O O . LEU A 1 394 ? 41.055 24.076 -13.081 1.00 74.06 394 LEU A O 1
ATOM 3051 N N . PHE A 1 395 ? 42.081 22.634 -14.470 1.00 81.00 395 PHE A N 1
ATOM 3052 C CA . PHE A 1 395 ? 41.044 22.579 -15.499 1.00 81.00 395 PHE A CA 1
ATOM 3053 C C . PHE A 1 395 ? 40.635 21.123 -15.796 1.00 81.00 395 PHE A C 1
ATOM 3055 O O . PHE A 1 395 ? 40.888 20.624 -16.896 1.00 81.00 395 PHE A O 1
ATOM 3062 N N . PRO A 1 396 ? 40.003 20.418 -14.835 1.00 76.94 396 PRO A N 1
ATOM 3063 C CA . PRO A 1 396 ? 39.684 18.993 -14.970 1.00 76.94 396 PRO A CA 1
ATOM 3064 C C . PRO A 1 396 ? 38.667 18.695 -16.080 1.00 76.94 396 PRO A C 1
ATOM 3066 O O . PRO A 1 396 ? 38.625 17.576 -16.589 1.00 76.94 396 PRO A O 1
ATOM 3069 N N . ASP A 1 397 ? 37.880 19.696 -16.474 1.00 76.00 397 ASP A N 1
ATOM 3070 C CA . ASP A 1 397 ? 36.847 19.582 -17.505 1.00 76.00 397 ASP A CA 1
ATOM 3071 C C . ASP A 1 397 ? 37.390 19.808 -18.931 1.00 76.00 397 ASP A C 1
ATOM 3073 O O . ASP A 1 397 ? 36.654 19.667 -19.909 1.00 76.00 397 ASP A O 1
ATOM 3077 N N . VAL A 1 398 ? 38.680 20.138 -19.079 1.00 76.38 398 VAL A N 1
ATOM 3078 C CA . VAL A 1 398 ? 39.329 20.338 -20.381 1.00 76.38 398 VAL A CA 1
ATOM 3079 C C . VAL A 1 398 ? 40.150 19.103 -20.740 1.00 76.38 398 VAL A C 1
ATOM 3081 O O . VAL A 1 398 ? 40.987 18.634 -19.971 1.00 76.38 398 VAL A O 1
ATOM 3084 N N . SER A 1 399 ? 39.940 18.569 -21.947 1.00 83.25 399 SER A N 1
ATOM 3085 C CA . SER A 1 399 ? 40.682 17.396 -22.424 1.00 83.25 399 SER A CA 1
ATOM 3086 C C . SER A 1 399 ? 42.197 17.636 -22.405 1.00 83.25 399 SER A C 1
ATOM 3088 O O . SER A 1 399 ? 42.661 18.707 -22.807 1.00 83.25 399 SER A O 1
ATOM 3090 N N . THR A 1 400 ? 42.969 16.611 -22.043 1.00 81.00 400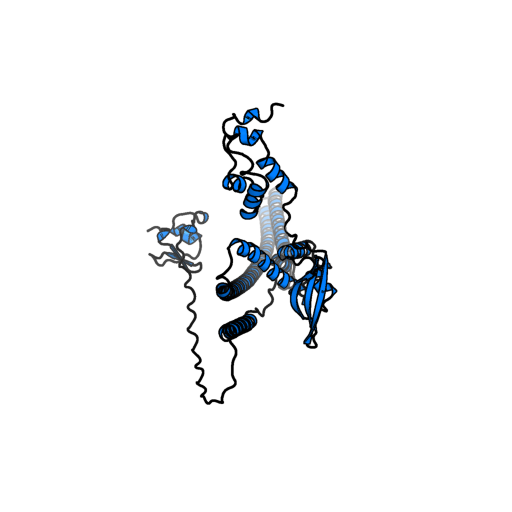 THR A N 1
ATOM 3091 C CA . THR A 1 400 ? 44.436 16.676 -21.948 1.00 81.00 400 THR A CA 1
ATOM 3092 C C . THR A 1 400 ? 45.117 17.161 -23.232 1.00 81.00 400 THR A C 1
ATOM 3094 O O . THR A 1 400 ? 46.093 17.901 -23.150 1.00 81.00 400 THR A O 1
ATOM 3097 N N . GLU A 1 401 ? 44.604 16.784 -24.407 1.00 79.50 401 GLU A N 1
ATOM 3098 C CA . GLU A 1 401 ? 45.144 17.227 -25.703 1.00 79.50 401 GLU A CA 1
ATOM 3099 C C . GLU A 1 401 ? 44.983 18.741 -25.898 1.00 79.50 401 GLU A C 1
ATOM 3101 O O . GLU A 1 401 ? 45.969 19.416 -26.168 1.00 79.50 401 GLU A O 1
ATOM 3106 N N . LYS A 1 402 ? 43.798 19.305 -25.621 1.00 77.19 402 LYS A N 1
ATOM 3107 C CA . LYS A 1 402 ? 43.559 20.760 -25.694 1.00 77.19 402 LYS A CA 1
ATOM 3108 C C . LYS A 1 402 ? 44.435 21.563 -24.724 1.00 77.19 402 LYS A C 1
ATOM 3110 O O . LYS A 1 402 ? 44.922 22.629 -25.089 1.00 77.19 402 LYS A O 1
ATOM 3115 N N . LEU A 1 403 ? 44.656 21.067 -23.502 1.00 76.44 403 LEU A N 1
ATOM 3116 C CA . LEU A 1 403 ? 45.561 21.721 -22.543 1.00 76.44 403 LEU A CA 1
ATOM 3117 C C . LEU A 1 403 ? 47.015 21.687 -23.022 1.00 76.44 403 LEU A C 1
ATOM 3119 O O . LEU A 1 403 ? 47.738 22.665 -22.857 1.00 76.44 403 LEU A O 1
ATOM 3123 N N . LYS A 1 404 ? 47.439 20.578 -23.637 1.00 79.44 404 LYS A N 1
ATOM 3124 C CA . LYS A 1 404 ? 48.778 20.441 -24.215 1.00 79.44 404 LYS A CA 1
ATOM 3125 C C . LYS A 1 404 ? 48.975 21.380 -25.407 1.00 79.44 404 LYS A C 1
ATOM 3127 O O . LYS A 1 404 ? 50.021 22.021 -25.490 1.00 79.44 404 LYS A O 1
ATOM 3132 N N . ASP A 1 405 ? 47.976 21.496 -26.277 1.00 78.38 405 ASP A N 1
ATOM 3133 C CA . ASP A 1 405 ? 47.999 22.422 -27.411 1.00 78.38 405 ASP A CA 1
ATOM 3134 C C . ASP A 1 405 ? 48.056 23.877 -26.927 1.00 78.38 405 ASP A C 1
ATOM 3136 O O . ASP A 1 405 ? 48.912 24.627 -27.383 1.00 78.38 405 ASP A O 1
ATOM 3140 N N . ALA A 1 406 ? 47.250 24.252 -25.925 1.00 75.56 406 ALA A N 1
ATOM 3141 C CA . ALA A 1 406 ? 47.278 25.593 -25.335 1.00 75.56 406 ALA A CA 1
ATOM 3142 C C . ALA A 1 406 ? 48.613 25.905 -24.635 1.00 75.56 406 ALA A C 1
ATOM 3144 O O . ALA A 1 406 ? 49.174 26.981 -24.824 1.00 75.56 406 ALA A O 1
ATOM 3145 N N . MET A 1 407 ? 49.175 24.966 -23.866 1.00 75.19 407 MET A N 1
ATOM 3146 C CA . MET A 1 407 ? 50.518 25.142 -23.301 1.00 75.19 407 MET A CA 1
ATOM 3147 C C . MET A 1 407 ? 51.566 25.318 -24.405 1.00 75.19 407 MET A C 1
ATOM 3149 O O . MET A 1 407 ? 52.449 26.146 -24.269 1.00 75.19 407 MET A O 1
ATOM 3153 N N . THR A 1 408 ? 51.462 24.595 -25.518 1.00 75.38 408 THR A N 1
ATOM 3154 C CA . THR A 1 408 ? 52.409 24.739 -26.637 1.00 75.38 408 THR A CA 1
ATOM 3155 C C . THR A 1 408 ? 52.220 26.067 -27.386 1.00 75.38 408 THR A C 1
ATOM 3157 O O . THR A 1 408 ? 53.194 26.652 -27.844 1.00 75.38 408 THR A O 1
ATOM 3160 N N . GLU A 1 409 ? 50.982 26.559 -27.498 1.00 73.75 409 GLU A N 1
ATOM 3161 C CA . GLU A 1 409 ? 50.633 27.824 -28.165 1.00 73.75 409 GLU A CA 1
ATOM 3162 C C . GLU A 1 409 ? 51.095 29.057 -27.368 1.00 73.75 409 GLU A C 1
ATOM 3164 O O . GLU A 1 409 ? 51.509 30.047 -27.968 1.00 73.75 409 GLU A O 1
ATOM 3169 N N . PHE A 1 410 ? 51.034 29.009 -26.032 1.00 64.50 410 PHE A N 1
ATOM 3170 C CA . PHE A 1 410 ? 51.287 30.174 -25.169 1.00 64.50 410 PHE A CA 1
ATOM 3171 C C . PHE A 1 410 ? 52.614 30.131 -24.396 1.00 64.50 410 PHE A C 1
ATOM 3173 O O . PHE A 1 410 ? 53.093 31.180 -23.966 1.00 64.50 410 PHE A O 1
ATOM 3180 N N . TYR A 1 411 ? 53.224 28.956 -24.220 1.00 64.69 411 TYR A N 1
ATOM 3181 C CA . TYR A 1 411 ? 54.552 28.796 -23.622 1.00 64.69 411 TYR A CA 1
ATOM 3182 C C . TYR A 1 411 ? 55.582 28.602 -24.746 1.00 64.69 411 TYR A C 1
ATOM 3184 O O . TYR A 1 411 ? 55.923 27.480 -25.120 1.00 64.69 411 TYR A O 1
ATOM 3192 N N . ASP A 1 412 ? 56.072 29.708 -25.310 1.00 54.25 412 ASP A N 1
ATOM 3193 C CA . ASP A 1 412 ? 57.127 29.679 -26.328 1.00 54.25 412 ASP A CA 1
ATOM 3194 C C . ASP A 1 412 ? 58.488 29.370 -25.676 1.00 54.25 412 ASP A C 1
ATOM 3196 O O . ASP A 1 412 ? 59.231 30.256 -25.248 1.00 54.25 412 ASP A O 1
ATOM 3200 N N . TYR A 1 413 ? 58.789 28.077 -25.544 1.00 45.94 413 TYR A N 1
ATOM 3201 C CA . TYR A 1 413 ? 60.036 27.572 -24.960 1.00 45.94 413 TYR A CA 1
ATOM 3202 C C . TYR A 1 413 ? 61.271 27.884 -25.832 1.00 45.94 413 TYR A C 1
ATOM 3204 O O . TYR A 1 413 ? 62.394 27.832 -25.329 1.00 45.94 413 TYR A O 1
ATOM 3212 N N . GLU A 1 414 ? 61.097 28.202 -27.122 1.00 44.75 414 GLU A N 1
ATOM 3213 C CA . GLU A 1 414 ? 62.204 28.386 -28.075 1.00 44.75 414 GLU A CA 1
ATOM 3214 C C . GLU A 1 414 ? 62.677 29.845 -28.204 1.00 44.75 414 GLU A C 1
ATOM 3216 O O . GLU A 1 414 ? 63.780 30.087 -28.698 1.00 44.75 414 GLU A O 1
ATOM 3221 N N . ALA A 1 415 ? 61.918 30.821 -27.691 1.00 50.47 415 ALA A N 1
ATOM 3222 C CA . ALA A 1 415 ? 62.323 32.231 -27.686 1.00 50.47 415 ALA A CA 1
ATOM 3223 C C . ALA A 1 415 ? 63.374 32.592 -26.609 1.00 50.47 415 ALA A C 1
ATOM 3225 O O . ALA A 1 415 ? 63.961 33.673 -26.661 1.00 50.47 415 ALA A O 1
ATOM 3226 N N . LEU A 1 416 ? 63.666 31.700 -25.655 1.00 48.09 416 LEU A N 1
ATOM 3227 C CA . LEU A 1 416 ? 64.728 31.892 -24.657 1.00 48.09 416 LEU A CA 1
ATOM 3228 C C . LEU A 1 416 ? 66.085 31.472 -25.234 1.00 48.09 416 LEU A C 1
ATOM 3230 O O . LEU A 1 416 ? 66.556 30.346 -25.056 1.00 48.09 416 LEU A O 1
ATOM 3234 N N . THR A 1 417 ? 66.733 32.391 -25.946 1.00 47.81 417 THR A N 1
ATOM 3235 C CA . THR A 1 417 ? 68.081 32.160 -26.481 1.00 47.81 417 THR A CA 1
ATOM 3236 C C . THR A 1 417 ? 69.115 31.944 -25.362 1.00 47.81 417 THR A C 1
ATOM 3238 O O . THR A 1 417 ? 69.027 32.500 -24.267 1.00 47.81 417 THR A O 1
ATOM 3241 N N . ALA A 1 418 ? 70.135 31.123 -25.639 1.00 50.78 418 ALA A N 1
ATOM 3242 C CA . ALA A 1 418 ? 71.139 30.674 -24.666 1.00 50.78 418 ALA A CA 1
ATOM 3243 C C . ALA A 1 418 ? 71.979 31.798 -24.012 1.00 50.78 418 ALA A C 1
ATOM 3245 O O . ALA A 1 418 ? 72.649 31.552 -23.009 1.00 50.78 418 ALA A O 1
ATOM 3246 N N . GLU A 1 419 ? 71.939 33.028 -24.532 1.00 44.88 419 GLU A N 1
ATOM 3247 C CA . GLU A 1 419 ? 72.612 34.191 -23.933 1.00 44.88 419 GLU A CA 1
ATOM 3248 C C . GLU A 1 419 ? 71.839 34.797 -22.746 1.00 44.88 419 GLU A C 1
ATOM 3250 O O . GLU A 1 419 ? 72.414 35.516 -21.925 1.00 44.88 419 GLU A O 1
ATOM 3255 N N . GLU A 1 420 ? 70.559 34.459 -22.580 1.00 49.22 420 GLU A N 1
ATOM 3256 C CA . GLU A 1 420 ? 69.663 35.126 -21.628 1.00 49.22 420 GLU A CA 1
ATOM 3257 C C . GLU A 1 420 ? 69.408 34.347 -20.328 1.00 49.22 420 GLU A C 1
ATOM 3259 O O . GLU A 1 420 ? 68.925 34.919 -19.350 1.00 49.22 420 GLU A O 1
ATOM 3264 N N . MET A 1 421 ? 69.849 33.087 -20.240 1.00 45.66 421 MET A N 1
ATOM 3265 C CA . MET A 1 421 ? 69.692 32.243 -19.041 1.00 45.66 421 MET A CA 1
ATOM 3266 C C . MET A 1 421 ? 70.585 32.640 -17.849 1.00 45.66 421 MET A C 1
ATOM 3268 O O . MET A 1 421 ? 70.458 32.071 -16.766 1.00 45.66 421 MET A O 1
ATOM 3272 N N . THR A 1 422 ? 71.507 33.596 -18.013 1.00 47.50 422 THR A N 1
ATOM 3273 C CA . THR A 1 422 ? 72.444 34.000 -16.942 1.00 47.50 422 THR A CA 1
ATOM 3274 C C . THR A 1 422 ? 72.028 35.259 -16.182 1.00 47.50 422 THR A C 1
ATOM 3276 O O . THR A 1 422 ? 72.630 35.580 -15.154 1.00 47.50 422 THR A O 1
ATOM 3279 N N . LYS A 1 423 ? 70.980 35.967 -16.620 1.00 46.16 423 LYS A N 1
ATOM 3280 C CA . LYS A 1 423 ? 70.425 37.093 -15.861 1.00 46.16 423 LYS A CA 1
ATOM 3281 C C . LYS A 1 423 ? 69.335 36.590 -14.908 1.00 46.16 423 LYS A C 1
ATOM 3283 O O . LYS A 1 423 ? 68.487 35.803 -15.319 1.00 46.16 423 LYS A O 1
ATOM 3288 N N . PRO A 1 424 ? 69.295 37.056 -13.645 1.00 51.19 424 PRO A N 1
ATOM 3289 C CA . PRO A 1 424 ? 68.142 36.835 -12.785 1.00 51.19 424 PRO A CA 1
ATOM 3290 C C . PRO A 1 424 ? 66.881 37.345 -13.488 1.00 51.19 424 PRO A C 1
ATOM 3292 O O . PRO A 1 424 ? 66.803 38.514 -13.864 1.00 51.19 424 PRO A O 1
ATOM 3295 N N . TRP A 1 425 ? 65.906 36.458 -13.661 1.00 45.94 425 TRP A N 1
ATOM 3296 C CA . TRP A 1 425 ? 64.712 36.642 -14.495 1.00 45.94 425 TRP A CA 1
ATOM 3297 C C . TRP A 1 425 ? 63.857 37.882 -14.161 1.00 45.94 425 TRP A C 1
ATOM 3299 O O . TRP A 1 425 ? 63.051 38.326 -14.972 1.00 45.94 425 TRP A O 1
ATOM 3309 N N . TRP A 1 426 ? 64.047 38.485 -12.984 1.00 48.62 426 TRP A N 1
ATOM 3310 C CA . TRP A 1 426 ? 63.356 39.706 -12.568 1.00 48.62 426 TRP A CA 1
ATOM 3311 C C . TRP A 1 426 ? 63.898 40.992 -13.217 1.00 48.62 426 TRP A C 1
ATOM 3313 O O . TRP A 1 426 ? 63.221 42.011 -13.148 1.00 48.62 426 TRP A O 1
ATOM 3323 N N . LYS A 1 427 ? 65.064 40.956 -13.881 1.00 43.12 427 LYS A N 1
ATOM 3324 C CA . LYS A 1 427 ? 65.651 42.115 -14.586 1.00 43.12 427 LYS A CA 1
ATOM 3325 C C . LYS A 1 427 ? 65.161 42.326 -16.024 1.00 43.12 427 LYS A C 1
ATOM 3327 O O . LYS A 1 427 ? 65.617 43.252 -16.681 1.00 43.12 427 LYS A O 1
ATOM 3332 N N . PHE A 1 428 ? 64.244 41.495 -16.514 1.00 47.28 428 PHE A N 1
ATOM 3333 C CA . PHE A 1 428 ? 63.679 41.626 -17.863 1.00 47.28 428 PHE A CA 1
ATOM 3334 C C . PHE A 1 428 ? 62.640 42.753 -18.016 1.00 47.28 428 PHE A C 1
ATOM 3336 O O . PHE A 1 428 ? 62.151 42.964 -19.118 1.00 47.28 428 PHE A O 1
ATOM 3343 N N . TRP A 1 429 ? 62.290 43.470 -16.940 1.00 47.41 429 TRP A N 1
ATOM 3344 C CA . TRP A 1 429 ? 61.115 44.353 -16.920 1.00 47.41 429 TRP A CA 1
ATOM 3345 C C . TRP A 1 429 ? 61.356 45.706 -16.227 1.00 47.41 429 TRP A C 1
ATOM 3347 O O . TRP A 1 429 ? 60.422 46.264 -15.660 1.00 47.41 429 TRP A O 1
ATOM 3357 N N . GLU A 1 430 ? 62.595 46.209 -16.225 1.00 44.91 430 GLU A N 1
ATOM 3358 C CA . GLU A 1 430 ? 62.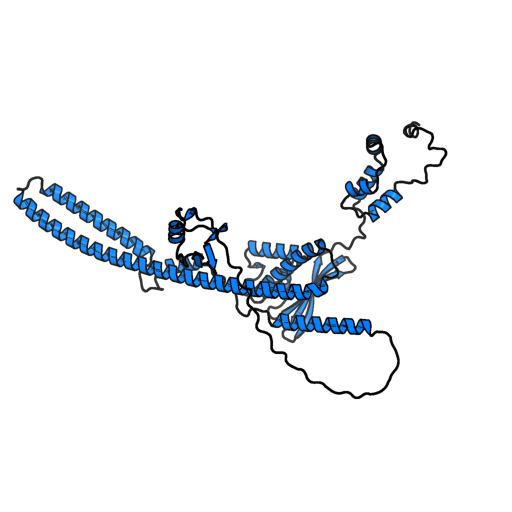964 47.465 -15.541 1.00 44.91 430 GLU A CA 1
ATOM 3359 C C . GLU A 1 430 ? 63.301 48.652 -16.472 1.00 44.91 430 GLU A C 1
ATOM 3361 O O . GLU A 1 430 ? 63.888 49.618 -15.998 1.00 44.91 430 GLU A O 1
ATOM 3366 N N . ASP A 1 431 ? 62.881 48.630 -17.745 1.00 40.03 431 ASP A N 1
ATOM 3367 C CA . ASP A 1 431 ? 62.834 49.824 -18.618 1.00 40.03 431 ASP A CA 1
ATOM 3368 C C . ASP A 1 431 ? 61.399 50.135 -19.072 1.00 40.03 431 ASP A C 1
ATOM 3370 O O . ASP A 1 431 ? 60.706 49.195 -19.537 1.00 40.03 431 ASP A O 1
#